Protein AF-A0A134CM72-F1 (afdb_monomer)

Sequence (642 aa):
MINKGKKSVALCVAVLTALSISCTVVRADTTLVPGNGPEIHYFSVNSENQMPNYNNDGAEGEKSVAIGPGSEAKFRNGLSVGTNNVNEGYETTVVGSLNKAYGMGNSKYAADATLVGTNNTVMSTSGILALGSKNIVQDGIAIGARNKSMGQNAIALGKHSSAMYTDSIGIGFGTHGYADDVIAIGRAAEGDALGGVAIGTYAKVHASTGVALGYGSTSEREAGVVGYMPGAVGQTAAEEVAAYLGKAEEYKSWKADVEKNKDAYTRAKAWHDAVAAERKAYNEVNKARIAYAENSTEENKKAITEKYDAWKKAEALRSQTDQDTRQDGYTIDKLNARYGQIFGKLMSTEGAVSVGDEKTGRTRQIINVAAGTKDTDAVNVYQLKNAVESFKKETKLEKDGKYIQKDKTTAENLAALDKEIDKLGTESAVAEDGKYVKKDKKVGENLTALDKGISDLVNGMGELSTDSAVAEDGKYVKKDKKVGENLTALDKQVQANAGEIGALVNGMGALDSRVNKVGAGSAALAALHPLDFDPEDKWNFAAGYGHYKGADAVAIGAFYHPDENKMVSIGGSFGSGENMINAGISFKIGQGTSPYAGVSKAQLAQRISRQDEIIRRQDEELAAQKAQIREILEQLEAMKKA

Mean predicted aligned error: 18.97 Å

Radius of gyration: 87.34 Å; Cα contacts (8 Å, |Δi|>4): 1173; chains: 1; bounding box: 221×109×255 Å

Nearest PDB structures (foldseek):
  7sfp-assembly1_A  TM=6.894E-01  e=1.223E+00  Streptomyces ossamyceticus
  6zvr-assembly1_C  TM=2.203E-01  e=3.317E+00  Nostoc punctiforme
  7aal-assembly1_B  TM=2.674E-01  e=5.049E+00  Homo sapiens

pLDDT: mean 82.48, std 16.93, range [26.17, 98.62]

Solvent-accessible surface area (backbone atoms only — not comparable to full-atom values): 33625 Å² total; per-residue (Å²): 135,88,83,87,77,89,81,88,90,89,82,82,88,82,92,85,81,88,84,81,84,74,83,80,78,89,74,80,91,74,84,79,59,97,87,78,64,87,78,62,81,98,65,89,84,93,74,94,67,95,43,54,35,69,85,70,65,19,41,65,14,61,79,28,39,42,40,48,58,33,8,23,5,54,24,41,48,8,38,19,41,34,37,44,24,42,32,43,12,34,51,18,40,38,38,39,31,48,27,33,29,35,37,55,80,93,48,68,28,13,22,46,30,40,39,40,38,38,40,30,33,39,49,22,76,55,66,29,44,40,38,39,30,46,25,39,31,29,37,21,32,24,41,39,34,48,15,34,3,49,7,50,66,3,30,5,33,39,35,49,3,27,0,54,19,42,53,1,28,4,38,26,45,42,5,32,4,61,15,39,49,2,39,6,35,23,43,43,1,27,7,61,13,47,45,1,33,2,39,19,43,43,1,27,7,65,7,43,52,2,26,2,43,35,72,52,3,41,9,68,45,42,48,71,43,70,55,92,53,90,95,62,84,70,94,69,52,70,65,54,55,22,46,76,67,74,33,41,68,62,49,53,52,49,53,54,53,47,62,78,42,46,68,48,55,51,36,44,49,51,22,54,54,25,47,56,49,22,55,54,30,47,45,50,24,44,52,26,48,49,48,22,71,77,45,83,42,72,66,34,55,48,47,26,54,59,29,43,56,52,20,51,56,28,45,50,49,24,53,50,31,43,61,72,25,59,82,36,47,68,59,51,50,52,52,50,51,52,49,40,71,69,38,48,78,50,24,37,83,48,20,34,80,21,59,20,18,79,91,78,68,44,74,66,87,84,76,93,62,62,79,50,89,55,91,77,44,64,80,28,72,66,61,53,50,53,54,52,50,53,57,48,51,81,73,40,54,97,57,70,47,99,62,47,48,50,90,50,54,73,67,58,25,48,53,52,41,51,57,51,54,52,50,77,61,59,69,39,90,49,97,59,71,52,97,42,43,43,52,92,39,36,54,70,58,27,52,55,36,40,54,51,53,53,52,54,53,61,57,56,66,67,69,80,74,75,91,76,68,54,98,60,71,52,98,55,42,47,44,93,48,55,71,73,58,28,51,53,45,44,50,56,52,53,55,52,52,53,53,56,52,54,53,50,56,56,53,52,55,54,50,53,57,50,51,27,14,49,49,1,20,53,45,1,49,68,52,49,65,78,75,82,84,40,96,90,57,38,70,37,78,30,66,19,66,14,73,26,91,93,24,47,14,38,14,46,31,44,34,40,37,93,47,90,46,38,37,40,38,40,32,38,15,41,80,39,85,47,74,50,75,51,72,50,77,49,75,67,87,77,90,81,80,59,95,61,75,91,60,50,74,69,61,53,51,56,53,51,60,57,49,56,57,54,54,54,53,53,52,54,54,54,51,53,53,55,49,56,56,49,54,54,51,51,56,60,53,57,69,73,75,116

Secondary structure (DSSP, 8-state):
---------------------------------TT-SPP-TT-----SS--TTTTS--B-STT-EEESTT-EE-STT-EEEEES-EE-EES-EEEEES-EEE-BTTB-SEES-EEEEES-EEE-SS--EEEEES-EEEEEEEEEES-EEEEEEEEEEEES-EE-STT-EEEEES-EE-STT-EEESTT-EE-STT-EEESTT-EE-STT-EEESTT-EE---TT-B---TT--S---HHHHHHHTT-HHHHHHHHHHHHHTHHHHHHHHHHHHHHHHHHHHHHHHHHHHHHHHHS--HHHHHHHHHHHHHHHHHHHHHHHHHHHHHTTHHHHHHHHHHHHHHHTTTB-SS--EESSBTTTTB-----S-PPP-STTSPPPHHHHHHHHHHHHHHHS-SS--SS--TTS-HHHHHHHHHHHHHHHTT----SS--SS--TTS-HHHHHHHHHHHHHHHHHHGGGTTSS---SS--SS--TTS-HHHHHHHHHHHHHHHHHHHHHHHHHHHHHHHHHHHHHHHHHHHHT--PPPP-SS--EEEEEEEEEETTEEEEEEEEEEEEETTEEEEEEEEESSSS-EEEEEEEE--S----TTTT--HHHHHHHHHHHHHHHHHHHHHHHHHHHHHHHHHHHHHHTT--

Foldseek 3Di:
DDYYDDDDDDDDDDDDDDDDPPPDDDDDDDDDDPPDDPDPPPDDADDDDQAPCPVVPQEQEDCEDFEYGLWHANYHCEYTYYYNEAAQAHVEYHEEELEYWAEADPRRGHYQEYAYEELEYEYEDDHEYHEYECEYDYQDYEYYEVEYQQEHNEAAYDYCHYQNYHCGYTHEDNEENQEHLEDAHYAPGYENAANEYAHEHCGYEPEHVEYAHYHNWYFNFWFFAFADDPPDDDDDDVCRLLVVLVNNVLVVVLVVLCVVCVVLVVLVVQLVVLVVQLSVLSSQLSVLSSVCSVPVDPVSSVSNVVSVVSSVVSVVSNVVSCVVNVVVVVVVVVSLVSVCVSRVLGTGRGTYYTHADVVVPGDDDDPPQDDDDDSNGDHDPVNVVVVVVVVLVVQADPQQDPQRGRPDDPVRSVVSVVVVVVVLFFAPDDPAQDPQAGGRDTPVSSVVSVVVVVVVVVVVVVPPWDPDADPQQDPQAHRPDTPVNSVVSVVVVVVVVVVVVVVVVVVVVVVVLVVQLVQFQVQFVVQFDFDADDPVDQKTKGKGWGGGDHFIKIKIKMWGDPDRFKIWIKMWIDDRPDIDIDIDIGGHDDDPPDPCPPQDPVNVVVVVVVVVVVVVVVVVVVVVVVVVVVVVVVVVVVVVPD

Structure (mmCIF, N/CA/C/O backbone):
data_AF-A0A134CM72-F1
#
_entry.id   AF-A0A134CM72-F1
#
loop_
_atom_site.group_PDB
_atom_site.id
_atom_site.type_symbol
_atom_site.label_atom_id
_atom_site.label_alt_id
_atom_site.label_comp_id
_atom_site.label_asym_id
_atom_site.label_entity_id
_atom_site.label_seq_id
_atom_site.pdbx_PDB_ins_code
_atom_site.Cartn_x
_atom_site.Cartn_y
_atom_site.Cartn_z
_atom_site.occupancy
_atom_site.B_iso_or_equiv
_atom_site.auth_seq_id
_atom_site.auth_comp_id
_atom_site.auth_asym_id
_atom_site.auth_atom_id
_atom_site.pdbx_PDB_model_num
ATOM 1 N N . MET A 1 1 ? 88.639 8.100 -52.076 1.00 34.44 1 MET A N 1
ATOM 2 C CA . MET A 1 1 ? 89.027 8.947 -50.929 1.00 34.44 1 MET A CA 1
ATOM 3 C C . MET A 1 1 ? 87.781 9.306 -50.124 1.00 34.44 1 MET A C 1
ATOM 5 O O . MET A 1 1 ? 86.842 9.836 -50.687 1.00 34.44 1 MET A O 1
ATOM 9 N N . ILE A 1 2 ? 87.773 8.888 -48.857 1.00 34.75 2 ILE A N 1
ATOM 10 C CA . ILE A 1 2 ? 87.163 9.453 -47.634 1.00 34.75 2 ILE A CA 1
ATOM 11 C C . ILE A 1 2 ? 86.008 10.498 -47.726 1.00 34.75 2 ILE A C 1
ATOM 13 O O . ILE A 1 2 ? 86.198 11.613 -48.190 1.00 34.75 2 ILE A O 1
ATOM 17 N N . ASN A 1 3 ? 84.921 10.132 -47.018 1.00 34.75 3 ASN A N 1
ATOM 18 C CA . ASN A 1 3 ? 83.991 10.893 -46.146 1.00 34.75 3 ASN A CA 1
ATOM 19 C C . ASN A 1 3 ? 82.730 11.635 -46.634 1.00 34.75 3 ASN A C 1
ATOM 21 O O . ASN A 1 3 ? 82.812 12.624 -47.345 1.00 34.75 3 ASN A O 1
ATOM 25 N N . LYS A 1 4 ? 81.642 11.249 -45.922 1.00 36.69 4 LYS A N 1
ATOM 26 C CA . LYS A 1 4 ? 80.584 12.031 -45.223 1.00 36.69 4 LYS A CA 1
ATOM 27 C C . LYS A 1 4 ? 79.725 12.981 -46.073 1.00 36.69 4 LYS A C 1
ATOM 29 O O . LYS A 1 4 ? 80.232 13.768 -46.839 1.00 36.69 4 LYS A O 1
ATOM 34 N N . GLY A 1 5 ? 78.408 13.055 -45.906 1.00 32.50 5 GLY A N 1
ATOM 35 C CA . GLY A 1 5 ? 77.512 12.505 -44.896 1.00 32.50 5 GLY A CA 1
ATOM 36 C C . GLY A 1 5 ? 76.128 13.168 -45.018 1.00 32.50 5 GLY A C 1
ATOM 37 O O . GLY A 1 5 ? 76.032 14.311 -45.444 1.00 32.50 5 GLY A O 1
ATOM 38 N N . LYS A 1 6 ? 75.094 12.392 -44.659 1.00 33.47 6 LYS A N 1
ATOM 39 C CA . LYS A 1 6 ? 73.696 12.708 -44.268 1.00 33.47 6 LYS A CA 1
ATOM 40 C C . LYS A 1 6 ? 73.349 14.216 -44.125 1.00 33.47 6 LYS A C 1
ATOM 42 O O . LYS A 1 6 ? 74.073 14.934 -43.450 1.00 33.47 6 LYS A O 1
ATOM 47 N N . LYS A 1 7 ? 72.184 14.715 -44.561 1.00 31.03 7 LYS A N 1
ATOM 48 C CA . LYS A 1 7 ? 70.849 14.447 -43.984 1.00 31.03 7 LYS A CA 1
ATOM 49 C C . LYS A 1 7 ? 69.733 15.067 -44.850 1.00 31.03 7 LYS A C 1
ATOM 51 O O . LYS A 1 7 ? 69.853 16.197 -45.304 1.00 31.03 7 LYS A O 1
ATOM 56 N N . SER A 1 8 ? 68.646 14.309 -44.971 1.00 29.42 8 SER A N 1
ATOM 57 C CA . SER A 1 8 ? 67.272 14.652 -45.376 1.00 29.42 8 SER A CA 1
ATOM 58 C C . SER A 1 8 ? 66.685 15.776 -44.484 1.00 29.42 8 SER A C 1
ATOM 60 O O . SER A 1 8 ? 67.171 15.958 -43.372 1.00 29.42 8 SER A O 1
ATOM 62 N N . VAL A 1 9 ? 65.665 16.568 -44.840 1.00 29.30 9 VAL A N 1
ATOM 63 C CA . VAL A 1 9 ? 64.292 16.233 -45.270 1.00 29.30 9 VAL A CA 1
ATOM 64 C C . VAL A 1 9 ? 63.622 17.513 -45.805 1.00 29.30 9 VAL A C 1
ATOM 66 O O . VAL A 1 9 ? 63.811 18.566 -45.205 1.00 29.30 9 VAL A O 1
ATOM 69 N N . ALA A 1 10 ? 62.800 17.369 -46.855 1.00 29.80 10 ALA A N 1
ATOM 70 C CA . ALA A 1 10 ? 61.507 18.035 -47.109 1.00 29.80 10 ALA A CA 1
ATOM 71 C C . ALA A 1 10 ? 61.364 18.453 -48.580 1.00 29.80 10 ALA A C 1
ATOM 73 O O . ALA A 1 10 ? 61.871 19.495 -48.979 1.00 29.80 10 ALA A O 1
ATOM 74 N N . LEU A 1 11 ? 60.607 17.679 -49.364 1.00 26.84 11 LEU A N 1
ATOM 75 C CA . LEU A 1 11 ? 59.711 18.267 -50.357 1.00 26.84 11 LEU A CA 1
ATOM 76 C C . LEU A 1 11 ? 58.593 17.295 -50.745 1.00 26.84 11 LEU A C 1
ATOM 78 O O . LEU A 1 11 ? 58.811 16.111 -50.993 1.00 26.84 11 LEU A O 1
ATOM 82 N N . CYS A 1 12 ? 57.398 17.863 -50.761 1.00 26.17 12 CYS A N 1
ATOM 83 C CA . CYS A 1 12 ? 56.154 17.353 -51.298 1.00 26.17 12 CYS A CA 1
ATOM 84 C C . CYS A 1 12 ? 56.227 16.937 -52.780 1.00 26.17 12 CYS A C 1
ATOM 86 O O . CYS A 1 12 ? 56.889 17.593 -53.575 1.00 26.17 12 CYS A O 1
ATOM 88 N N . VAL A 1 13 ? 55.367 15.961 -53.105 1.00 28.36 13 VAL A N 1
ATOM 89 C CA . VAL A 1 13 ? 54.582 15.824 -54.350 1.00 28.36 13 VAL A CA 1
ATOM 90 C C . VAL A 1 13 ? 55.349 15.454 -55.626 1.00 28.36 13 VAL A C 1
ATOM 92 O O . VAL A 1 13 ? 56.017 16.286 -56.224 1.00 28.36 13 VAL A O 1
ATOM 95 N N . ALA A 1 14 ? 55.135 14.216 -56.098 1.00 28.70 14 ALA A N 1
ATOM 96 C CA . ALA A 1 14 ? 54.500 13.907 -57.393 1.00 28.70 14 ALA A CA 1
ATOM 97 C C . ALA A 1 14 ? 54.883 12.502 -57.911 1.00 28.70 14 ALA A C 1
ATOM 99 O O . ALA A 1 14 ? 56.032 12.258 -58.249 1.00 28.70 14 ALA A O 1
ATOM 100 N N . VAL A 1 15 ? 53.855 11.653 -58.050 1.00 28.25 15 VAL A N 1
ATOM 101 C CA . VAL A 1 15 ? 53.618 10.688 -59.147 1.00 28.25 15 VAL A CA 1
ATOM 102 C C . VAL A 1 15 ? 54.634 9.552 -59.380 1.00 28.25 15 VAL A C 1
ATOM 104 O O . VAL A 1 15 ? 55.751 9.787 -59.812 1.00 28.25 15 VAL A O 1
ATOM 107 N N . LEU A 1 16 ? 54.155 8.311 -59.201 1.00 27.42 16 LEU A N 1
ATOM 108 C CA . LEU A 1 16 ? 54.205 7.135 -60.108 1.00 27.42 16 LEU A CA 1
ATOM 109 C C . LEU A 1 16 ? 54.218 5.855 -59.241 1.00 27.42 16 LEU A C 1
ATOM 111 O O . LEU A 1 16 ? 55.162 5.611 -58.503 1.00 27.42 16 LEU A O 1
ATOM 115 N N . THR A 1 17 ? 53.106 5.132 -59.091 1.00 31.91 17 THR A N 1
ATOM 116 C CA . THR A 1 17 ? 52.548 4.062 -59.955 1.00 31.91 17 THR A CA 1
ATOM 117 C C . THR A 1 17 ? 52.669 2.695 -59.282 1.00 31.91 17 THR A C 1
ATOM 119 O O . THR A 1 17 ? 53.761 2.264 -58.941 1.00 31.91 17 THR A O 1
ATOM 122 N N . ALA A 1 18 ? 51.518 2.022 -59.217 1.00 29.53 18 ALA A N 1
ATOM 123 C CA . ALA A 1 18 ? 51.329 0.578 -59.332 1.00 29.53 18 ALA A CA 1
ATOM 124 C C . ALA A 1 18 ? 52.034 -0.334 -58.312 1.00 29.53 18 ALA A C 1
ATOM 126 O O . ALA A 1 18 ? 53.187 -0.697 -58.486 1.00 29.53 18 ALA A O 1
ATOM 127 N N . LEU A 1 19 ? 51.265 -0.825 -57.335 1.00 29.94 19 LEU A N 1
ATOM 128 C CA . LEU A 1 19 ? 51.063 -2.268 -57.134 1.00 29.94 19 LEU A CA 1
ATOM 129 C C . LEU A 1 19 ? 49.880 -2.475 -56.167 1.00 29.94 19 LEU A C 1
ATOM 131 O O . LEU A 1 19 ? 50.033 -2.706 -54.972 1.00 29.94 19 LEU A O 1
ATOM 135 N N . SER A 1 20 ? 48.664 -2.340 -56.699 1.00 31.41 20 SER A N 1
ATOM 136 C CA . SER A 1 20 ? 47.450 -2.855 -56.069 1.00 31.41 20 SER A CA 1
ATOM 137 C C . SER A 1 20 ? 47.377 -4.353 -56.363 1.00 31.41 20 SER A C 1
ATOM 139 O O . SER A 1 20 ? 47.059 -4.752 -57.484 1.00 31.41 20 SER A O 1
ATOM 141 N N . ILE A 1 21 ? 47.689 -5.190 -55.373 1.00 36.56 21 ILE A N 1
ATOM 142 C CA . ILE A 1 21 ? 47.326 -6.607 -55.421 1.00 36.56 21 ILE A CA 1
ATOM 143 C C . ILE A 1 21 ? 45.839 -6.670 -55.079 1.00 36.56 21 ILE A C 1
ATOM 145 O O . ILE A 1 21 ? 45.438 -6.740 -53.919 1.00 36.56 21 ILE A O 1
ATOM 149 N N . SER A 1 22 ? 45.028 -6.564 -56.127 1.00 31.81 22 SER A N 1
ATOM 150 C CA . SER A 1 22 ? 43.612 -6.895 -56.110 1.00 31.81 22 SER A CA 1
ATOM 151 C C . SER A 1 22 ? 43.487 -8.393 -55.850 1.00 31.81 22 SER A C 1
ATOM 153 O O . SER A 1 22 ? 43.839 -9.211 -56.699 1.00 31.81 22 SER A O 1
ATOM 155 N N . CYS A 1 23 ? 43.001 -8.761 -54.668 1.00 27.95 23 CYS A N 1
ATOM 156 C CA . CYS A 1 23 ? 42.471 -10.097 -54.442 1.00 27.95 23 CYS A CA 1
ATOM 157 C C . CYS A 1 23 ? 41.093 -10.151 -55.110 1.00 27.95 23 CYS A C 1
ATOM 159 O O . CYS A 1 23 ? 40.087 -9.716 -54.551 1.00 27.95 23 CYS A O 1
ATOM 161 N N . THR A 1 24 ? 41.079 -10.605 -56.359 1.00 30.45 24 THR A N 1
ATOM 162 C CA . THR A 1 24 ? 39.875 -10.856 -57.146 1.00 30.45 24 THR A CA 1
ATOM 163 C C . THR A 1 24 ? 39.183 -12.100 -56.595 1.00 30.45 24 THR A C 1
ATOM 165 O O . THR A 1 24 ? 39.570 -13.223 -56.910 1.00 30.45 24 THR A O 1
ATOM 168 N N . VAL A 1 25 ? 38.141 -11.917 -55.784 1.00 31.64 25 VAL A N 1
ATOM 169 C CA . VAL A 1 25 ? 37.125 -12.957 -55.599 1.00 31.64 25 VAL A CA 1
ATOM 170 C C . VAL A 1 25 ? 36.067 -12.722 -56.667 1.00 31.64 25 VAL A C 1
ATOM 172 O O . VAL A 1 25 ? 35.264 -11.798 -56.585 1.00 31.64 25 VAL A O 1
ATOM 175 N N . VAL A 1 26 ? 36.107 -13.555 -57.701 1.00 34.31 26 VAL A N 1
ATOM 176 C CA . VAL A 1 26 ? 35.056 -13.657 -58.712 1.00 34.31 26 VAL A CA 1
ATOM 177 C C . VAL A 1 26 ? 33.769 -14.109 -58.019 1.00 34.31 26 VAL A C 1
ATOM 179 O O . VAL A 1 26 ? 33.696 -15.232 -57.520 1.00 34.31 26 VAL A O 1
ATOM 182 N N . ARG A 1 27 ? 32.739 -13.260 -58.013 1.00 32.62 27 ARG A N 1
ATOM 183 C CA . ARG A 1 27 ? 31.346 -13.686 -57.846 1.00 32.62 27 ARG A CA 1
ATOM 184 C C . ARG A 1 27 ? 30.461 -12.952 -58.850 1.00 32.62 27 ARG A C 1
ATOM 186 O O . ARG A 1 27 ? 30.368 -11.736 -58.810 1.00 32.62 27 ARG A O 1
ATOM 193 N N . ALA A 1 28 ? 29.878 -13.768 -59.728 1.00 33.84 28 ALA A N 1
ATOM 194 C CA . ALA A 1 28 ? 28.753 -13.537 -60.630 1.00 33.84 28 ALA A CA 1
ATOM 195 C C . ALA A 1 28 ? 28.668 -12.160 -61.310 1.00 33.84 28 ALA A C 1
ATOM 197 O O . ALA A 1 28 ? 28.091 -11.206 -60.801 1.00 33.84 28 ALA A O 1
ATOM 198 N N . ASP A 1 29 ? 29.174 -12.145 -62.539 1.00 40.25 29 ASP A N 1
ATOM 199 C CA . ASP A 1 29 ? 28.707 -11.279 -63.612 1.00 40.25 29 ASP A CA 1
ATOM 200 C C . ASP A 1 29 ? 27.196 -11.481 -63.830 1.00 40.25 29 ASP A C 1
ATOM 202 O O . ASP A 1 29 ? 26.753 -12.557 -64.231 1.00 40.25 29 ASP A O 1
ATOM 206 N N . THR A 1 30 ? 26.418 -10.436 -63.564 1.00 40.16 30 THR A N 1
ATOM 207 C CA . THR A 1 30 ? 25.267 -10.081 -64.399 1.00 40.16 30 THR A CA 1
ATOM 208 C C . THR A 1 30 ? 25.305 -8.579 -64.610 1.00 40.16 30 THR A C 1
ATOM 210 O O . THR A 1 30 ? 24.699 -7.795 -63.881 1.00 40.16 30 THR A O 1
ATOM 213 N N . THR A 1 31 ? 26.051 -8.184 -65.630 1.00 40.84 31 THR A N 1
ATOM 214 C CA . THR A 1 31 ? 25.803 -6.961 -66.387 1.00 40.84 31 THR A CA 1
ATOM 215 C C . THR A 1 31 ? 24.329 -6.900 -66.818 1.00 40.84 31 THR A C 1
ATOM 217 O O . THR A 1 31 ? 23.887 -7.606 -67.722 1.00 40.84 31 THR A O 1
ATOM 220 N N . LEU A 1 32 ? 23.530 -6.054 -66.162 1.00 43.78 32 LEU A N 1
ATOM 221 C CA . LEU A 1 32 ? 22.192 -5.719 -66.647 1.00 43.78 32 LEU A CA 1
ATOM 222 C C . LEU A 1 32 ? 22.318 -4.697 -67.779 1.00 43.78 32 LEU A C 1
ATOM 224 O O . LEU A 1 32 ? 22.443 -3.493 -67.562 1.00 43.78 32 LEU A O 1
ATOM 228 N N . VAL A 1 33 ? 22.254 -5.205 -69.006 1.00 44.22 33 VAL A N 1
ATOM 229 C CA . VAL A 1 33 ? 21.725 -4.452 -70.145 1.00 44.22 33 VAL A CA 1
ATOM 230 C C . VAL A 1 33 ? 20.252 -4.142 -69.829 1.00 44.22 33 VAL A C 1
ATOM 232 O O . VAL A 1 33 ? 19.542 -5.056 -69.395 1.00 44.22 33 VAL A O 1
ATOM 235 N N . PRO A 1 34 ? 19.747 -2.912 -70.033 1.00 43.75 34 PRO A N 1
ATOM 236 C CA . PRO A 1 34 ? 18.324 -2.647 -69.869 1.00 43.75 34 PRO A CA 1
ATOM 237 C C . PRO A 1 34 ? 17.554 -3.483 -70.902 1.00 43.75 34 PRO A C 1
ATOM 239 O O . PRO A 1 34 ? 17.621 -3.203 -72.097 1.00 43.75 34 PRO A O 1
ATOM 242 N N . GLY A 1 35 ? 16.856 -4.528 -70.445 1.00 47.50 35 GLY A N 1
ATOM 243 C CA . GLY A 1 35 ? 15.822 -5.213 -71.227 1.00 47.50 35 GLY A CA 1
ATOM 244 C C . GLY A 1 35 ? 16.052 -6.662 -71.673 1.00 47.50 35 GLY A C 1
ATOM 245 O O . GLY A 1 35 ? 15.257 -7.104 -72.488 1.00 47.50 35 GLY A O 1
ATOM 246 N N . ASN A 1 36 ? 17.063 -7.414 -71.204 1.00 44.44 36 ASN A N 1
ATOM 247 C CA . ASN A 1 36 ? 17.225 -8.833 -71.615 1.00 44.44 36 ASN A CA 1
ATOM 248 C C . ASN A 1 36 ? 17.953 -9.751 -70.599 1.00 44.44 36 ASN A C 1
ATOM 250 O O . ASN A 1 36 ? 18.657 -10.686 -70.980 1.00 44.44 36 ASN A O 1
ATOM 254 N N . GLY A 1 37 ? 17.805 -9.503 -69.294 1.00 54.25 37 GLY A N 1
ATOM 255 C CA . GLY A 1 37 ? 18.173 -10.490 -68.266 1.00 54.25 37 GLY A CA 1
ATOM 256 C C . GLY A 1 37 ? 17.041 -11.507 -68.045 1.00 54.25 37 GLY A C 1
ATOM 257 O O . GLY A 1 37 ? 15.892 -11.177 -68.338 1.00 54.25 37 GLY A O 1
ATOM 258 N N . PRO A 1 38 ? 17.312 -12.723 -67.530 1.00 60.25 38 PRO A N 1
ATOM 259 C CA . PRO A 1 38 ? 16.245 -13.625 -67.102 1.00 60.25 38 PRO A CA 1
ATOM 260 C C . PRO A 1 38 ? 15.380 -12.912 -66.054 1.00 60.25 38 PRO A C 1
ATOM 262 O O . PRO A 1 38 ? 15.889 -12.479 -65.020 1.00 60.25 38 PRO A O 1
ATOM 265 N N . GLU A 1 39 ? 14.086 -12.745 -66.337 1.00 65.19 39 GLU A N 1
ATOM 266 C CA . GLU A 1 39 ? 13.156 -12.122 -65.397 1.00 65.19 39 GLU A CA 1
ATOM 267 C C . GLU A 1 39 ? 13.124 -12.924 -64.092 1.00 65.19 39 GLU A C 1
ATOM 269 O O . GLU A 1 39 ? 12.824 -14.121 -64.077 1.00 65.19 39 GLU A O 1
ATOM 274 N N . ILE A 1 40 ? 13.404 -12.260 -62.969 1.00 74.12 40 ILE A N 1
ATOM 275 C CA . ILE A 1 40 ? 13.104 -12.824 -61.654 1.00 74.12 40 ILE A CA 1
ATOM 276 C C . ILE A 1 40 ? 11.594 -12.679 -61.456 1.00 74.12 40 ILE A C 1
ATOM 278 O O . ILE A 1 40 ? 11.101 -11.626 -61.051 1.00 74.12 40 ILE A O 1
ATOM 282 N N . HIS A 1 41 ? 10.839 -13.728 -61.776 1.00 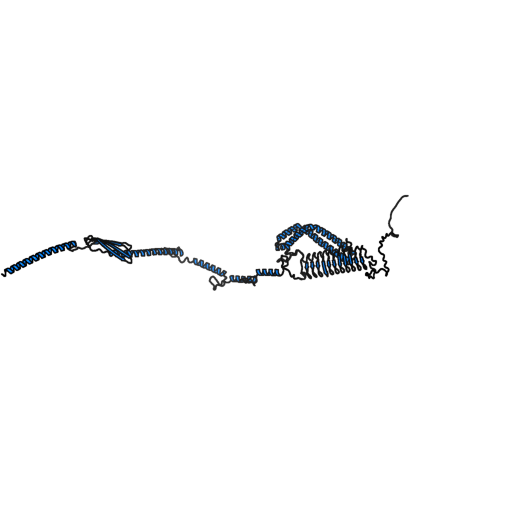80.06 41 HIS A N 1
ATOM 283 C CA . HIS A 1 41 ? 9.394 -13.728 -61.565 1.00 80.06 41 HIS A CA 1
ATOM 284 C C . HIS A 1 41 ? 9.057 -13.505 -60.077 1.00 80.06 41 HIS A C 1
ATOM 286 O O . HIS A 1 41 ? 9.680 -14.091 -59.193 1.00 80.06 41 HIS A O 1
ATOM 292 N N . TYR A 1 42 ? 8.040 -12.675 -59.811 1.00 77.69 42 TYR A N 1
ATOM 293 C CA . TYR A 1 42 ? 7.546 -12.306 -58.472 1.00 77.69 42 TYR A CA 1
ATOM 294 C C . TYR A 1 42 ? 8.471 -11.420 -57.606 1.00 77.69 42 TYR A C 1
ATOM 296 O O . TYR A 1 42 ? 8.211 -11.270 -56.412 1.00 77.69 42 TYR A O 1
ATOM 304 N N . PHE A 1 43 ? 9.492 -10.769 -58.182 1.00 82.94 43 PHE A N 1
ATOM 305 C CA . PHE A 1 43 ? 10.305 -9.748 -57.502 1.00 82.94 43 PHE A CA 1
ATOM 306 C C . PHE A 1 43 ? 10.303 -8.425 -58.286 1.00 82.94 43 PHE A C 1
ATOM 308 O O . PHE A 1 43 ? 10.608 -8.406 -59.473 1.00 82.94 43 PHE A O 1
ATOM 315 N N . SER A 1 44 ? 9.954 -7.308 -57.636 1.00 82.06 44 SER A N 1
ATOM 316 C CA . SER A 1 44 ? 9.895 -5.980 -58.270 1.00 82.06 44 SER A CA 1
ATOM 317 C C . SER A 1 44 ? 10.182 -4.866 -57.260 1.00 82.06 44 SER A C 1
ATOM 319 O O . SER A 1 44 ? 9.615 -4.862 -56.167 1.00 82.06 44 SER A O 1
ATOM 321 N N . VAL A 1 45 ? 11.012 -3.889 -57.645 1.00 84.88 45 VAL A N 1
ATOM 322 C CA . VAL A 1 45 ? 11.334 -2.685 -56.858 1.00 84.88 45 VAL A CA 1
ATOM 323 C C . VAL A 1 45 ? 11.068 -1.450 -57.718 1.00 84.88 45 VAL A C 1
ATOM 325 O O . VAL A 1 45 ? 11.706 -1.271 -58.750 1.00 84.88 45 VAL A O 1
ATOM 328 N N . ASN A 1 46 ? 10.133 -0.59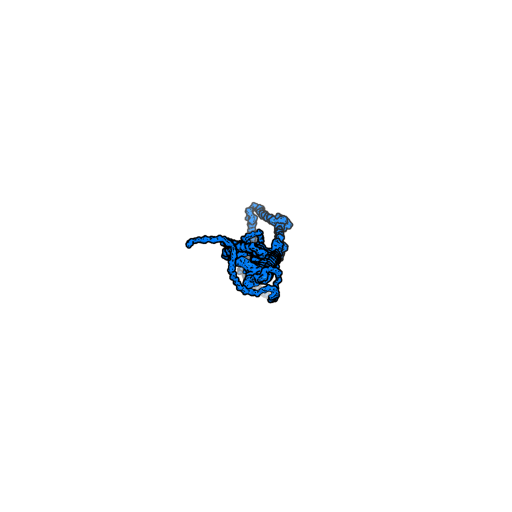4 -57.298 1.00 86.81 46 ASN A N 1
ATOM 329 C CA . ASN A 1 46 ? 9.819 0.657 -57.993 1.00 86.81 46 ASN A CA 1
ATOM 330 C C . ASN A 1 46 ? 10.477 1.849 -57.274 1.00 86.81 46 ASN A C 1
ATOM 332 O O . ASN A 1 46 ? 10.057 2.202 -56.172 1.00 86.81 46 ASN A O 1
ATOM 336 N N . SER A 1 47 ? 11.510 2.444 -57.877 1.00 83.06 47 SER A N 1
ATOM 337 C CA . SER A 1 47 ? 12.237 3.603 -57.342 1.00 83.06 47 SER A CA 1
ATOM 338 C C . SER A 1 47 ? 12.691 4.514 -58.480 1.00 83.06 47 SER A C 1
ATOM 340 O O . SER A 1 47 ? 13.358 4.054 -59.401 1.00 83.06 47 SER A O 1
ATOM 342 N N . GLU A 1 48 ? 12.353 5.803 -58.408 1.00 77.69 48 GLU A N 1
ATOM 343 C CA . GLU A 1 48 ? 12.666 6.788 -59.458 1.00 77.69 48 GLU A CA 1
ATOM 344 C C . GLU A 1 48 ? 14.064 7.410 -59.304 1.00 77.69 48 GLU A C 1
ATOM 346 O O . GLU A 1 48 ? 14.657 7.859 -60.281 1.00 77.69 48 GLU A O 1
ATOM 351 N N . ASN A 1 49 ? 14.612 7.417 -58.083 1.00 82.38 49 ASN A N 1
ATOM 352 C CA . ASN A 1 49 ? 15.902 8.032 -57.768 1.00 82.38 49 ASN A CA 1
ATOM 353 C C . ASN A 1 49 ? 16.984 6.978 -57.508 1.00 82.38 49 ASN A C 1
ATOM 355 O O . ASN A 1 49 ? 16.716 5.940 -56.893 1.00 82.38 49 ASN A O 1
ATOM 359 N N . GLN A 1 50 ? 18.225 7.288 -57.901 1.00 86.19 50 GLN A N 1
ATOM 360 C CA . GLN A 1 50 ? 19.405 6.568 -57.419 1.00 86.19 50 GLN A CA 1
ATOM 361 C C . GLN A 1 50 ? 19.566 6.848 -55.920 1.00 86.19 50 GLN A C 1
ATOM 363 O O . GLN A 1 50 ? 19.833 7.974 -55.505 1.00 86.19 50 GLN A O 1
ATOM 368 N N . MET A 1 51 ? 19.353 5.816 -55.111 1.00 86.81 51 MET A N 1
ATOM 369 C CA . MET A 1 51 ? 19.483 5.832 -53.652 1.00 86.81 51 MET A CA 1
ATOM 370 C C . MET A 1 51 ? 20.583 4.838 -53.240 1.00 86.81 51 MET A C 1
ATOM 372 O O . MET A 1 51 ? 20.983 4.015 -54.063 1.00 86.81 51 MET A O 1
ATOM 376 N N . PRO A 1 52 ? 21.094 4.863 -51.996 1.00 90.31 52 PRO A N 1
ATOM 377 C CA . PRO A 1 52 ? 21.998 3.810 -51.520 1.00 90.31 52 PRO A CA 1
ATOM 378 C C . PRO A 1 52 ? 21.411 2.404 -51.757 1.00 90.31 52 PRO A C 1
ATOM 380 O O . PRO A 1 52 ? 20.191 2.262 -51.857 1.00 90.31 52 PRO A O 1
ATOM 383 N N . ASN A 1 53 ? 22.248 1.372 -51.898 1.00 92.12 53 ASN A N 1
ATOM 384 C CA . ASN A 1 53 ? 21.847 0.029 -52.351 1.00 92.12 53 ASN A CA 1
ATOM 385 C C . ASN A 1 53 ? 21.314 -0.042 -53.805 1.00 92.12 53 ASN A C 1
ATOM 387 O O . ASN A 1 53 ? 20.815 -1.083 -54.224 1.00 92.12 53 ASN A O 1
ATOM 391 N N . TYR A 1 54 ? 21.430 1.023 -54.616 1.00 90.31 54 TYR A N 1
ATOM 392 C CA . TYR A 1 54 ? 21.105 0.964 -56.055 1.00 90.31 54 TYR A CA 1
ATOM 393 C C . TYR A 1 54 ? 22.010 -0.021 -56.814 1.00 90.31 54 TYR A C 1
ATOM 395 O O . TYR A 1 54 ? 21.557 -0.682 -57.745 1.00 90.31 54 TYR A O 1
ATOM 403 N N . ASN A 1 55 ? 23.271 -0.162 -56.386 1.00 90.75 55 ASN A N 1
ATOM 404 C CA . ASN A 1 55 ? 24.235 -1.104 -56.962 1.00 90.75 55 ASN A CA 1
ATOM 405 C C . ASN A 1 55 ? 24.196 -2.493 -56.291 1.00 90.75 55 ASN A C 1
ATOM 407 O O . ASN A 1 55 ? 25.109 -3.288 -56.503 1.00 90.75 55 ASN A O 1
ATOM 411 N N . ASN A 1 56 ? 23.164 -2.794 -55.488 1.00 89.56 56 ASN A N 1
ATOM 412 C CA . ASN A 1 56 ? 23.060 -4.007 -54.663 1.00 89.56 56 ASN A CA 1
ATOM 413 C C . ASN A 1 56 ? 24.225 -4.184 -53.664 1.00 89.56 56 ASN A C 1
ATOM 415 O O . ASN A 1 56 ? 24.637 -5.302 -53.360 1.00 89.56 56 ASN A O 1
ATOM 419 N N . ASP A 1 57 ? 24.768 -3.074 -53.169 1.00 92.75 57 ASP A N 1
ATOM 420 C CA . ASP A 1 57 ? 25.912 -2.993 -52.259 1.00 92.75 57 ASP A CA 1
ATOM 421 C C . ASP A 1 57 ? 25.519 -2.758 -50.790 1.00 92.75 57 ASP A C 1
ATOM 423 O O . ASP A 1 57 ? 26.387 -2.637 -49.934 1.00 92.75 57 ASP A O 1
ATOM 427 N N . GLY A 1 58 ? 24.221 -2.738 -50.468 1.00 93.56 58 GLY A N 1
ATOM 428 C CA . GLY A 1 58 ? 23.727 -2.507 -49.107 1.00 93.56 58 GLY A CA 1
ATOM 429 C C . GLY A 1 58 ? 23.871 -3.703 -48.159 1.00 93.56 58 GLY A C 1
ATOM 430 O O . GLY A 1 58 ? 23.749 -3.533 -46.949 1.00 93.56 58 GLY A O 1
ATOM 431 N N . ALA A 1 59 ? 24.108 -4.914 -48.670 1.00 96.06 59 ALA A N 1
ATOM 432 C CA . ALA A 1 59 ? 24.381 -6.105 -47.862 1.00 96.06 59 ALA A CA 1
ATOM 433 C C . ALA A 1 59 ? 25.899 -6.260 -47.647 1.00 96.06 59 ALA A C 1
ATOM 435 O O . ALA A 1 59 ? 26.573 -6.969 -48.394 1.00 96.06 59 ALA A O 1
ATOM 436 N N . GLU A 1 60 ? 26.447 -5.576 -46.640 1.00 93.56 60 GLU A N 1
ATOM 437 C CA . GLU A 1 60 ? 27.898 -5.527 -46.386 1.00 93.56 60 GLU A CA 1
ATOM 438 C C . GLU A 1 60 ? 28.378 -6.662 -45.459 1.00 93.56 60 GLU A C 1
ATOM 440 O O . GLU A 1 60 ? 29.538 -7.076 -45.508 1.00 93.56 60 GLU A O 1
ATOM 445 N N . GLY A 1 61 ? 27.491 -7.186 -44.605 1.00 90.25 61 GLY A N 1
ATOM 446 C CA . GLY A 1 61 ? 27.819 -8.208 -43.609 1.00 90.25 61 GLY A CA 1
ATOM 447 C C . GLY A 1 61 ? 27.802 -9.647 -44.141 1.00 90.25 61 GLY A C 1
ATOM 448 O O . GLY A 1 61 ? 27.073 -9.980 -45.077 1.00 90.25 61 GLY A O 1
ATOM 449 N N . GLU A 1 62 ? 28.547 -10.556 -43.496 1.00 93.25 62 GLU A N 1
ATOM 450 C CA . GLU A 1 62 ? 28.529 -11.991 -43.832 1.00 93.25 62 GLU A CA 1
ATOM 451 C C . GLU A 1 62 ? 27.101 -12.565 -43.731 1.00 93.25 62 GLU A C 1
ATOM 453 O O . GLU A 1 62 ? 26.471 -12.465 -42.680 1.00 93.25 62 GLU A O 1
ATOM 458 N N . LYS A 1 63 ? 26.583 -13.190 -44.800 1.00 95.44 63 LYS A N 1
ATOM 459 C CA . LYS A 1 63 ? 25.210 -13.751 -44.855 1.00 95.44 63 LYS A CA 1
ATOM 460 C C . LYS A 1 63 ? 24.101 -12.718 -44.581 1.00 95.44 63 LYS A C 1
ATOM 462 O O . LYS A 1 63 ? 23.003 -13.095 -44.178 1.00 95.44 63 LYS A O 1
ATOM 467 N N . SER A 1 64 ? 24.383 -11.430 -44.767 1.00 95.94 64 SER A N 1
ATOM 468 C CA . SER A 1 64 ? 23.373 -10.379 -44.654 1.00 95.94 64 SER A CA 1
ATOM 469 C C . SER A 1 64 ? 22.480 -10.310 -45.899 1.00 95.94 64 SER A C 1
ATOM 471 O O . SER A 1 64 ? 22.836 -10.797 -46.974 1.00 95.94 64 SER A O 1
ATOM 473 N N . VAL A 1 65 ? 21.298 -9.717 -45.742 1.00 97.44 65 VAL A N 1
ATOM 474 C CA . VAL A 1 65 ? 20.314 -9.494 -46.802 1.00 97.44 65 VAL A CA 1
ATOM 475 C C . VAL A 1 65 ? 19.826 -8.051 -46.710 1.00 97.44 65 VAL A C 1
ATOM 477 O O . VAL A 1 65 ? 19.287 -7.650 -45.680 1.00 97.44 65 VAL A O 1
ATOM 480 N N . ALA A 1 66 ? 19.969 -7.290 -47.795 1.00 96.69 66 ALA A N 1
ATOM 481 C CA . ALA A 1 66 ? 19.442 -5.933 -47.926 1.00 96.69 66 ALA A CA 1
ATOM 482 C C . ALA A 1 66 ? 18.568 -5.828 -49.185 1.00 96.69 66 ALA A C 1
ATOM 484 O O . ALA A 1 66 ? 19.052 -5.988 -50.304 1.00 96.69 66 ALA A O 1
ATOM 485 N N . ILE A 1 67 ? 17.269 -5.578 -49.008 1.00 95.25 67 ILE A N 1
ATOM 486 C CA . ILE A 1 67 ? 16.275 -5.513 -50.086 1.00 95.25 67 ILE A CA 1
ATOM 487 C C . ILE A 1 67 ? 15.557 -4.165 -50.025 1.00 95.25 67 ILE A C 1
ATOM 489 O O . ILE A 1 67 ? 14.839 -3.892 -49.068 1.00 95.25 67 ILE A O 1
ATOM 493 N N . GLY A 1 68 ? 15.688 -3.368 -51.088 1.00 93.50 68 GLY A N 1
ATOM 494 C CA . GLY A 1 68 ? 14.942 -2.125 -51.304 1.00 93.50 68 GLY A CA 1
ATOM 495 C C . GLY A 1 68 ? 15.794 -0.844 -51.254 1.00 93.50 68 GLY A C 1
ATOM 496 O O . GLY A 1 68 ? 16.961 -0.886 -50.846 1.00 93.50 68 GLY A O 1
ATOM 497 N N . PRO A 1 69 ? 15.239 0.300 -51.713 1.00 93.75 69 PRO A N 1
ATOM 498 C CA . PRO A 1 69 ? 16.001 1.533 -51.917 1.00 93.75 69 PRO A CA 1
ATOM 499 C C . PRO A 1 69 ? 16.506 2.124 -50.599 1.00 93.75 69 PRO A C 1
ATOM 501 O O . PRO A 1 69 ? 15.732 2.345 -49.668 1.00 93.75 69 PRO A O 1
ATOM 504 N N . GLY A 1 70 ? 17.804 2.397 -50.515 1.00 93.62 70 GLY A N 1
ATOM 505 C CA . GLY A 1 70 ? 18.454 2.963 -49.333 1.00 93.62 70 GLY A CA 1
ATOM 506 C C . GLY A 1 70 ? 18.594 2.007 -48.146 1.00 93.62 70 GLY A C 1
ATOM 507 O O . GLY A 1 70 ? 19.011 2.447 -47.081 1.00 93.62 70 GLY A O 1
ATOM 508 N N . SER A 1 71 ? 18.197 0.737 -48.284 1.00 95.44 71 SER A N 1
ATOM 509 C CA . SER A 1 71 ? 18.281 -0.252 -47.204 1.00 95.44 71 SER A CA 1
ATOM 510 C C . SER A 1 71 ? 19.699 -0.809 -47.094 1.00 95.44 71 SER A C 1
ATOM 512 O O . SER A 1 71 ? 20.260 -1.248 -48.094 1.00 95.44 71 SER A O 1
ATOM 514 N N . GLU A 1 72 ? 20.245 -0.856 -45.883 1.00 95.12 72 GLU A N 1
ATOM 515 C CA . GLU A 1 72 ? 21.564 -1.432 -45.595 1.00 95.12 72 GLU A CA 1
ATOM 516 C C . GLU A 1 72 ? 21.492 -2.492 -44.487 1.00 95.12 72 GLU A C 1
ATOM 518 O O . GLU A 1 72 ? 20.586 -2.458 -43.647 1.00 95.12 72 GLU A O 1
ATOM 523 N N . ALA A 1 73 ? 22.437 -3.436 -44.507 1.00 94.75 73 ALA A N 1
ATOM 524 C CA . ALA A 1 73 ? 22.689 -4.479 -43.515 1.00 94.75 73 ALA A CA 1
ATOM 525 C C . ALA A 1 73 ? 24.209 -4.689 -43.355 1.00 94.75 73 ALA A C 1
ATOM 527 O O . ALA A 1 73 ? 24.844 -5.393 -44.142 1.00 94.75 73 ALA A O 1
ATOM 528 N N . LYS A 1 74 ? 24.800 -4.059 -42.330 1.00 91.19 74 LYS A N 1
ATOM 529 C CA . LYS A 1 74 ? 26.263 -3.933 -42.195 1.00 91.19 74 LYS A CA 1
ATOM 530 C C . LYS A 1 74 ? 26.967 -5.137 -41.576 1.00 91.19 74 LYS A C 1
ATOM 532 O O . LYS A 1 74 ? 28.141 -5.370 -41.854 1.00 91.19 74 LYS A O 1
ATOM 537 N N . PHE A 1 75 ? 26.282 -5.910 -40.732 1.00 89.69 75 PHE A N 1
ATOM 538 C CA . PHE A 1 75 ? 26.900 -7.007 -39.977 1.00 89.69 75 PHE A CA 1
ATOM 539 C C . PHE A 1 75 ? 26.260 -8.365 -40.247 1.00 89.69 75 PHE A C 1
ATOM 541 O O . PHE A 1 75 ? 25.285 -8.497 -40.989 1.00 89.69 75 PHE A O 1
ATOM 548 N N . ARG A 1 76 ? 26.894 -9.407 -39.694 1.00 90.81 76 ARG A N 1
ATOM 549 C CA . ARG A 1 76 ? 26.592 -10.797 -40.035 1.00 90.81 76 ARG A CA 1
ATOM 550 C C . ARG A 1 76 ? 25.137 -11.161 -39.746 1.00 90.81 76 ARG A C 1
ATOM 552 O O . ARG A 1 76 ? 24.593 -10.762 -38.716 1.00 90.81 76 ARG A O 1
ATOM 559 N N . ASN A 1 77 ? 24.553 -11.978 -40.621 1.00 92.88 77 ASN A N 1
ATOM 560 C CA . ASN A 1 77 ? 23.192 -12.513 -40.513 1.00 92.88 77 ASN A CA 1
ATOM 561 C C . ASN A 1 77 ? 22.082 -11.441 -40.377 1.00 92.88 77 ASN A C 1
ATOM 563 O O . ASN A 1 77 ? 20.991 -11.759 -39.913 1.00 92.88 77 ASN A O 1
ATOM 567 N N . GLY A 1 78 ? 22.341 -10.178 -40.733 1.00 93.25 78 GLY A N 1
ATOM 568 C CA . GLY A 1 78 ? 21.331 -9.119 -40.686 1.00 93.25 78 GLY A CA 1
ATOM 569 C C . GLY A 1 78 ? 20.367 -9.188 -41.873 1.00 93.25 78 GLY A C 1
ATOM 570 O O . GLY A 1 78 ? 20.805 -9.284 -43.016 1.00 93.25 78 GLY A O 1
ATOM 571 N N . LEU A 1 79 ? 19.064 -9.089 -41.617 1.00 96.56 79 LEU A N 1
ATOM 572 C CA . LEU A 1 79 ? 18.008 -8.956 -42.622 1.00 96.56 79 LEU A CA 1
ATOM 573 C C . LEU A 1 79 ? 17.462 -7.524 -42.602 1.00 96.56 79 LEU A C 1
ATOM 575 O O . LEU A 1 79 ? 17.050 -7.027 -41.559 1.00 96.56 79 LEU A O 1
ATOM 579 N N . SER A 1 80 ? 17.448 -6.858 -43.752 1.00 97.06 80 SER A N 1
ATOM 580 C CA . SER A 1 80 ? 16.981 -5.482 -43.928 1.00 97.06 80 SER A CA 1
ATOM 581 C C . SER A 1 80 ? 16.091 -5.412 -45.168 1.00 97.06 80 SER A C 1
ATOM 583 O O . SER A 1 80 ? 16.564 -5.600 -46.285 1.00 97.06 80 SER A O 1
ATOM 585 N N . VAL A 1 81 ? 14.786 -5.200 -44.984 1.00 97.56 81 VAL A N 1
ATOM 586 C CA . VAL A 1 81 ? 13.785 -5.212 -46.064 1.00 97.56 81 VAL A CA 1
ATOM 587 C C . VAL A 1 81 ? 12.935 -3.947 -46.026 1.00 97.56 81 VAL A C 1
ATOM 589 O O . VAL A 1 81 ? 12.218 -3.691 -45.059 1.00 97.56 81 VAL A O 1
ATOM 592 N N . GLY A 1 82 ? 12.966 -3.178 -47.111 1.00 95.25 82 GLY A N 1
ATOM 593 C CA . GLY A 1 82 ? 12.149 -1.993 -47.345 1.00 95.25 82 GLY A CA 1
ATOM 594 C C . GLY A 1 82 ? 12.992 -0.765 -47.688 1.00 95.25 82 GLY A C 1
ATOM 595 O O . GLY A 1 82 ? 13.948 -0.868 -48.448 1.00 95.25 82 GLY A O 1
ATOM 596 N N . THR A 1 83 ? 12.611 0.417 -47.204 1.00 95.00 83 THR A N 1
ATOM 597 C CA . THR A 1 83 ? 13.178 1.688 -47.696 1.00 95.00 83 THR A CA 1
ATOM 598 C C . THR A 1 83 ? 13.933 2.437 -46.607 1.00 95.00 83 THR A C 1
ATOM 600 O O . THR A 1 83 ? 13.367 2.722 -45.551 1.00 95.00 83 THR A O 1
ATOM 603 N N . ASN A 1 84 ? 15.175 2.842 -46.885 1.00 95.06 84 ASN A N 1
ATOM 604 C CA . ASN A 1 84 ? 16.018 3.635 -45.979 1.00 95.06 84 ASN A CA 1
ATOM 605 C C . ASN A 1 84 ? 16.174 3.022 -44.575 1.00 95.06 84 ASN A C 1
ATOM 607 O O . ASN A 1 84 ? 16.215 3.752 -43.583 1.00 95.06 84 ASN A O 1
ATOM 611 N N . ASN A 1 85 ? 16.193 1.692 -44.461 1.00 95.94 85 ASN A N 1
ATOM 612 C CA . ASN A 1 85 ? 16.512 1.055 -43.189 1.00 95.94 85 ASN A CA 1
ATOM 613 C C . ASN A 1 85 ? 18.026 1.058 -42.980 1.00 95.94 85 ASN A C 1
ATOM 615 O O . ASN A 1 85 ? 18.777 0.669 -43.869 1.00 95.94 85 ASN A O 1
ATOM 619 N N . VAL A 1 86 ? 18.445 1.435 -41.779 1.00 93.31 86 VAL A N 1
ATOM 620 C CA . VAL A 1 86 ? 19.831 1.420 -41.321 1.00 93.31 86 VAL A CA 1
ATOM 621 C C . VAL A 1 86 ? 19.988 0.245 -40.367 1.00 93.31 86 VAL A C 1
ATOM 623 O O . VAL A 1 86 ? 19.585 0.334 -39.207 1.00 93.31 86 VAL A O 1
ATOM 626 N N . ASN A 1 87 ? 20.507 -0.881 -40.857 1.00 92.88 87 ASN A N 1
ATOM 627 C CA . ASN A 1 87 ? 20.744 -2.057 -40.028 1.00 92.88 87 ASN A CA 1
ATOM 628 C C . ASN A 1 87 ? 22.242 -2.239 -39.741 1.00 92.88 87 ASN A C 1
ATOM 630 O O . ASN A 1 87 ? 22.963 -2.910 -40.476 1.00 92.88 87 ASN A O 1
ATOM 634 N N . GLU A 1 88 ? 22.692 -1.661 -38.630 1.00 89.62 88 GLU A N 1
ATOM 635 C CA . GLU A 1 88 ? 24.044 -1.799 -38.079 1.00 89.62 88 GLU A CA 1
ATOM 636 C C . GLU A 1 88 ? 24.094 -2.831 -36.934 1.00 89.62 88 GLU A C 1
ATOM 638 O O . GLU A 1 88 ? 24.911 -2.724 -36.016 1.00 89.62 88 GLU A O 1
ATOM 643 N N . GLY A 1 89 ? 23.212 -3.836 -36.967 1.00 87.38 89 GLY A N 1
ATOM 644 C CA . GLY A 1 89 ? 23.141 -4.901 -35.969 1.00 87.38 89 GLY A CA 1
ATOM 645 C C . GLY A 1 89 ? 23.562 -6.286 -36.469 1.00 87.38 89 GLY A C 1
ATOM 646 O O . GLY A 1 89 ? 23.548 -6.569 -37.664 1.00 87.38 89 GLY A O 1
ATOM 647 N N . TYR A 1 90 ? 23.930 -7.151 -35.525 1.00 87.56 90 TYR A N 1
ATOM 648 C CA . TYR A 1 90 ? 24.239 -8.569 -35.696 1.00 87.56 90 TYR A CA 1
ATOM 649 C C . TYR A 1 90 ? 22.961 -9.386 -35.505 1.00 87.56 90 TYR A C 1
ATOM 651 O O . TYR A 1 90 ? 22.249 -9.172 -34.528 1.00 87.56 90 TYR A O 1
ATOM 659 N N . GLU A 1 91 ? 22.686 -10.336 -36.403 1.00 90.69 91 GLU A N 1
ATOM 660 C CA . GLU A 1 91 ? 21.531 -11.251 -36.266 1.00 90.69 91 GLU A CA 1
ATOM 661 C C . GLU A 1 91 ? 20.176 -10.517 -36.118 1.00 90.69 91 GLU A C 1
ATOM 663 O O . GLU A 1 91 ? 19.221 -11.006 -35.521 1.00 90.69 91 GLU A O 1
ATOM 668 N N . THR A 1 92 ? 20.075 -9.311 -36.676 1.00 92.38 92 THR A N 1
ATOM 669 C CA . THR A 1 92 ? 18.891 -8.450 -36.589 1.00 92.38 92 THR A CA 1
ATOM 670 C C . THR A 1 92 ? 17.952 -8.639 -37.776 1.00 92.38 92 THR A C 1
ATOM 672 O O . THR A 1 92 ? 18.379 -8.850 -38.909 1.00 92.38 92 THR A O 1
ATOM 675 N N . THR A 1 93 ? 16.652 -8.473 -37.538 1.00 95.12 93 THR A N 1
ATOM 676 C CA . THR A 1 93 ? 15.615 -8.419 -38.574 1.00 95.12 93 THR A CA 1
ATOM 677 C C . THR A 1 93 ? 14.984 -7.036 -38.603 1.00 95.12 93 THR A C 1
ATOM 679 O O . THR A 1 93 ? 14.385 -6.597 -37.627 1.00 95.12 93 THR A O 1
ATOM 682 N N . VAL A 1 94 ? 15.084 -6.345 -39.734 1.00 96.25 94 VAL A N 1
ATOM 683 C CA . VAL A 1 94 ? 14.549 -4.999 -39.934 1.00 96.25 94 VAL A CA 1
ATOM 684 C C . VAL A 1 94 ? 13.633 -5.002 -41.150 1.00 96.25 94 VAL A C 1
ATOM 686 O O . VAL A 1 94 ? 14.067 -5.287 -42.262 1.00 96.25 94 VAL A O 1
ATOM 689 N N . VAL A 1 95 ? 12.357 -4.681 -40.946 1.00 98.12 95 VAL A N 1
ATOM 690 C CA . VAL A 1 95 ? 11.332 -4.686 -41.996 1.00 98.12 95 VAL A CA 1
ATOM 691 C C . VAL A 1 95 ? 10.523 -3.389 -41.965 1.00 98.12 95 VAL A C 1
ATOM 693 O O . VAL A 1 95 ? 10.006 -2.980 -40.926 1.00 98.12 95 VAL A O 1
ATOM 696 N N . GLY A 1 96 ? 10.355 -2.752 -43.121 1.00 97.62 96 GLY A N 1
ATOM 697 C CA . GLY A 1 96 ? 9.564 -1.533 -43.290 1.00 97.62 96 GLY A CA 1
ATOM 698 C C . GLY A 1 96 ? 10.419 -0.347 -43.726 1.00 97.62 96 GLY A C 1
ATOM 699 O O . GLY A 1 96 ? 11.240 -0.493 -44.626 1.00 97.62 96 GLY A O 1
ATOM 700 N N . SER A 1 97 ? 10.213 0.838 -43.153 1.00 97.00 97 SER A N 1
ATOM 701 C CA . SER A 1 97 ? 10.879 2.059 -43.626 1.00 97.00 97 SER A CA 1
ATOM 702 C C . SER A 1 97 ? 11.539 2.872 -42.523 1.00 97.00 97 SER A C 1
ATOM 704 O O . SER A 1 97 ? 10.988 3.014 -41.435 1.00 97.00 97 SER A O 1
ATOM 706 N N . LEU A 1 98 ? 12.696 3.472 -42.812 1.00 96.25 98 LEU A N 1
ATOM 707 C CA . LEU A 1 98 ? 13.414 4.380 -41.904 1.00 96.25 98 LEU A CA 1
ATOM 708 C C . LEU A 1 98 ? 13.791 3.760 -40.547 1.00 96.25 98 LEU A C 1
ATOM 710 O O . LEU A 1 98 ? 14.095 4.493 -39.607 1.00 96.25 98 LEU A O 1
ATOM 714 N N . ASN A 1 99 ? 13.730 2.435 -40.399 1.00 95.94 99 ASN A N 1
ATOM 715 C CA . ASN A 1 99 ? 14.089 1.787 -39.145 1.00 95.94 99 ASN A CA 1
ATOM 716 C C . ASN A 1 99 ? 15.605 1.791 -38.971 1.00 95.94 99 ASN A C 1
ATOM 718 O O . ASN A 1 99 ? 16.354 1.718 -39.941 1.00 95.94 99 ASN A O 1
ATOM 722 N N . LYS A 1 100 ? 16.043 1.871 -37.723 1.00 93.06 100 LYS A N 1
ATOM 723 C CA . LYS A 1 100 ? 17.431 2.088 -37.348 1.00 93.06 100 LYS A CA 1
ATOM 724 C C . LYS A 1 100 ? 17.819 1.113 -36.246 1.00 93.06 100 LYS A C 1
ATOM 726 O O . LYS A 1 100 ? 17.320 1.214 -35.130 1.00 93.06 100 LYS A O 1
ATOM 731 N N . ALA A 1 101 ? 18.702 0.178 -36.541 1.00 91.19 101 ALA A N 1
ATOM 732 C CA . ALA A 1 101 ? 19.327 -0.679 -35.546 1.00 91.19 101 ALA A CA 1
ATOM 733 C C . ALA A 1 101 ? 20.790 -0.247 -35.415 1.00 91.19 101 ALA A C 1
ATOM 735 O O . ALA A 1 101 ? 21.573 -0.486 -36.328 1.00 91.19 101 ALA A O 1
ATOM 736 N N . TYR A 1 102 ? 21.139 0.411 -34.308 1.00 81.12 102 TYR A N 1
ATOM 737 C CA . TYR A 1 102 ? 22.494 0.892 -34.026 1.00 81.12 102 TYR A CA 1
ATOM 738 C C . TYR A 1 102 ? 23.103 0.150 -32.843 1.00 81.12 102 TYR A C 1
ATOM 740 O O . TYR A 1 102 ? 22.397 -0.287 -31.934 1.00 81.12 102 TYR A O 1
ATOM 748 N N . GLY A 1 103 ? 24.429 0.098 -32.797 1.00 68.44 103 GLY A N 1
ATOM 749 C CA . GLY A 1 103 ? 25.150 -0.248 -31.578 1.00 68.44 103 GLY A CA 1
ATOM 750 C C . GLY A 1 103 ? 25.534 0.936 -30.703 1.00 68.44 103 GLY A C 1
ATOM 751 O O . GLY A 1 103 ? 25.541 2.082 -31.154 1.00 68.44 103 GLY A O 1
ATOM 752 N N . MET A 1 104 ? 25.894 0.664 -29.444 1.00 59.25 104 MET A N 1
ATOM 753 C CA . MET A 1 104 ? 26.280 1.692 -28.472 1.00 59.25 104 MET A CA 1
ATOM 754 C C . MET A 1 104 ? 27.405 1.238 -27.527 1.00 59.25 104 MET A C 1
ATOM 756 O O . MET A 1 104 ? 27.339 0.173 -26.917 1.00 59.25 104 MET A O 1
ATOM 760 N N . GLY A 1 105 ? 28.397 2.106 -27.297 1.00 54.28 105 GLY A N 1
ATOM 761 C CA . GLY A 1 105 ? 29.448 1.885 -26.292 1.00 54.28 105 GLY A CA 1
ATOM 762 C C . GLY A 1 105 ? 30.439 0.770 -26.664 1.00 54.28 105 GLY A C 1
ATOM 763 O O . GLY A 1 105 ? 30.916 0.713 -27.796 1.00 54.28 105 GLY A O 1
ATOM 764 N N . ASN A 1 106 ? 30.769 -0.104 -25.703 1.00 46.47 106 ASN A N 1
ATOM 765 C CA . ASN A 1 106 ? 31.682 -1.245 -25.902 1.00 46.47 106 ASN A CA 1
ATOM 766 C C . ASN A 1 106 ? 31.067 -2.370 -26.751 1.00 46.47 106 ASN A C 1
ATOM 768 O O . ASN A 1 106 ? 31.796 -3.087 -27.438 1.00 46.47 106 ASN A O 1
ATOM 772 N N . SER A 1 107 ? 29.738 -2.495 -26.748 1.00 56.03 107 SER A N 1
ATOM 773 C CA . SER A 1 107 ? 29.007 -3.347 -27.684 1.00 56.03 107 SER A CA 1
ATOM 774 C C . SER A 1 107 ? 28.630 -2.502 -28.888 1.00 56.03 107 SER A C 1
ATOM 776 O O . SER A 1 107 ? 27.599 -1.836 -28.931 1.00 56.03 107 SER A O 1
ATOM 778 N N . LYS A 1 108 ? 29.527 -2.498 -29.871 1.00 58.09 108 LYS A N 1
ATOM 779 C CA . LYS A 1 108 ? 29.464 -1.646 -31.063 1.00 58.09 108 LYS A CA 1
ATOM 780 C C . LYS A 1 108 ? 28.227 -1.855 -31.940 1.00 58.09 108 LYS A C 1
ATOM 782 O O . LYS A 1 108 ? 28.105 -1.137 -32.928 1.00 58.09 108 LYS A O 1
ATOM 787 N N . TYR A 1 109 ? 27.326 -2.787 -31.605 1.00 66.38 109 TYR A N 1
ATOM 788 C CA . TYR A 1 109 ? 26.249 -3.235 -32.490 1.00 66.38 109 TYR A CA 1
ATOM 789 C C . TYR A 1 109 ? 24.966 -3.598 -31.741 1.00 66.38 109 TYR A C 1
ATOM 791 O O . TYR A 1 109 ? 25.046 -4.122 -30.632 1.00 66.38 109 TYR A O 1
ATOM 799 N N . ALA A 1 110 ? 23.814 -3.373 -32.388 1.00 79.81 110 ALA A N 1
ATOM 800 C CA . ALA A 1 110 ? 22.560 -4.031 -32.021 1.00 79.81 110 ALA A CA 1
ATOM 801 C C . ALA A 1 110 ? 22.720 -5.551 -32.177 1.00 79.81 110 ALA A C 1
ATOM 803 O O . ALA A 1 110 ? 23.387 -5.977 -33.114 1.00 79.81 110 ALA A O 1
ATOM 804 N N . ALA A 1 111 ? 22.119 -6.369 -31.315 1.00 85.38 111 ALA A N 1
ATOM 805 C CA . ALA A 1 111 ? 22.125 -7.825 -31.475 1.00 85.38 111 ALA A CA 1
ATOM 806 C C . ALA A 1 111 ? 20.719 -8.405 -31.295 1.00 85.38 111 ALA A C 1
ATOM 808 O O . ALA A 1 111 ? 19.971 -7.940 -30.434 1.00 85.38 111 ALA A O 1
ATOM 809 N N . ASP A 1 112 ? 20.362 -9.387 -32.126 1.00 87.25 112 ASP A N 1
ATOM 810 C CA . ASP A 1 112 ? 19.134 -10.196 -32.035 1.00 87.25 112 ASP A CA 1
ATOM 811 C C . ASP A 1 112 ? 17.825 -9.378 -31.994 1.00 87.25 112 ASP A C 1
ATOM 813 O O . ASP A 1 112 ? 16.812 -9.780 -31.419 1.00 87.25 112 ASP A O 1
ATOM 817 N N . ALA A 1 113 ? 17.834 -8.179 -32.579 1.00 91.38 113 ALA A N 1
ATOM 818 C CA . ALA A 1 113 ? 16.698 -7.265 -32.569 1.00 91.38 113 ALA A CA 1
ATOM 819 C C . ALA A 1 113 ? 15.775 -7.467 -33.777 1.00 91.38 113 ALA A C 1
ATOM 821 O O . ALA A 1 113 ? 16.229 -7.602 -34.911 1.00 91.38 113 ALA A O 1
ATOM 822 N N . THR A 1 114 ? 14.469 -7.386 -33.543 1.00 94.75 114 THR A N 1
ATOM 823 C CA . THR A 1 114 ? 13.416 -7.369 -34.559 1.00 94.75 114 THR A CA 1
ATOM 824 C C . THR A 1 114 ? 12.731 -6.007 -34.579 1.00 94.75 114 THR A C 1
ATOM 826 O O . THR A 1 114 ? 12.094 -5.598 -33.607 1.00 94.75 114 THR A O 1
ATOM 829 N N . LEU A 1 115 ? 12.845 -5.303 -35.702 1.00 96.19 115 LEU A N 1
ATOM 830 C CA . LEU A 1 115 ? 12.222 -4.011 -35.956 1.00 96.19 115 LEU A CA 1
ATOM 831 C C . LEU A 1 115 ? 11.236 -4.165 -37.110 1.00 96.19 115 LEU A C 1
ATOM 833 O O . LEU A 1 115 ? 11.637 -4.522 -38.216 1.00 96.19 115 LEU A O 1
ATOM 837 N N . VAL A 1 116 ? 9.960 -3.856 -36.884 1.00 97.94 116 VAL A N 1
ATOM 838 C CA . VAL A 1 116 ? 8.946 -3.874 -37.947 1.00 97.94 116 VAL A CA 1
ATOM 839 C C . VAL A 1 116 ? 8.113 -2.600 -37.921 1.00 97.94 116 VAL A C 1
ATOM 841 O O . VAL A 1 116 ? 7.545 -2.229 -36.893 1.00 97.94 116 VAL A O 1
ATOM 844 N N . GLY A 1 117 ? 7.990 -1.949 -39.076 1.00 97.94 117 GLY A N 1
ATOM 845 C CA . GLY A 1 117 ? 7.148 -0.772 -39.278 1.00 97.94 117 GLY A CA 1
ATOM 846 C C . GLY A 1 117 ? 7.951 0.440 -39.736 1.00 97.94 117 GLY A C 1
ATOM 847 O O . GLY A 1 117 ? 8.758 0.315 -40.654 1.00 97.94 117 GLY A O 1
ATOM 848 N N . THR A 1 118 ? 7.719 1.618 -39.153 1.00 98.19 118 THR A N 1
ATOM 849 C CA . THR A 1 118 ? 8.301 2.871 -39.659 1.00 98.19 118 THR A CA 1
ATOM 850 C C . THR A 1 118 ? 9.063 3.657 -38.604 1.00 98.19 118 THR A C 1
ATOM 852 O O . THR A 1 118 ? 8.494 4.096 -37.605 1.00 98.19 118 THR A O 1
ATOM 855 N N . ASN A 1 119 ? 10.322 3.977 -38.890 1.00 96.69 119 ASN A N 1
ATOM 856 C CA . ASN A 1 119 ? 11.138 4.885 -38.090 1.00 96.69 119 ASN A CA 1
ATOM 857 C C . ASN A 1 119 ? 11.323 4.418 -36.638 1.00 96.69 119 ASN A C 1
ATOM 859 O O . ASN A 1 119 ? 11.342 5.247 -35.732 1.00 96.69 119 ASN A O 1
ATOM 863 N N . ASN A 1 120 ? 11.386 3.107 -36.398 1.00 96.19 120 ASN A N 1
ATOM 864 C CA . ASN A 1 120 ? 11.758 2.573 -35.090 1.00 96.19 120 ASN A CA 1
ATOM 865 C C . ASN A 1 120 ? 13.279 2.602 -34.933 1.00 96.19 120 ASN A C 1
ATOM 867 O O . ASN A 1 120 ? 13.993 2.308 -35.888 1.00 96.19 120 ASN A O 1
ATOM 871 N N . THR A 1 121 ? 13.761 2.901 -33.732 1.00 93.94 121 THR A N 1
ATOM 872 C CA . THR A 1 121 ? 15.183 2.914 -33.393 1.00 93.94 121 THR A CA 1
ATOM 873 C C . THR A 1 121 ? 15.452 1.926 -32.265 1.00 93.94 121 THR A C 1
ATOM 875 O O . THR A 1 121 ? 14.842 2.026 -31.201 1.00 93.94 121 THR A O 1
ATOM 878 N N . VAL A 1 122 ? 16.382 0.999 -32.476 1.00 91.69 122 VAL A N 1
ATOM 879 C CA . VAL A 1 122 ? 16.853 0.046 -31.464 1.00 91.69 122 VAL A CA 1
ATOM 880 C C . VAL A 1 122 ? 18.343 0.249 -31.213 1.00 91.69 122 VAL A C 1
ATOM 882 O O . VAL A 1 122 ? 19.115 0.470 -32.145 1.00 91.69 122 VAL A O 1
ATOM 885 N N . MET A 1 123 ? 18.722 0.180 -29.939 1.00 87.19 123 MET A N 1
ATOM 886 C CA . MET A 1 123 ? 20.050 0.468 -29.409 1.00 87.19 123 MET A CA 1
ATOM 887 C C . MET A 1 123 ? 20.425 -0.556 -28.320 1.00 87.19 123 MET A C 1
ATOM 889 O O . MET A 1 123 ? 20.459 -0.219 -27.138 1.00 87.19 123 MET A O 1
ATOM 893 N N . SER A 1 124 ? 20.665 -1.811 -28.708 1.00 74.06 124 SER A N 1
ATOM 894 C CA . SER A 1 124 ? 20.736 -2.949 -27.771 1.00 74.06 124 SER A CA 1
ATOM 895 C C . SER A 1 124 ? 22.000 -3.776 -27.864 1.00 74.06 124 SER A C 1
ATOM 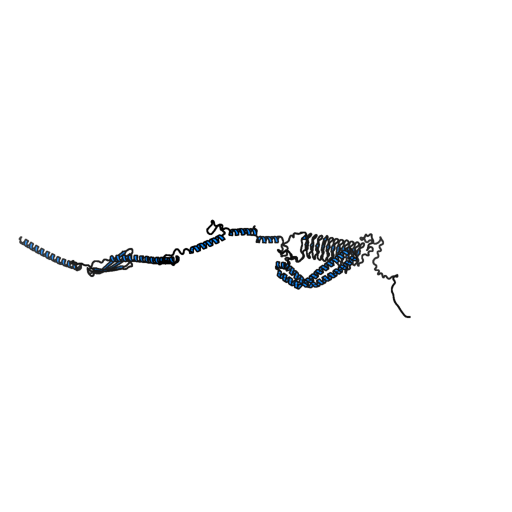897 O O . SER A 1 124 ? 22.742 -3.676 -28.828 1.00 74.06 124 SER A O 1
ATOM 899 N N . THR A 1 125 ? 22.197 -4.653 -26.887 1.00 69.50 125 THR A N 1
ATOM 900 C CA . THR A 1 125 ? 23.159 -5.752 -26.950 1.00 69.50 125 THR A CA 1
ATOM 901 C C . THR A 1 125 ? 22.512 -7.143 -26.962 1.00 69.50 125 THR A C 1
ATOM 903 O O . THR A 1 125 ? 23.256 -8.117 -27.010 1.00 69.50 125 THR A O 1
ATOM 906 N N . SER A 1 126 ? 21.177 -7.263 -26.882 1.00 67.00 126 SER A N 1
ATOM 907 C CA . SER A 1 126 ? 20.459 -8.549 -26.860 1.00 67.00 126 SER A CA 1
ATOM 908 C C . SER A 1 126 ? 18.946 -8.414 -27.109 1.00 67.00 126 SER A C 1
ATOM 910 O O . SER A 1 126 ? 18.237 -7.815 -26.305 1.00 67.00 126 SER A O 1
ATOM 912 N N . GLY A 1 127 ? 18.439 -9.104 -28.135 1.00 58.81 127 GLY A N 1
ATOM 913 C CA . GLY A 1 127 ? 17.132 -9.783 -28.137 1.00 58.81 127 GLY A CA 1
ATOM 914 C C . GLY A 1 127 ? 15.886 -8.909 -27.978 1.00 58.81 127 GLY A C 1
ATOM 915 O O . GLY A 1 127 ? 15.119 -9.106 -27.040 1.00 58.81 127 GLY A O 1
ATOM 916 N N . ILE A 1 128 ? 15.658 -7.965 -28.895 1.00 80.81 128 ILE A N 1
ATOM 917 C CA . ILE A 1 128 ? 14.644 -6.902 -28.750 1.00 80.81 128 ILE A CA 1
ATOM 918 C C . ILE A 1 128 ? 13.515 -6.976 -29.762 1.00 80.81 128 ILE A C 1
ATOM 920 O O . ILE A 1 128 ? 13.716 -7.364 -30.906 1.00 80.81 128 ILE A O 1
ATOM 924 N N . LEU A 1 129 ? 12.341 -6.471 -29.374 1.00 92.44 129 LEU A N 1
ATOM 925 C CA . LEU A 1 129 ? 11.209 -6.254 -30.265 1.00 92.44 129 LEU A CA 1
ATOM 926 C C . LEU A 1 129 ? 10.777 -4.776 -30.314 1.00 92.44 129 LEU A C 1
ATOM 928 O O . LEU A 1 129 ? 10.371 -4.202 -29.302 1.00 92.44 129 LEU A O 1
ATOM 932 N N . ALA A 1 130 ? 10.791 -4.179 -31.509 1.00 95.44 130 ALA A N 1
ATOM 933 C CA . ALA A 1 130 ? 10.220 -2.862 -31.791 1.00 95.44 130 ALA A CA 1
ATOM 934 C C . ALA A 1 130 ? 9.213 -2.947 -32.949 1.00 95.44 130 ALA A C 1
ATOM 936 O O . ALA A 1 130 ? 9.593 -3.107 -34.108 1.00 95.44 130 ALA A O 1
ATOM 937 N N . LEU A 1 131 ? 7.919 -2.817 -32.651 1.00 97.75 131 LEU A N 1
ATOM 938 C CA . LEU A 1 131 ? 6.842 -2.932 -33.641 1.00 97.75 131 LEU A CA 1
ATOM 939 C C . LEU A 1 131 ? 6.010 -1.653 -33.721 1.00 97.75 131 LEU A C 1
ATOM 941 O O . LEU A 1 131 ? 5.545 -1.141 -32.705 1.00 97.75 131 LEU A O 1
ATOM 945 N N . GLY A 1 132 ? 5.744 -1.173 -34.932 1.00 98.00 132 GLY A N 1
ATOM 946 C CA . GLY A 1 132 ? 4.896 -0.010 -35.183 1.00 98.00 132 GLY A CA 1
ATOM 947 C C . GLY A 1 132 ? 5.701 1.192 -35.661 1.00 98.00 132 GLY A C 1
ATOM 948 O O . GLY A 1 132 ? 6.418 1.072 -36.651 1.00 98.00 132 GLY A O 1
ATOM 949 N N . SER A 1 133 ? 5.555 2.368 -35.040 1.00 98.19 133 SER A N 1
ATOM 950 C CA . SER A 1 133 ? 6.204 3.581 -35.556 1.00 98.19 133 SER A CA 1
ATOM 951 C C . SER A 1 133 ? 6.882 4.462 -34.518 1.00 98.19 133 SER A C 1
ATOM 953 O O . SER A 1 133 ? 6.300 4.786 -33.487 1.00 98.19 133 SER A O 1
ATOM 955 N N . LYS A 1 134 ? 8.076 4.971 -34.834 1.00 97.19 134 LYS A N 1
ATOM 956 C CA . LYS A 1 134 ? 8.791 5.942 -33.985 1.00 97.19 134 LYS A CA 1
ATOM 957 C C . LYS A 1 134 ? 9.081 5.439 -32.569 1.00 97.19 134 LYS A C 1
ATOM 959 O O . LYS A 1 134 ? 9.189 6.256 -31.659 1.00 97.19 134 LYS A O 1
ATOM 964 N N . ASN A 1 135 ? 9.158 4.127 -32.364 1.00 97.06 135 ASN A N 1
ATOM 965 C CA . ASN A 1 135 ? 9.540 3.579 -31.068 1.00 97.06 135 ASN A CA 1
ATOM 966 C C . ASN A 1 135 ? 11.051 3.677 -30.888 1.00 97.06 135 ASN A C 1
ATOM 968 O O . ASN A 1 135 ? 11.796 3.499 -31.847 1.00 97.06 135 ASN A O 1
ATOM 972 N N . ILE A 1 136 ? 11.492 3.947 -29.666 1.00 94.88 136 ILE A N 1
ATOM 973 C CA . ILE A 1 136 ? 12.903 3.987 -29.292 1.00 94.88 136 ILE A CA 1
ATOM 974 C C . ILE A 1 136 ? 13.099 2.917 -28.223 1.00 94.88 136 ILE A C 1
ATOM 976 O O . ILE A 1 136 ? 12.390 2.921 -27.212 1.00 94.88 136 ILE A O 1
ATOM 980 N N . VAL A 1 137 ? 14.029 1.992 -28.448 1.00 93.12 137 VAL A N 1
ATOM 981 C CA . VAL A 1 137 ? 14.232 0.827 -27.578 1.00 93.12 137 VAL A CA 1
ATOM 982 C C . VAL A 1 137 ? 15.711 0.614 -27.293 1.00 93.12 137 VAL A C 1
ATOM 984 O O . VAL A 1 137 ? 16.530 0.709 -28.203 1.00 93.12 137 VAL A O 1
ATOM 987 N N . GLN A 1 138 ? 16.041 0.333 -26.034 1.00 88.06 138 GLN A N 1
ATOM 988 C CA . GLN A 1 138 ? 17.406 0.061 -25.589 1.00 88.06 138 GLN A CA 1
ATOM 989 C C . GLN A 1 138 ? 17.616 -1.417 -25.260 1.00 88.06 138 GLN A C 1
ATOM 991 O O . GLN A 1 138 ? 18.324 -2.047 -26.020 1.00 88.06 138 GLN A O 1
ATOM 996 N N . ASP A 1 139 ? 16.981 -1.956 -24.210 1.00 85.12 139 ASP A N 1
ATOM 997 C CA . ASP A 1 139 ? 17.044 -3.369 -23.763 1.00 85.12 139 ASP A CA 1
ATOM 998 C C . ASP A 1 139 ? 15.653 -3.886 -23.332 1.00 85.12 139 ASP A C 1
ATOM 1000 O O . ASP A 1 139 ? 15.490 -4.487 -22.275 1.00 85.12 139 ASP A O 1
ATOM 1004 N N . GLY A 1 140 ? 14.617 -3.616 -24.137 1.00 90.12 140 GLY A N 1
ATOM 1005 C CA . GLY A 1 140 ? 13.234 -3.967 -23.800 1.00 90.12 140 GLY A CA 1
ATOM 1006 C C . GLY A 1 140 ? 12.324 -4.219 -25.003 1.00 90.12 140 GLY A C 1
ATOM 1007 O O . GLY A 1 140 ? 12.784 -4.543 -26.094 1.00 90.12 140 GLY A O 1
ATOM 1008 N N . ILE A 1 141 ? 11.015 -4.063 -24.813 1.00 94.62 141 ILE A N 1
ATOM 1009 C CA . ILE A 1 141 ? 9.981 -4.286 -25.832 1.00 94.62 141 ILE A CA 1
ATOM 1010 C C . ILE A 1 141 ? 9.189 -2.999 -26.034 1.00 94.62 141 ILE A C 1
ATOM 1012 O O . ILE A 1 141 ? 8.642 -2.444 -25.083 1.00 94.62 141 ILE A O 1
ATOM 1016 N N . ALA A 1 142 ? 9.043 -2.553 -27.282 1.00 96.69 142 ALA A N 1
ATOM 1017 C CA . ALA A 1 142 ? 8.144 -1.454 -27.613 1.00 96.69 142 ALA A CA 1
ATOM 1018 C C . ALA A 1 142 ? 7.200 -1.809 -28.759 1.00 96.69 142 ALA A C 1
ATOM 1020 O O . ALA A 1 142 ? 7.628 -2.121 -29.869 1.00 96.69 142 ALA A O 1
ATOM 1021 N N . ILE A 1 143 ? 5.896 -1.708 -28.509 1.00 97.88 143 ILE A N 1
ATOM 1022 C CA . ILE A 1 143 ? 4.867 -2.031 -29.502 1.00 97.88 143 ILE A CA 1
ATOM 1023 C C . ILE A 1 143 ? 3.856 -0.888 -29.575 1.00 97.88 143 ILE A C 1
ATOM 1025 O O . ILE A 1 143 ? 3.265 -0.495 -28.569 1.00 97.88 143 ILE A O 1
ATOM 1029 N N . GLY A 1 144 ? 3.639 -0.359 -30.777 1.00 98.06 144 GLY A N 1
ATOM 1030 C CA . GLY A 1 144 ? 2.732 0.750 -31.051 1.00 98.06 144 GLY A CA 1
ATOM 1031 C C . GLY A 1 144 ? 3.469 1.976 -31.584 1.00 98.06 144 GLY A C 1
ATOM 1032 O O . GLY A 1 144 ? 4.227 1.847 -32.544 1.00 98.06 144 GLY A O 1
ATOM 1033 N N . ALA A 1 145 ? 3.206 3.174 -31.054 1.00 98.31 145 ALA A N 1
ATOM 1034 C CA . ALA A 1 145 ? 3.728 4.403 -31.654 1.00 98.31 145 ALA A CA 1
ATOM 1035 C C . ALA A 1 145 ? 4.353 5.395 -30.668 1.00 98.31 145 ALA A C 1
ATOM 1037 O O . ALA A 1 145 ? 3.700 5.837 -29.726 1.00 98.31 145 ALA A O 1
ATOM 1038 N N . ARG A 1 146 ? 5.565 5.875 -30.971 1.00 97.69 146 ARG A N 1
ATOM 1039 C CA . ARG A 1 146 ? 6.298 6.864 -30.157 1.00 97.69 146 ARG A CA 1
ATOM 1040 C C . ARG A 1 146 ? 6.548 6.401 -28.718 1.00 97.69 146 ARG A C 1
ATOM 1042 O O . ARG A 1 146 ? 6.533 7.223 -27.804 1.00 97.69 146 ARG A O 1
ATOM 1049 N N . ASN A 1 147 ? 6.737 5.101 -28.518 1.00 97.75 147 ASN A N 1
ATOM 1050 C CA . ASN A 1 147 ? 7.056 4.550 -27.206 1.00 97.75 147 ASN A CA 1
ATOM 1051 C C . ASN A 1 147 ? 8.562 4.621 -26.930 1.00 97.75 147 ASN A C 1
ATOM 1053 O O . ASN A 1 147 ? 9.375 4.626 -27.857 1.00 97.75 147 ASN A O 1
ATOM 1057 N N . LYS A 1 148 ? 8.924 4.663 -25.649 1.00 96.31 148 LYS A N 1
ATOM 1058 C CA . LYS A 1 148 ? 10.300 4.700 -25.149 1.00 96.31 148 LYS A CA 1
ATOM 1059 C C . LYS A 1 148 ? 10.481 3.556 -24.161 1.00 96.31 148 LYS A C 1
ATOM 1061 O O . LYS A 1 148 ? 9.909 3.599 -23.080 1.00 96.31 148 LYS A O 1
ATOM 1066 N N . SER A 1 149 ? 11.250 2.542 -24.533 1.00 95.31 149 SER A N 1
ATOM 1067 C CA . SER A 1 149 ? 11.565 1.394 -23.674 1.00 95.31 149 SER A CA 1
ATOM 1068 C C . SER A 1 149 ? 13.067 1.375 -23.409 1.00 95.31 149 SER A C 1
ATOM 1070 O O . SER A 1 149 ? 13.833 0.814 -24.194 1.00 95.31 149 SER A O 1
ATOM 1072 N N . MET A 1 150 ? 13.489 2.107 -22.377 1.00 91.69 150 MET A N 1
ATOM 1073 C CA . MET A 1 150 ? 14.887 2.496 -22.148 1.00 91.69 150 MET A CA 1
ATOM 1074 C C . MET A 1 150 ? 15.576 1.758 -20.999 1.00 91.69 150 MET A C 1
ATOM 1076 O O . MET A 1 150 ? 16.793 1.850 -20.895 1.00 91.69 150 MET A O 1
ATOM 1080 N N . GLY A 1 151 ? 14.825 1.088 -20.126 1.00 89.19 151 GLY A N 1
ATOM 1081 C CA . GLY A 1 151 ? 15.408 0.234 -19.095 1.00 89.19 151 GLY A CA 1
ATOM 1082 C C . GLY A 1 151 ? 15.698 -1.177 -19.594 1.00 89.19 151 GLY A C 1
ATOM 1083 O O . GLY A 1 151 ? 15.182 -1.595 -20.635 1.00 89.19 151 GLY A O 1
ATOM 1084 N N . GLN A 1 152 ? 16.484 -1.918 -18.817 1.00 87.88 152 GLN A N 1
ATOM 1085 C CA . GLN A 1 152 ? 16.638 -3.359 -19.009 1.00 87.88 152 GLN A CA 1
ATOM 1086 C C . GLN A 1 152 ? 15.311 -4.062 -18.709 1.00 87.88 152 GLN A C 1
ATOM 1088 O O . GLN A 1 152 ? 14.634 -3.699 -17.750 1.00 87.88 152 GLN A O 1
ATOM 1093 N N . ASN A 1 153 ? 14.917 -5.021 -19.549 1.00 90.81 153 ASN A N 1
ATOM 1094 C CA . ASN A 1 153 ? 13.637 -5.743 -19.485 1.00 90.81 153 ASN A CA 1
ATOM 1095 C C . ASN A 1 153 ? 12.386 -4.843 -19.541 1.00 90.81 153 ASN A C 1
ATOM 1097 O O . ASN A 1 153 ? 11.280 -5.291 -19.239 1.00 90.81 153 ASN A O 1
ATOM 1101 N N . ALA A 1 154 ? 12.535 -3.574 -19.928 1.00 94.31 154 ALA A N 1
ATOM 1102 C CA . ALA A 1 154 ? 11.426 -2.633 -19.936 1.00 94.31 154 ALA A CA 1
ATOM 1103 C C . ALA A 1 154 ? 10.377 -3.007 -20.998 1.00 94.31 154 ALA A C 1
ATOM 1105 O O . ALA A 1 154 ? 10.702 -3.533 -22.064 1.00 94.31 154 ALA A O 1
ATOM 1106 N N . ILE A 1 155 ? 9.106 -2.701 -20.738 1.00 96.88 155 ILE A N 1
ATOM 1107 C CA . ILE A 1 155 ? 8.007 -2.948 -21.681 1.00 96.88 155 ILE A CA 1
ATOM 1108 C C . ILE A 1 155 ? 7.215 -1.659 -21.873 1.00 96.88 155 ILE A C 1
ATOM 1110 O O . ILE A 1 155 ? 6.650 -1.129 -20.925 1.00 96.88 155 ILE A O 1
ATOM 1114 N N . ALA A 1 156 ? 7.110 -1.172 -23.108 1.00 97.62 156 ALA A N 1
ATOM 1115 C CA . ALA A 1 156 ? 6.306 -0.006 -23.466 1.00 97.62 156 ALA A CA 1
ATOM 1116 C C . ALA A 1 156 ? 5.309 -0.341 -24.591 1.00 97.62 156 ALA A C 1
ATOM 1118 O O . ALA A 1 156 ? 5.639 -0.351 -25.780 1.00 97.62 156 ALA A O 1
ATOM 1119 N N . LEU A 1 157 ? 4.054 -0.588 -24.218 1.00 98.12 157 LEU A N 1
ATOM 1120 C CA . LEU A 1 157 ? 2.963 -0.932 -25.129 1.00 98.12 157 LEU A CA 1
ATOM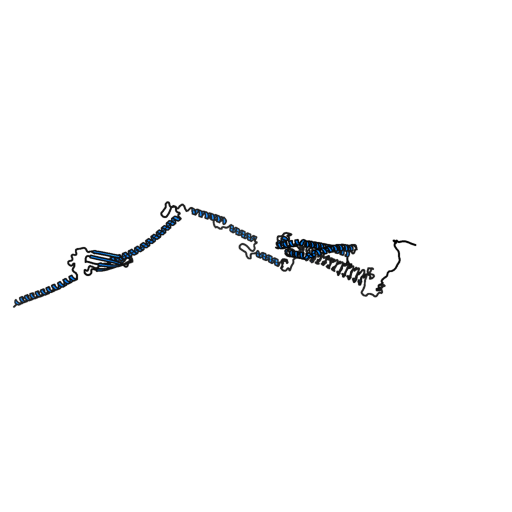 1121 C C . LEU A 1 157 ? 1.947 0.214 -25.222 1.00 98.12 157 LEU A C 1
ATOM 1123 O O . LEU A 1 157 ? 1.468 0.729 -24.211 1.00 98.12 157 LEU A O 1
ATOM 1127 N N . GLY A 1 158 ? 1.576 0.578 -26.450 1.00 97.69 158 GLY A N 1
ATOM 1128 C CA . GLY A 1 158 ? 0.552 1.581 -26.740 1.00 97.69 158 GLY A CA 1
ATOM 1129 C C . GLY A 1 158 ? 1.091 2.770 -27.527 1.00 97.69 158 GLY A C 1
ATOM 1130 O O . GLY A 1 158 ? 1.737 2.588 -28.559 1.00 97.69 158 GLY A O 1
ATOM 1131 N N . LYS A 1 159 ? 0.783 3.997 -27.103 1.00 98.38 159 LYS A N 1
ATOM 1132 C CA . LYS A 1 159 ? 1.228 5.207 -27.810 1.00 98.38 159 LYS A CA 1
ATOM 1133 C C . LYS A 1 159 ? 1.709 6.257 -26.820 1.00 98.38 159 LYS A C 1
ATOM 1135 O O . LYS A 1 159 ? 0.964 6.595 -25.906 1.00 98.38 159 LYS A O 1
ATOM 1140 N N . HIS A 1 160 ? 2.896 6.817 -27.054 1.00 97.81 160 HIS A N 1
ATOM 1141 C CA . HIS A 1 160 ? 3.579 7.740 -26.135 1.00 97.81 160 HIS A CA 1
ATOM 1142 C C . HIS A 1 160 ? 3.924 7.135 -24.761 1.00 97.81 160 HIS A C 1
ATOM 1144 O O . HIS A 1 160 ? 4.115 7.874 -23.800 1.00 97.81 160 HIS A O 1
ATOM 1150 N N . SER A 1 161 ? 4.000 5.810 -24.649 1.00 97.94 161 SER A N 1
ATOM 1151 C CA . SER A 1 161 ? 4.338 5.127 -23.397 1.00 97.94 161 SER A CA 1
ATOM 1152 C C . SER A 1 161 ? 5.840 5.158 -23.142 1.00 97.94 161 SER A C 1
ATOM 1154 O O . SER A 1 161 ? 6.621 4.918 -24.060 1.00 97.94 161 SER A O 1
ATOM 1156 N N . SER A 1 162 ? 6.247 5.430 -21.904 1.00 96.69 162 SER A N 1
ATOM 1157 C CA . SER A 1 162 ? 7.651 5.502 -21.495 1.00 96.69 162 SER A CA 1
ATOM 1158 C C . SER A 1 162 ? 7.919 4.567 -20.320 1.00 96.69 162 SER A C 1
ATOM 1160 O O . SER A 1 162 ? 7.332 4.743 -19.260 1.00 96.69 162 SER A O 1
ATOM 1162 N N . ALA A 1 163 ? 8.813 3.604 -20.507 1.00 96.31 163 ALA A N 1
ATOM 1163 C CA . ALA A 1 163 ? 9.354 2.707 -19.494 1.00 96.31 163 ALA A CA 1
ATOM 1164 C C . ALA A 1 163 ? 10.869 2.971 -19.424 1.00 96.31 163 ALA A C 1
ATOM 1166 O O . ALA A 1 163 ? 11.629 2.550 -20.300 1.00 96.31 163 ALA A O 1
ATOM 1167 N N . MET A 1 164 ? 11.288 3.817 -18.477 1.00 93.94 164 MET A N 1
ATOM 1168 C CA . MET A 1 164 ? 12.612 4.460 -18.480 1.00 93.94 164 MET A CA 1
ATOM 1169 C C . MET A 1 164 ? 13.670 3.740 -17.635 1.00 93.94 164 MET A C 1
ATOM 1171 O O . MET A 1 164 ? 14.839 4.125 -17.691 1.00 93.94 164 MET A O 1
ATOM 1175 N N . TYR A 1 165 ? 13.261 2.737 -16.862 1.00 93.25 165 TYR A N 1
ATOM 1176 C CA . TYR A 1 165 ? 14.044 2.112 -15.794 1.00 93.25 165 TYR A CA 1
ATOM 1177 C C . TYR A 1 165 ? 13.936 0.588 -15.836 1.00 93.25 165 TYR A C 1
ATOM 1179 O O . TYR A 1 165 ? 13.107 0.047 -16.578 1.00 93.25 165 TYR A O 1
ATOM 1187 N N . THR A 1 166 ? 14.805 -0.095 -15.095 1.00 92.19 166 THR A N 1
ATOM 1188 C CA . THR A 1 166 ? 14.898 -1.558 -15.128 1.00 92.19 166 THR A CA 1
ATOM 1189 C C . THR A 1 166 ? 13.588 -2.189 -14.664 1.00 92.19 166 THR A C 1
ATOM 1191 O O . THR A 1 166 ? 12.937 -1.675 -13.757 1.00 92.19 166 THR A O 1
ATOM 1194 N N . ASP A 1 167 ? 13.155 -3.239 -15.361 1.00 95.06 167 ASP A N 1
ATOM 1195 C CA . ASP A 1 167 ? 11.920 -3.987 -15.092 1.00 95.06 167 ASP A CA 1
ATOM 1196 C C . ASP A 1 167 ? 10.634 -3.125 -15.100 1.00 95.06 167 ASP A C 1
ATOM 1198 O O . ASP A 1 167 ? 9.568 -3.553 -14.657 1.00 95.06 167 ASP A O 1
ATOM 1202 N N . SER A 1 168 ? 10.693 -1.907 -15.660 1.00 96.25 168 SER A N 1
ATOM 1203 C CA . SER A 1 168 ? 9.531 -1.018 -15.743 1.00 96.25 168 SER A CA 1
ATOM 1204 C C . SER A 1 168 ? 8.583 -1.399 -16.886 1.00 96.25 168 SER A C 1
ATOM 1206 O O . SER A 1 168 ? 8.985 -1.657 -18.023 1.00 96.25 168 SER A O 1
ATOM 1208 N N . ILE A 1 169 ? 7.283 -1.385 -16.601 1.00 98.19 169 ILE A N 1
ATOM 1209 C CA . ILE A 1 169 ? 6.214 -1.774 -17.520 1.00 98.19 169 ILE A CA 1
ATOM 1210 C C . ILE A 1 169 ? 5.241 -0.607 -17.685 1.00 98.19 169 ILE A C 1
ATOM 1212 O O . ILE A 1 169 ? 4.648 -0.124 -16.726 1.00 98.19 169 ILE A O 1
ATOM 1216 N N . GLY A 1 170 ? 5.031 -0.176 -18.924 1.00 97.94 170 GLY A N 1
ATOM 1217 C CA . GLY A 1 170 ? 4.067 0.841 -19.323 1.00 97.94 170 GLY A CA 1
ATOM 1218 C C . GLY A 1 170 ? 3.114 0.308 -20.389 1.00 97.94 170 GLY A C 1
ATOM 1219 O O . GLY A 1 170 ? 3.519 0.088 -21.529 1.00 97.94 170 GLY A O 1
ATOM 1220 N N . ILE A 1 171 ? 1.838 0.122 -20.044 1.00 98.44 171 ILE A N 1
ATOM 1221 C CA . ILE A 1 171 ? 0.804 -0.380 -20.960 1.00 98.44 171 ILE A CA 1
ATOM 1222 C C . ILE A 1 171 ? -0.364 0.606 -21.021 1.00 98.44 171 ILE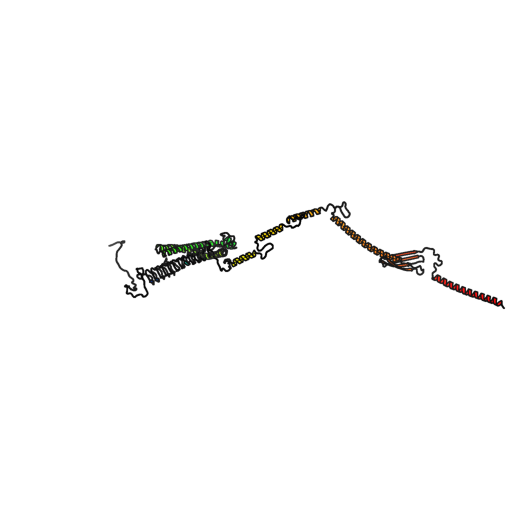 A C 1
ATOM 1224 O O . ILE A 1 171 ? -1.136 0.745 -20.074 1.00 98.44 171 ILE A O 1
ATOM 1228 N N . GLY A 1 172 ? -0.543 1.274 -22.159 1.00 98.06 172 GLY A N 1
ATOM 1229 C CA . GLY A 1 172 ? -1.631 2.232 -22.362 1.00 98.06 172 GLY A CA 1
ATOM 1230 C C . GLY A 1 172 ? -1.238 3.402 -23.255 1.00 98.06 172 GLY A C 1
ATOM 1231 O O . GLY A 1 172 ? -0.240 3.365 -23.959 1.00 98.06 172 GLY A O 1
ATOM 1232 N N . PHE A 1 173 ? -2.044 4.461 -23.270 1.00 98.44 173 PHE A N 1
ATOM 1233 C CA . PHE A 1 173 ? -1.658 5.714 -23.923 1.00 98.44 173 PHE A CA 1
ATOM 1234 C C . PHE A 1 173 ? -0.951 6.616 -22.911 1.00 98.44 173 PHE A C 1
ATOM 1236 O O . PHE A 1 173 ? -1.563 6.977 -21.906 1.00 98.44 173 PHE A O 1
ATOM 1243 N N . GLY A 1 174 ? 0.286 7.021 -23.192 1.00 97.75 174 GLY A N 1
ATOM 1244 C CA . GLY A 1 174 ? 1.012 8.007 -22.392 1.00 97.75 174 GLY A CA 1
ATOM 1245 C C . GLY A 1 174 ? 1.389 7.536 -20.988 1.00 97.75 174 GLY A C 1
ATOM 1246 O O . GLY A 1 174 ? 1.335 8.350 -20.074 1.00 97.75 174 GLY A O 1
ATOM 1247 N N . THR A 1 175 ? 1.674 6.246 -20.779 1.00 98.44 175 THR A N 1
ATOM 1248 C CA . THR A 1 175 ? 2.128 5.746 -19.467 1.00 98.44 175 THR A CA 1
ATOM 1249 C C . THR A 1 175 ? 3.547 6.202 -19.143 1.00 98.44 175 THR A C 1
ATOM 1251 O O . THR A 1 175 ? 4.358 6.381 -20.053 1.00 98.44 175 THR A O 1
ATOM 1254 N N . HIS A 1 176 ? 3.867 6.303 -17.854 1.00 97.12 176 HIS A N 1
ATOM 1255 C CA . HIS A 1 176 ? 5.176 6.728 -17.365 1.00 97.12 176 HIS A CA 1
ATOM 1256 C C . HIS A 1 176 ? 5.686 5.803 -16.248 1.00 97.12 176 HIS A C 1
ATOM 1258 O O . HIS A 1 176 ? 5.264 5.915 -15.102 1.00 97.12 176 HIS A O 1
ATOM 1264 N N . GLY A 1 177 ? 6.594 4.889 -16.588 1.00 96.19 177 GLY A N 1
ATOM 1265 C CA . GLY A 1 177 ? 7.397 4.110 -15.647 1.00 96.19 177 GLY A CA 1
ATOM 1266 C C . GLY A 1 177 ? 8.733 4.806 -15.406 1.00 96.19 177 GLY A C 1
ATOM 1267 O O . GLY A 1 177 ? 9.674 4.642 -16.186 1.00 96.19 177 GLY A O 1
ATOM 1268 N N . TYR A 1 178 ? 8.795 5.632 -14.363 1.00 94.00 178 TYR A N 1
ATOM 1269 C CA . TYR A 1 178 ? 9.939 6.474 -14.009 1.00 94.00 178 TYR A CA 1
ATOM 1270 C C . TYR A 1 178 ? 10.708 5.983 -12.777 1.00 94.00 178 TYR A C 1
ATOM 1272 O O . TYR A 1 178 ? 11.527 6.730 -12.244 1.00 94.00 178 TYR A O 1
ATOM 1280 N N . ALA A 1 179 ? 10.512 4.731 -12.364 1.00 94.50 179 ALA A N 1
ATOM 1281 C CA . ALA A 1 179 ? 11.353 4.027 -11.401 1.00 94.50 179 ALA A CA 1
ATOM 1282 C C . ALA A 1 179 ? 11.540 2.562 -11.782 1.00 94.50 179 ALA A C 1
ATOM 1284 O O . ALA A 1 179 ? 10.807 2.050 -12.631 1.00 94.50 179 ALA A O 1
ATOM 1285 N N . ASP A 1 180 ? 12.518 1.919 -11.146 1.00 93.94 180 ASP A N 1
ATOM 1286 C CA . ASP A 1 180 ? 12.717 0.479 -11.270 1.00 93.94 180 ASP A CA 1
ATOM 1287 C C . ASP A 1 180 ? 11.484 -0.270 -10.728 1.00 93.94 180 ASP A C 1
ATOM 1289 O O . ASP A 1 180 ? 10.798 0.220 -9.820 1.00 93.94 180 ASP A O 1
ATOM 1293 N N . ASP A 1 181 ? 11.175 -1.419 -11.328 1.00 96.50 181 ASP A N 1
ATOM 1294 C CA . ASP A 1 181 ? 10.062 -2.314 -10.965 1.00 96.50 181 ASP A CA 1
ATOM 1295 C C . ASP A 1 181 ? 8.645 -1.709 -11.074 1.00 96.50 181 ASP A C 1
ATOM 1297 O O . ASP A 1 181 ? 7.665 -2.282 -10.591 1.00 96.50 181 ASP A O 1
ATOM 1301 N N . VAL A 1 182 ? 8.494 -0.535 -11.697 1.00 97.62 182 VAL A N 1
ATOM 1302 C CA . VAL A 1 182 ? 7.184 0.122 -11.812 1.00 97.62 182 VAL A CA 1
ATOM 1303 C C . VAL A 1 182 ? 6.280 -0.587 -12.807 1.00 97.62 182 VAL A C 1
ATOM 1305 O O . VAL A 1 182 ? 6.661 -0.826 -13.950 1.00 97.62 182 VAL A O 1
ATOM 1308 N N . ILE A 1 183 ? 5.018 -0.777 -12.424 1.00 98.56 183 ILE A N 1
ATOM 1309 C CA . ILE A 1 183 ? 3.953 -1.251 -13.310 1.00 98.56 183 ILE A CA 1
ATOM 1310 C C . ILE A 1 183 ? 2.919 -0.138 -13.487 1.00 98.56 183 ILE A C 1
ATOM 1312 O O . ILE A 1 183 ? 2.129 0.140 -12.590 1.00 98.56 183 ILE A O 1
ATOM 1316 N N . ALA A 1 184 ? 2.884 0.478 -14.667 1.00 98.50 184 ALA A N 1
ATOM 1317 C CA . ALA A 1 184 ? 1.928 1.512 -15.049 1.00 98.50 184 ALA A CA 1
ATOM 1318 C C . ALA A 1 184 ? 0.992 0.998 -16.155 1.00 98.50 184 ALA A C 1
ATOM 1320 O O . ALA A 1 184 ? 1.381 0.867 -17.318 1.00 98.50 184 ALA A O 1
ATOM 1321 N N . ILE A 1 185 ? -0.267 0.726 -15.810 1.00 98.56 185 ILE A N 1
ATOM 1322 C CA . ILE A 1 185 ? -1.278 0.187 -16.728 1.00 98.56 185 ILE A CA 1
ATOM 1323 C C . ILE A 1 185 ? -2.491 1.114 -16.768 1.00 98.56 185 ILE A C 1
ATOM 1325 O O . ILE A 1 185 ? -3.207 1.285 -15.785 1.00 98.56 185 ILE A O 1
ATOM 1329 N N . GLY A 1 186 ? -2.774 1.674 -17.940 1.00 98.38 186 GLY A N 1
ATOM 1330 C CA . GLY A 1 186 ? -3.887 2.591 -18.166 1.00 98.38 186 GLY A CA 1
ATOM 1331 C C . GLY A 1 186 ? -3.445 3.890 -18.824 1.00 98.38 186 GLY A C 1
ATOM 1332 O O . GLY A 1 186 ? -2.267 4.212 -18.923 1.00 98.38 186 GLY A O 1
ATOM 1333 N N . ARG A 1 187 ? -4.403 4.669 -19.323 1.00 98.44 187 ARG A N 1
ATOM 1334 C CA . ARG A 1 187 ? -4.085 5.938 -19.979 1.00 98.44 187 ARG A CA 1
ATOM 1335 C C . ARG A 1 187 ? -3.484 6.921 -18.973 1.00 98.44 187 ARG A C 1
ATOM 1337 O O . ARG A 1 187 ? -4.141 7.241 -17.988 1.00 98.44 187 ARG A O 1
ATOM 1344 N N . ALA A 1 188 ? -2.292 7.436 -19.259 1.00 98.19 188 ALA A N 1
ATOM 1345 C CA . ALA A 1 188 ? -1.558 8.358 -18.396 1.00 98.19 188 ALA A CA 1
ATOM 1346 C C . ALA A 1 188 ? -1.346 7.840 -16.960 1.00 98.19 188 ALA A C 1
ATOM 1348 O O . ALA A 1 188 ? -1.307 8.639 -16.028 1.00 98.19 188 ALA A O 1
ATOM 1349 N N . ALA A 1 189 ? -1.250 6.515 -16.784 1.00 98.56 189 ALA A N 1
ATOM 1350 C CA . ALA A 1 189 ? -0.799 5.925 -15.527 1.00 98.56 189 ALA A CA 1
ATOM 1351 C C . ALA A 1 189 ? 0.691 6.233 -15.312 1.00 98.56 189 ALA A C 1
ATOM 1353 O O . ALA A 1 189 ? 1.472 6.209 -16.268 1.00 98.56 189 ALA A O 1
ATOM 1354 N N . GLU A 1 190 ? 1.074 6.531 -14.078 1.00 98.38 190 GLU A N 1
ATOM 1355 C CA . GLU A 1 190 ? 2.405 7.025 -13.727 1.00 98.38 190 GLU A CA 1
ATOM 1356 C C . GLU A 1 190 ? 2.901 6.373 -12.434 1.00 98.38 190 GLU A C 1
ATOM 1358 O O . GLU A 1 190 ? 2.174 6.307 -11.445 1.00 98.38 190 GLU A O 1
ATOM 1363 N N . GLY A 1 191 ? 4.145 5.907 -12.439 1.00 97.12 191 GLY A N 1
ATOM 1364 C CA . GLY A 1 191 ? 4.855 5.496 -11.233 1.00 97.12 191 GLY A CA 1
ATOM 1365 C C . GLY A 1 191 ? 6.279 6.035 -11.266 1.00 97.12 191 GLY A C 1
ATOM 1366 O O . GLY A 1 191 ? 7.024 5.754 -12.205 1.00 97.12 191 GLY A O 1
ATOM 1367 N N . ASP A 1 192 ? 6.651 6.829 -10.267 1.00 95.00 192 ASP A N 1
ATOM 1368 C CA . ASP A 1 192 ? 7.986 7.431 -10.124 1.00 95.00 192 ASP A CA 1
ATOM 1369 C C . ASP A 1 192 ? 8.728 6.976 -8.851 1.00 95.00 192 ASP A C 1
ATOM 1371 O O . ASP A 1 192 ? 9.897 7.331 -8.643 1.00 95.00 192 ASP A O 1
ATOM 1375 N N . ALA A 1 193 ? 8.108 6.083 -8.078 1.00 94.44 193 ALA A N 1
ATOM 1376 C CA . ALA A 1 193 ? 8.685 5.421 -6.915 1.00 94.44 193 ALA A CA 1
ATOM 1377 C C . ALA A 1 193 ? 8.956 3.923 -7.155 1.00 94.44 193 ALA A C 1
ATOM 1379 O O . ALA A 1 193 ? 8.260 3.269 -7.931 1.00 94.44 193 ALA A O 1
ATOM 1380 N N . LEU A 1 194 ? 9.993 3.397 -6.493 1.00 93.62 194 LEU A N 1
ATOM 1381 C CA . LEU A 1 194 ? 10.489 2.022 -6.650 1.00 93.62 194 LEU A CA 1
ATOM 1382 C C . LEU A 1 194 ? 9.376 0.994 -6.393 1.00 93.62 194 LEU A C 1
ATOM 1384 O O . LEU A 1 194 ? 8.704 1.078 -5.366 1.00 93.62 194 LEU A O 1
ATOM 1388 N N . GLY A 1 195 ? 9.183 0.033 -7.302 1.00 95.81 195 GLY A N 1
ATOM 1389 C CA . GLY A 1 195 ? 8.186 -1.037 -7.145 1.00 95.81 195 GLY A CA 1
ATOM 1390 C C . GLY A 1 195 ? 6.727 -0.564 -7.140 1.00 95.81 195 GLY A C 1
ATOM 1391 O O . GLY A 1 195 ? 5.842 -1.286 -6.682 1.00 95.81 195 GLY A O 1
ATOM 1392 N N . GLY A 1 196 ? 6.462 0.664 -7.595 1.00 97.69 196 GLY A N 1
ATOM 1393 C CA . GLY A 1 196 ? 5.123 1.240 -7.595 1.00 97.69 196 GLY A CA 1
ATOM 1394 C C . GLY A 1 196 ? 4.191 0.605 -8.631 1.00 97.69 196 GLY A C 1
ATOM 1395 O O . GLY A 1 196 ? 4.559 0.421 -9.792 1.00 97.69 196 GLY A O 1
ATOM 1396 N N . VAL A 1 197 ? 2.942 0.335 -8.244 1.00 98.56 197 VAL A N 1
ATOM 1397 C CA . VAL A 1 197 ? 1.923 -0.258 -9.128 1.00 98.56 197 VAL A CA 1
ATOM 1398 C C . VAL A 1 197 ? 0.768 0.717 -9.355 1.00 98.56 197 VAL A C 1
ATOM 1400 O O . VAL A 1 197 ? -0.094 0.896 -8.499 1.00 98.56 197 VAL A O 1
ATOM 1403 N N . ALA A 1 198 ? 0.714 1.331 -10.533 1.00 98.62 198 ALA A N 1
ATOM 1404 C CA . ALA A 1 198 ? -0.344 2.242 -10.957 1.00 98.62 198 ALA A CA 1
ATOM 1405 C C . ALA A 1 198 ? -1.254 1.569 -11.994 1.00 98.62 198 ALA A C 1
ATOM 1407 O O . ALA A 1 198 ? -0.915 1.477 -13.174 1.00 98.62 198 ALA A O 1
ATOM 1408 N N . ILE A 1 199 ? -2.441 1.122 -11.577 1.00 98.62 199 ILE A N 1
ATOM 1409 C CA . ILE A 1 199 ? -3.418 0.463 -12.455 1.00 98.62 199 ILE A CA 1
ATOM 1410 C C . ILE A 1 199 ? -4.693 1.300 -12.525 1.00 98.62 199 ILE A C 1
ATOM 1412 O O . ILE A 1 199 ? -5.508 1.328 -11.603 1.00 98.62 199 ILE A O 1
ATOM 1416 N N . GLY A 1 200 ? -4.901 1.961 -13.658 1.00 98.25 200 GLY A N 1
ATOM 1417 C CA . GLY A 1 200 ? -6.054 2.811 -13.918 1.00 98.25 200 GLY A CA 1
ATOM 1418 C C . GLY A 1 200 ? -5.698 4.013 -14.782 1.00 98.25 200 GLY A C 1
ATOM 1419 O O . GLY A 1 200 ? -4.553 4.443 -14.874 1.00 98.25 200 GLY A O 1
ATOM 1420 N N . THR A 1 201 ? -6.703 4.596 -15.432 1.00 98.44 201 THR A N 1
ATOM 1421 C CA . THR A 1 201 ? -6.500 5.854 -16.162 1.00 98.44 201 THR A CA 1
ATOM 1422 C C . THR A 1 201 ? -6.174 6.972 -15.170 1.00 98.44 201 THR A C 1
ATOM 1424 O O . THR A 1 201 ? -6.961 7.205 -14.257 1.00 98.44 201 THR A O 1
ATOM 1427 N N . TYR A 1 202 ? -5.043 7.655 -15.352 1.00 98.06 202 TYR A N 1
ATOM 1428 C CA . TYR A 1 202 ? -4.480 8.648 -14.427 1.00 98.06 202 TYR A CA 1
ATOM 1429 C C . TYR A 1 202 ? -4.130 8.125 -13.026 1.00 98.06 202 TYR A C 1
ATOM 1431 O O . TYR A 1 202 ? -4.054 8.927 -12.098 1.00 98.06 202 TYR A O 1
ATOM 1439 N N . ALA A 1 203 ? -3.964 6.813 -12.841 1.00 98.50 203 ALA A N 1
ATOM 1440 C CA . ALA A 1 203 ? -3.466 6.289 -11.572 1.00 98.50 203 ALA A CA 1
ATOM 1441 C C . ALA A 1 203 ? -2.006 6.720 -11.362 1.00 98.50 203 ALA A C 1
ATOM 1443 O O . ALA A 1 203 ? -1.224 6.697 -12.315 1.00 98.50 203 ALA A O 1
ATOM 1444 N N . LYS A 1 204 ? -1.6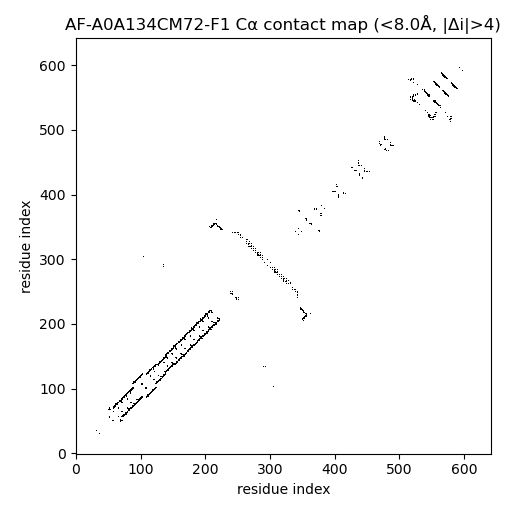50 7.111 -10.136 1.00 98.50 204 LYS A N 1
ATOM 1445 C CA . LYS A 1 204 ? -0.321 7.623 -9.791 1.00 98.50 204 LYS A CA 1
ATOM 1446 C C . LYS A 1 204 ? 0.240 6.967 -8.542 1.00 98.50 204 LYS A C 1
ATOM 1448 O O . LYS A 1 204 ? -0.447 6.899 -7.526 1.00 98.50 204 LYS A O 1
ATOM 1453 N N . VAL A 1 205 ? 1.491 6.535 -8.594 1.00 98.25 205 VAL A N 1
ATOM 1454 C CA . VAL A 1 205 ? 2.227 6.070 -7.416 1.00 98.25 205 VAL A CA 1
ATOM 1455 C C . VAL A 1 205 ? 3.482 6.905 -7.238 1.00 98.25 205 VAL A C 1
ATOM 1457 O O . VAL A 1 205 ? 4.332 6.924 -8.123 1.00 98.25 205 VAL A O 1
ATOM 1460 N N . HIS A 1 206 ? 3.568 7.542 -6.073 1.00 96.56 206 HIS A N 1
ATOM 1461 C CA . HIS A 1 206 ? 4.669 8.392 -5.623 1.00 96.56 206 HIS A CA 1
ATOM 1462 C C . HIS A 1 206 ? 5.353 7.864 -4.358 1.00 96.56 206 HIS A C 1
ATOM 1464 O O . HIS A 1 206 ? 6.327 8.459 -3.908 1.00 96.56 206 HIS A O 1
ATOM 1470 N N . ALA A 1 207 ? 4.845 6.765 -3.791 1.00 95.19 207 ALA A N 1
ATOM 1471 C CA . ALA A 1 207 ? 5.438 6.076 -2.653 1.00 95.19 207 ALA A CA 1
ATOM 1472 C C . ALA A 1 207 ? 6.056 4.741 -3.074 1.00 95.19 207 ALA A C 1
ATOM 1474 O O . ALA A 1 207 ? 5.469 4.014 -3.883 1.00 95.19 207 ALA A O 1
ATOM 1475 N N . SER A 1 208 ? 7.225 4.414 -2.526 1.00 94.69 208 SER A N 1
ATOM 1476 C CA . SER A 1 208 ? 7.899 3.142 -2.798 1.00 94.69 208 SER A CA 1
ATOM 1477 C C . SER A 1 208 ? 7.006 1.986 -2.351 1.00 94.69 208 SER A C 1
ATOM 1479 O O . SER A 1 208 ? 6.333 2.091 -1.329 1.00 94.69 208 SER A O 1
ATOM 1481 N N . THR A 1 209 ? 6.938 0.932 -3.168 1.00 96.25 209 THR A N 1
ATOM 1482 C CA . THR A 1 209 ? 6.045 -0.236 -3.014 1.00 96.25 209 THR A CA 1
ATOM 1483 C C . THR A 1 209 ? 4.543 0.091 -2.933 1.00 96.25 209 THR A C 1
ATOM 1485 O O . THR A 1 209 ? 3.714 -0.785 -2.686 1.00 96.25 209 THR A O 1
ATOM 1488 N N . GLY A 1 210 ? 4.154 1.345 -3.197 1.00 97.94 210 GLY A N 1
ATOM 1489 C CA . GLY A 1 210 ? 2.766 1.790 -3.181 1.00 97.94 210 GLY A CA 1
ATOM 1490 C C . GLY A 1 210 ? 1.944 1.243 -4.349 1.00 97.94 210 GLY A C 1
ATOM 1491 O O . GLY A 1 210 ? 2.443 0.991 -5.447 1.00 97.94 210 GLY A O 1
ATOM 1492 N N . VAL A 1 211 ? 0.634 1.113 -4.137 1.00 98.62 211 VAL A N 1
ATOM 1493 C CA . VAL A 1 211 ? -0.307 0.644 -5.163 1.00 98.62 211 VAL A CA 1
ATOM 1494 C C . VAL A 1 211 ? -1.423 1.663 -5.336 1.00 98.62 211 VAL A C 1
ATOM 1496 O O . VAL A 1 211 ? -2.121 1.982 -4.381 1.00 98.62 211 VAL A O 1
ATOM 1499 N N . ALA A 1 212 ? -1.644 2.157 -6.549 1.00 98.56 212 ALA A N 1
ATOM 1500 C CA . ALA A 1 212 ? -2.785 2.995 -6.898 1.00 98.56 212 ALA A CA 1
ATOM 1501 C C . ALA A 1 212 ? -3.716 2.239 -7.848 1.00 98.56 212 ALA A C 1
ATOM 1503 O O . ALA A 1 212 ? -3.356 1.941 -8.987 1.00 98.56 212 ALA A O 1
ATOM 1504 N N . LEU A 1 213 ? -4.934 1.949 -7.384 1.00 98.38 213 LEU A N 1
ATOM 1505 C CA . LEU A 1 213 ? -5.919 1.161 -8.119 1.00 98.38 213 LEU A CA 1
ATOM 1506 C C . LEU A 1 213 ? -7.163 1.994 -8.453 1.00 98.38 213 LEU A C 1
ATOM 1508 O O . LEU A 1 213 ? -7.888 2.455 -7.569 1.00 98.38 213 LEU A O 1
ATOM 1512 N N . GLY A 1 214 ? -7.439 2.166 -9.744 1.00 98.12 214 GLY A N 1
ATOM 1513 C CA . GLY A 1 214 ? -8.621 2.848 -10.274 1.00 98.12 214 GLY A CA 1
ATOM 1514 C C . GLY A 1 214 ? -8.346 4.210 -10.925 1.00 98.12 214 GLY A C 1
ATOM 1515 O O . GLY A 1 214 ? -7.239 4.736 -10.911 1.00 98.12 214 GLY A O 1
ATOM 1516 N N . TYR A 1 215 ? -9.388 4.783 -11.542 1.00 97.94 215 TYR A N 1
ATOM 1517 C CA . TYR A 1 215 ? -9.313 6.069 -12.252 1.00 97.94 215 TYR A CA 1
ATOM 1518 C C . TYR A 1 215 ? -8.871 7.216 -11.327 1.00 97.94 215 TYR A C 1
ATOM 1520 O O . TYR A 1 215 ? -9.588 7.554 -10.383 1.00 97.94 215 TYR A O 1
ATOM 1528 N N . GLY A 1 216 ? -7.737 7.851 -11.614 1.00 97.62 216 GLY A N 1
ATOM 1529 C CA . GLY A 1 216 ? -7.244 8.988 -10.835 1.00 97.62 216 GLY A CA 1
ATOM 1530 C C . GLY A 1 216 ? -6.963 8.659 -9.367 1.00 97.62 216 GLY A C 1
ATOM 1531 O O . GLY A 1 216 ? -7.141 9.536 -8.528 1.00 97.62 216 GLY A O 1
ATOM 1532 N N . SER A 1 217 ? -6.639 7.401 -9.048 1.00 98.31 217 SER A N 1
ATOM 1533 C CA . SER A 1 217 ? -6.170 7.021 -7.711 1.00 98.31 217 SER A CA 1
ATOM 1534 C C . SER A 1 217 ? -4.706 7.415 -7.535 1.00 98.31 217 SER A C 1
ATOM 1536 O O . SER A 1 217 ? -3.926 7.287 -8.475 1.00 98.31 217 SER A O 1
ATOM 1538 N N . THR A 1 218 ? -4.329 7.824 -6.329 1.00 98.25 218 THR A N 1
ATOM 1539 C CA . THR A 1 218 ? -2.980 8.286 -6.000 1.00 98.25 218 THR A CA 1
ATOM 1540 C C . THR A 1 218 ? -2.487 7.587 -4.736 1.00 98.25 218 THR A C 1
ATOM 1542 O O . THR A 1 218 ? -3.168 7.631 -3.709 1.00 98.25 218 THR A O 1
ATOM 1545 N N . SER A 1 219 ? -1.319 6.941 -4.794 1.00 97.62 219 SER A N 1
ATOM 1546 C CA . SER A 1 219 ? -0.622 6.412 -3.614 1.00 97.62 219 SER A CA 1
ATOM 1547 C C . SER A 1 219 ? 0.625 7.240 -3.314 1.00 97.62 219 SER A C 1
ATOM 1549 O O . SER A 1 219 ? 1.554 7.284 -4.114 1.00 97.62 219 SER A O 1
ATOM 1551 N N . GLU A 1 220 ? 0.617 7.911 -2.164 1.00 95.81 220 GLU A N 1
ATOM 1552 C CA . GLU A 1 220 ? 1.669 8.835 -1.703 1.00 95.81 220 GLU A CA 1
ATOM 1553 C C . GLU A 1 220 ? 2.173 8.509 -0.289 1.00 95.81 220 GLU A C 1
ATOM 1555 O O . GLU A 1 220 ? 3.055 9.190 0.227 1.00 95.81 220 GLU A O 1
ATOM 1560 N N . ARG A 1 221 ? 1.605 7.493 0.372 1.00 93.25 221 ARG A N 1
ATOM 1561 C CA . ARG A 1 221 ? 1.993 7.123 1.739 1.00 93.25 221 ARG A CA 1
ATOM 1562 C C . ARG A 1 221 ? 3.032 6.010 1.690 1.00 93.25 221 ARG A C 1
ATOM 1564 O O . ARG A 1 221 ? 2.718 4.903 1.255 1.00 93.25 221 ARG A O 1
ATOM 1571 N N . GLU A 1 222 ? 4.234 6.340 2.142 1.00 91.38 222 GLU A N 1
ATOM 1572 C CA . GLU A 1 222 ? 5.375 5.431 2.275 1.00 91.38 222 GLU A CA 1
ATOM 1573 C C . GLU A 1 222 ? 5.174 4.406 3.408 1.00 91.38 222 GLU A C 1
ATOM 1575 O O . GLU A 1 222 ? 4.233 4.483 4.210 1.00 91.38 222 GLU A O 1
ATOM 1580 N N . ALA A 1 223 ? 6.098 3.452 3.498 1.00 89.19 223 ALA A N 1
ATOM 1581 C CA . ALA A 1 223 ? 6.278 2.632 4.692 1.00 89.19 223 ALA A CA 1
ATOM 1582 C C . ALA A 1 223 ? 6.600 3.496 5.933 1.00 89.19 223 ALA A C 1
ATOM 1584 O O . ALA A 1 223 ? 7.119 4.608 5.828 1.00 89.19 223 ALA A O 1
ATOM 1585 N N . GLY A 1 224 ? 6.322 2.976 7.129 1.00 85.25 224 GLY A N 1
ATOM 1586 C CA . GLY A 1 224 ? 6.623 3.635 8.404 1.00 85.25 224 GLY A CA 1
ATOM 1587 C C . GLY A 1 224 ? 5.596 4.682 8.847 1.00 85.25 224 GLY A C 1
ATOM 1588 O O . GLY A 1 224 ? 5.832 5.406 9.814 1.00 85.25 224 GLY A O 1
ATOM 1589 N N . VAL A 1 225 ? 4.447 4.783 8.171 1.00 85.12 225 VAL A N 1
ATOM 1590 C CA . VAL A 1 225 ? 3.391 5.743 8.519 1.00 85.12 225 VAL A CA 1
ATOM 1591 C C . VAL A 1 225 ? 2.491 5.152 9.602 1.00 85.12 225 VAL A C 1
ATOM 1593 O O . VAL A 1 225 ? 1.905 4.084 9.423 1.00 85.12 225 VAL A O 1
ATOM 1596 N N . VAL A 1 226 ? 2.360 5.862 10.726 1.00 85.31 226 VAL A N 1
ATOM 1597 C CA . VAL A 1 226 ? 1.446 5.498 11.819 1.00 85.31 226 VAL A CA 1
ATOM 1598 C C . VAL A 1 226 ? 0.004 5.795 11.401 1.00 85.31 226 VAL A C 1
ATOM 1600 O O . VAL A 1 226 ? -0.317 6.889 10.938 1.00 85.31 226 VAL A O 1
ATOM 1603 N N . GLY A 1 227 ? -0.863 4.800 11.554 1.00 82.12 227 GLY A N 1
ATOM 1604 C CA . GLY A 1 227 ? -2.302 4.894 11.368 1.00 82.12 227 GLY A CA 1
ATOM 1605 C C . GLY A 1 227 ? -2.990 5.687 12.479 1.00 82.12 227 GLY A C 1
ATOM 1606 O O . GLY A 1 227 ? -2.364 6.309 13.333 1.00 82.12 227 GLY A O 1
ATOM 1607 N N . TYR A 1 228 ? -4.320 5.682 12.470 1.00 81.69 228 TYR A N 1
ATOM 1608 C CA . TYR A 1 228 ? -5.093 6.442 13.449 1.00 81.69 228 TYR A CA 1
ATOM 1609 C C . TYR A 1 228 ? -4.928 5.889 14.876 1.00 81.69 228 TYR A C 1
ATOM 1611 O O . TYR A 1 228 ? -5.170 4.708 15.121 1.00 81.69 228 TYR A O 1
ATOM 1619 N N . MET A 1 229 ? -4.591 6.774 15.821 1.00 81.00 229 MET A N 1
ATOM 1620 C CA . MET A 1 229 ? -4.503 6.495 17.256 1.00 81.00 229 MET A CA 1
ATOM 1621 C C . MET A 1 229 ? -5.511 7.365 18.029 1.00 81.00 229 MET A C 1
ATOM 1623 O O . MET A 1 229 ? -5.397 8.593 18.005 1.00 81.00 229 MET A O 1
ATOM 1627 N N . PRO A 1 230 ? -6.498 6.774 18.730 1.00 73.19 230 PRO A N 1
ATOM 1628 C CA . PRO A 1 230 ? -7.464 7.534 19.521 1.00 73.19 230 PRO A CA 1
ATOM 1629 C C . PRO A 1 230 ? -6.785 8.379 20.609 1.00 73.19 230 PRO A C 1
ATOM 1631 O O . PRO A 1 230 ? -6.011 7.859 21.408 1.00 73.19 230 PRO A O 1
ATOM 1634 N N . GLY A 1 231 ? -7.096 9.678 20.665 1.00 67.62 231 GLY A N 1
ATOM 1635 C CA . GLY A 1 231 ? -6.570 10.597 21.686 1.00 67.62 231 GLY A CA 1
ATOM 1636 C C . GLY A 1 231 ? -5.151 11.123 21.432 1.00 67.62 231 GLY A C 1
ATOM 1637 O O . GLY A 1 231 ? -4.718 12.026 22.142 1.00 67.62 231 GLY A O 1
ATOM 1638 N N . ALA A 1 232 ? -4.457 10.627 20.406 1.00 63.44 232 ALA A N 1
ATOM 1639 C CA . ALA A 1 232 ? -3.193 11.186 19.947 1.00 63.44 232 ALA A CA 1
ATOM 1640 C C . ALA A 1 232 ? -3.439 12.214 18.830 1.00 63.44 232 ALA A C 1
ATOM 1642 O O . ALA A 1 232 ? -4.152 11.939 17.863 1.00 63.44 232 ALA A O 1
ATOM 1643 N N . VAL A 1 233 ? -2.863 13.412 18.959 1.00 45.41 233 VAL A N 1
ATOM 1644 C CA . VAL A 1 233 ? -2.967 14.485 17.959 1.00 45.41 233 VAL A CA 1
ATOM 1645 C C . VAL A 1 233 ? -1.588 14.700 17.335 1.00 45.41 233 VAL A C 1
ATOM 1647 O O . VAL A 1 233 ? -0.714 15.285 17.964 1.00 45.41 233 VAL A O 1
ATOM 1650 N N . GLY A 1 234 ? -1.397 14.256 16.090 1.00 55.53 234 GLY A N 1
ATOM 1651 C CA . GLY A 1 234 ? -0.147 14.466 15.344 1.00 55.53 234 GLY A CA 1
ATOM 1652 C C . GLY A 1 234 ? 1.000 13.527 15.740 1.00 55.53 234 GLY A C 1
ATOM 1653 O O . GLY A 1 234 ? 0.839 12.703 16.629 1.00 55.53 234 GLY A O 1
ATOM 1654 N N . GLN A 1 235 ? 2.120 13.628 15.006 1.00 53.31 235 GLN A N 1
ATOM 1655 C CA . GLN A 1 235 ? 3.309 12.754 15.037 1.00 53.31 235 GLN A CA 1
ATOM 1656 C C . GLN A 1 235 ? 3.644 12.215 16.439 1.00 53.31 235 GLN A C 1
ATOM 1658 O O . GLN A 1 235 ? 4.350 12.861 17.208 1.00 53.31 235 GLN A O 1
ATOM 1663 N N . THR A 1 236 ? 3.149 11.022 16.760 1.00 63.59 236 THR A N 1
ATOM 1664 C CA . THR A 1 236 ? 3.467 10.338 18.015 1.00 63.59 236 THR A CA 1
ATOM 1665 C C . THR A 1 236 ? 4.875 9.780 17.937 1.00 63.59 236 THR A C 1
ATOM 1667 O O . THR A 1 236 ? 5.226 9.124 16.949 1.00 63.59 236 THR A O 1
ATOM 1670 N N . ALA A 1 237 ? 5.679 10.001 18.974 1.00 77.50 237 ALA A N 1
ATOM 1671 C CA . ALA A 1 237 ? 7.000 9.389 19.056 1.00 77.50 237 ALA A CA 1
ATOM 1672 C C . ALA A 1 237 ? 6.859 7.856 19.015 1.00 77.50 237 ALA A C 1
ATOM 1674 O O . ALA A 1 237 ? 5.906 7.301 19.563 1.00 77.50 237 ALA A O 1
ATOM 1675 N N . ALA A 1 238 ? 7.798 7.143 18.385 1.00 82.69 238 ALA A N 1
ATOM 1676 C CA . ALA A 1 238 ? 7.746 5.678 18.309 1.00 82.69 238 ALA A CA 1
ATOM 1677 C C . ALA A 1 238 ? 7.671 5.028 19.708 1.00 82.69 238 ALA A C 1
ATOM 1679 O O . ALA A 1 238 ? 7.041 3.988 19.881 1.00 82.69 238 ALA A O 1
ATOM 1680 N N . GLU A 1 239 ? 8.233 5.684 20.724 1.00 86.06 239 GLU A N 1
ATOM 1681 C CA . GLU A 1 239 ? 8.086 5.356 22.142 1.00 86.06 239 GLU A CA 1
ATOM 1682 C C . GLU A 1 239 ? 6.618 5.349 22.612 1.00 86.06 239 GLU A C 1
ATOM 1684 O O . GLU A 1 239 ? 6.203 4.428 23.314 1.00 86.06 239 GLU A O 1
ATOM 1689 N N . GLU A 1 240 ? 5.826 6.349 22.221 1.00 85.44 240 GLU A N 1
ATOM 1690 C CA . GLU A 1 240 ? 4.410 6.481 22.590 1.00 85.44 240 GLU A CA 1
ATOM 1691 C C . GLU A 1 240 ? 3.563 5.423 21.887 1.00 85.44 240 GLU A C 1
ATOM 1693 O O . GLU A 1 240 ? 2.716 4.787 22.515 1.00 85.44 240 GLU A O 1
ATOM 1698 N N . VAL A 1 241 ? 3.839 5.176 20.602 1.00 86.19 241 VAL A N 1
ATOM 1699 C CA . VAL A 1 241 ? 3.186 4.103 19.839 1.00 86.19 241 VAL A CA 1
ATOM 1700 C C . VAL A 1 241 ? 3.512 2.746 20.462 1.00 86.19 241 VAL A C 1
ATOM 1702 O O . VAL A 1 241 ? 2.621 1.925 20.670 1.00 86.19 241 VAL A O 1
ATOM 1705 N N . ALA A 1 242 ? 4.773 2.511 20.834 1.00 89.00 242 ALA A N 1
ATOM 1706 C CA . ALA A 1 242 ? 5.181 1.274 21.487 1.00 89.00 242 ALA A CA 1
ATOM 1707 C C . ALA A 1 242 ? 4.510 1.117 22.857 1.00 89.00 242 ALA A C 1
ATOM 1709 O O . ALA A 1 242 ? 4.055 0.024 23.186 1.00 89.00 242 ALA A O 1
ATOM 1710 N N . ALA A 1 243 ? 4.408 2.187 23.650 1.00 88.62 243 ALA A N 1
ATOM 1711 C CA . ALA A 1 243 ? 3.704 2.167 24.930 1.00 88.62 243 ALA A CA 1
ATOM 1712 C C . ALA A 1 243 ? 2.210 1.857 24.756 1.00 88.62 243 ALA A C 1
ATOM 1714 O O . ALA A 1 243 ? 1.688 0.990 25.456 1.00 88.62 243 ALA A O 1
ATOM 1715 N N . TYR A 1 244 ? 1.552 2.485 23.777 1.00 86.88 244 TYR A N 1
ATOM 1716 C CA . TYR A 1 244 ? 0.153 2.222 23.433 1.00 86.88 244 TYR A CA 1
ATOM 1717 C C . TYR A 1 244 ? -0.089 0.756 23.046 1.00 86.88 244 TYR A C 1
ATOM 1719 O O . TYR A 1 244 ? -1.092 0.162 23.432 1.00 86.88 244 TYR A O 1
ATOM 1727 N N . LEU A 1 245 ? 0.860 0.144 22.335 1.00 88.81 245 LEU A N 1
ATOM 1728 C CA . LEU A 1 245 ? 0.806 -1.267 21.943 1.00 88.81 245 LEU A CA 1
ATOM 1729 C C . LEU A 1 245 ? 1.205 -2.242 23.065 1.00 88.81 245 LEU A C 1
ATOM 1731 O O . LEU A 1 245 ? 1.174 -3.454 22.850 1.00 88.81 245 LEU A O 1
ATOM 1735 N N . GLY A 1 246 ? 1.603 -1.752 24.245 1.00 91.38 246 GLY A N 1
ATOM 1736 C CA . GLY A 1 246 ? 2.126 -2.586 25.334 1.00 91.38 246 GLY A CA 1
ATOM 1737 C C . GLY A 1 246 ? 3.514 -3.175 25.044 1.00 91.38 246 GLY A C 1
ATOM 1738 O O . GLY A 1 246 ? 3.888 -4.202 25.603 1.00 91.38 246 GLY A O 1
ATOM 1739 N N . LYS A 1 247 ? 4.277 -2.541 24.148 1.00 93.56 247 LYS A N 1
ATOM 1740 C CA . LYS A 1 247 ? 5.563 -2.997 23.594 1.00 93.56 247 LYS A CA 1
ATOM 1741 C C . LYS A 1 247 ? 6.749 -2.092 23.955 1.00 93.56 247 LYS A C 1
ATOM 1743 O O . LYS A 1 247 ? 7.810 -2.194 23.341 1.00 93.56 247 LYS A O 1
ATOM 1748 N N . ALA A 1 248 ? 6.603 -1.228 24.961 1.00 93.06 248 ALA A N 1
ATOM 1749 C CA . ALA A 1 248 ? 7.628 -0.255 25.358 1.00 93.06 248 ALA A CA 1
ATOM 1750 C C . ALA A 1 248 ? 8.997 -0.895 25.672 1.00 93.06 248 ALA A C 1
ATOM 1752 O O . ALA A 1 248 ? 10.023 -0.424 25.181 1.00 93.06 248 ALA A O 1
ATOM 1753 N N . GLU A 1 249 ? 9.028 -1.998 26.428 1.00 94.88 249 GLU A N 1
ATOM 1754 C CA . GLU A 1 249 ? 10.285 -2.689 26.766 1.00 94.88 249 GLU A CA 1
ATOM 1755 C C . GLU A 1 249 ? 10.919 -3.389 25.553 1.00 94.88 249 GLU A C 1
ATOM 1757 O O . GLU A 1 249 ? 12.139 -3.353 25.371 1.00 94.88 249 GLU A O 1
ATOM 1762 N N . GLU A 1 250 ? 10.104 -3.975 24.669 1.00 95.56 250 GLU A N 1
ATOM 1763 C CA . GLU A 1 250 ? 10.583 -4.591 23.425 1.00 95.56 250 GLU A CA 1
ATOM 1764 C C . GLU A 1 250 ? 11.212 -3.550 22.497 1.00 95.56 250 GLU A C 1
ATOM 1766 O O . GLU A 1 250 ? 12.282 -3.803 21.934 1.00 95.56 250 GLU A O 1
ATOM 1771 N N . TYR A 1 251 ? 10.591 -2.372 22.395 1.00 93.56 251 TYR A N 1
ATOM 1772 C CA . TYR A 1 251 ? 11.110 -1.240 21.637 1.00 93.56 251 TYR A CA 1
ATOM 1773 C C . TYR A 1 251 ? 12.386 -0.659 22.256 1.00 93.56 251 TYR A C 1
ATOM 1775 O O . TYR A 1 251 ? 13.353 -0.399 21.541 1.00 93.56 251 TYR A O 1
ATOM 1783 N N . LYS A 1 252 ? 12.456 -0.534 23.586 1.00 95.31 252 LYS A N 1
ATOM 1784 C CA . LYS A 1 252 ? 13.671 -0.101 24.291 1.00 95.31 252 LYS A CA 1
ATOM 1785 C C . LYS A 1 252 ? 14.845 -1.048 24.037 1.00 95.31 252 LYS A C 1
ATOM 1787 O O . LYS A 1 252 ? 15.955 -0.594 23.759 1.00 95.31 252 LYS A O 1
ATOM 1792 N N . SER A 1 253 ? 14.602 -2.359 24.086 1.00 96.31 253 SER A N 1
ATOM 1793 C CA . SER A 1 253 ? 15.612 -3.362 23.742 1.00 96.31 253 SER A CA 1
ATOM 1794 C C . SER A 1 253 ? 16.010 -3.289 22.265 1.00 96.31 253 SER A C 1
ATOM 1796 O O . SER A 1 253 ? 17.201 -3.329 21.968 1.00 96.31 253 SER A O 1
ATOM 1798 N N . TRP A 1 254 ? 15.051 -3.124 21.351 1.00 95.56 254 TRP A N 1
ATOM 1799 C CA . TRP A 1 254 ? 15.340 -2.930 19.929 1.00 95.56 254 TRP A CA 1
ATOM 1800 C C . TRP A 1 254 ? 16.221 -1.697 19.689 1.00 95.56 254 TRP A C 1
ATOM 1802 O O . TRP A 1 254 ? 17.230 -1.800 19.000 1.00 95.56 254 TRP A O 1
ATOM 1812 N N . LYS A 1 255 ? 15.918 -0.561 20.329 1.00 95.12 255 LYS A N 1
ATOM 1813 C CA . LYS A 1 255 ? 16.692 0.686 20.212 1.00 95.12 255 LYS A CA 1
ATOM 1814 C C . LYS A 1 255 ? 18.141 0.509 20.671 1.00 95.12 255 LYS A C 1
ATOM 1816 O O . LYS A 1 255 ? 19.058 1.018 20.033 1.00 95.12 255 LYS A O 1
ATOM 1821 N N . ALA A 1 256 ? 18.359 -0.254 21.744 1.00 95.56 256 ALA A N 1
ATOM 1822 C CA . ALA A 1 256 ? 19.702 -0.596 22.207 1.00 95.56 256 ALA A CA 1
ATOM 1823 C C . ALA A 1 256 ? 20.465 -1.472 21.198 1.00 95.56 256 ALA A C 1
ATOM 1825 O O . ALA A 1 256 ? 21.670 -1.301 21.028 1.00 95.56 256 ALA A O 1
ATOM 1826 N N . ASP A 1 257 ? 19.782 -2.396 20.521 1.00 95.56 257 ASP A N 1
ATOM 1827 C CA . ASP A 1 257 ? 20.399 -3.228 19.487 1.00 95.56 257 ASP A CA 1
ATOM 1828 C C . ASP A 1 257 ? 20.673 -2.436 18.198 1.00 95.56 257 ASP A C 1
ATOM 1830 O O . ASP A 1 257 ? 21.709 -2.653 17.573 1.00 95.56 257 ASP A O 1
ATOM 1834 N N . VAL A 1 258 ? 19.825 -1.469 17.834 1.00 94.56 258 VAL A N 1
ATOM 1835 C CA . VAL A 1 258 ? 20.093 -0.529 16.731 1.00 94.56 258 VAL A CA 1
ATOM 1836 C C . VAL A 1 258 ? 21.328 0.322 17.019 1.00 94.56 258 VAL A C 1
ATOM 1838 O O . VAL A 1 258 ? 22.200 0.413 16.162 1.00 94.56 258 VAL A O 1
ATOM 1841 N N . GLU A 1 259 ? 21.464 0.879 18.228 1.00 95.38 259 GLU A N 1
ATOM 1842 C CA . GLU A 1 259 ? 22.639 1.689 18.596 1.00 95.38 259 GLU A CA 1
ATOM 1843 C C . GLU A 1 259 ? 23.943 0.878 18.519 1.00 95.38 259 GLU A C 1
ATOM 1845 O O . GLU A 1 259 ? 24.951 1.370 18.010 1.00 95.38 259 GLU A O 1
ATOM 1850 N N . LYS A 1 260 ? 23.926 -0.394 18.945 1.00 95.88 260 LYS A N 1
ATOM 1851 C CA . LYS A 1 260 ? 25.078 -1.305 18.789 1.00 95.88 260 LYS A CA 1
ATOM 1852 C C . LYS A 1 260 ? 25.448 -1.560 17.325 1.00 95.88 260 LYS A C 1
ATOM 1854 O O . LYS A 1 260 ? 26.598 -1.881 17.051 1.00 95.88 260 LYS A O 1
ATOM 1859 N N . ASN A 1 261 ? 24.490 -1.438 16.405 1.00 95.19 261 ASN A N 1
ATOM 1860 C CA . ASN A 1 261 ? 24.649 -1.714 14.976 1.00 95.19 261 ASN A CA 1
ATOM 1861 C C . ASN A 1 261 ? 24.550 -0.440 14.111 1.00 95.19 261 ASN A C 1
ATOM 1863 O O . ASN A 1 261 ? 24.260 -0.519 12.920 1.00 95.19 261 ASN A O 1
ATOM 1867 N N . LYS A 1 262 ? 24.793 0.752 14.667 1.00 94.56 262 LYS A N 1
ATOM 1868 C CA . LYS A 1 262 ? 24.641 2.023 13.931 1.00 94.56 262 LYS A CA 1
ATOM 1869 C C . LYS A 1 262 ? 25.519 2.144 12.683 1.00 94.56 262 LYS A C 1
ATOM 1871 O O . LYS A 1 262 ? 25.125 2.786 11.708 1.00 94.56 262 LYS A O 1
ATOM 1876 N N . ASP A 1 263 ? 26.685 1.503 12.689 1.00 93.38 263 ASP A N 1
ATOM 1877 C CA . ASP A 1 263 ? 27.596 1.512 11.544 1.00 93.38 263 ASP A CA 1
ATOM 1878 C C . ASP A 1 263 ? 26.999 0.738 10.360 1.00 93.38 263 ASP A C 1
ATOM 1880 O O . ASP A 1 263 ? 27.139 1.170 9.217 1.00 93.38 263 ASP A O 1
ATOM 1884 N N . ALA A 1 264 ? 26.262 -0.347 10.634 1.00 93.81 264 ALA A N 1
ATOM 1885 C CA . ALA A 1 264 ? 25.521 -1.103 9.625 1.00 93.81 264 ALA A CA 1
ATOM 1886 C C . ALA A 1 264 ? 24.436 -0.237 8.968 1.00 93.81 264 ALA A C 1
ATOM 1888 O O . ALA A 1 264 ? 24.357 -0.150 7.745 1.00 93.81 264 ALA A O 1
ATOM 1889 N N . TYR A 1 265 ? 23.655 0.494 9.772 1.00 92.00 265 TYR A N 1
ATOM 1890 C CA . TYR A 1 265 ? 22.658 1.437 9.252 1.00 92.00 265 TYR A CA 1
ATOM 1891 C C . TYR A 1 265 ? 23.287 2.597 8.468 1.00 92.00 265 TYR A C 1
ATOM 1893 O O . TYR A 1 265 ? 22.723 3.048 7.473 1.00 92.00 265 TYR A O 1
ATOM 1901 N N . THR A 1 266 ? 24.470 3.063 8.873 1.00 94.12 266 THR A N 1
ATOM 1902 C CA . THR A 1 266 ? 25.208 4.108 8.147 1.00 94.12 266 THR A CA 1
ATOM 1903 C C . THR A 1 266 ? 25.662 3.616 6.771 1.00 94.12 266 THR A C 1
ATOM 1905 O O . THR A 1 266 ? 25.484 4.331 5.783 1.00 94.12 266 THR A O 1
ATOM 1908 N N . ARG A 1 267 ? 26.190 2.386 6.680 1.00 94.19 267 ARG A N 1
ATOM 1909 C CA . ARG A 1 267 ? 26.559 1.755 5.402 1.00 94.19 267 ARG A CA 1
ATOM 1910 C C . ARG A 1 267 ? 25.342 1.511 4.513 1.00 94.19 267 ARG A C 1
ATOM 1912 O O . ARG A 1 267 ? 25.370 1.898 3.349 1.00 94.19 267 ARG A O 1
ATOM 1919 N N . ALA A 1 268 ? 24.243 1.011 5.076 1.00 93.56 268 ALA A N 1
ATOM 1920 C CA . ALA A 1 268 ? 22.994 0.834 4.337 1.00 93.56 268 ALA A CA 1
ATOM 1921 C C . ALA A 1 268 ? 22.435 2.153 3.796 1.00 93.56 268 ALA A C 1
ATOM 1923 O O . ALA A 1 268 ? 22.016 2.219 2.642 1.00 93.56 268 ALA A O 1
ATOM 1924 N N . LYS A 1 269 ? 22.491 3.237 4.579 1.00 93.25 269 LYS A N 1
ATOM 1925 C CA . LYS A 1 269 ? 22.129 4.572 4.091 1.00 93.25 269 LYS A CA 1
ATOM 1926 C C . LYS A 1 269 ? 23.024 5.005 2.927 1.00 93.25 269 LYS A C 1
ATOM 1928 O O . LYS A 1 269 ? 22.512 5.490 1.924 1.00 93.25 269 LYS A O 1
ATOM 1933 N N . ALA A 1 270 ? 24.339 4.811 3.038 1.00 94.69 270 ALA A N 1
ATOM 1934 C CA . ALA A 1 270 ? 25.272 5.128 1.958 1.00 94.69 270 ALA A CA 1
ATOM 1935 C C . ALA A 1 270 ? 24.992 4.305 0.688 1.00 94.69 270 ALA A C 1
ATOM 1937 O O . ALA A 1 270 ? 25.069 4.843 -0.414 1.00 94.69 270 ALA A O 1
ATOM 1938 N N . TRP A 1 271 ? 24.612 3.033 0.838 1.00 94.94 271 TRP A N 1
ATOM 1939 C CA . TRP A 1 271 ? 24.168 2.188 -0.267 1.00 94.94 271 TRP A CA 1
ATOM 1940 C C . TRP A 1 271 ? 22.887 2.716 -0.921 1.00 94.94 271 TRP A C 1
ATOM 1942 O O . TRP A 1 271 ? 22.871 2.898 -2.135 1.00 94.94 271 TRP A O 1
ATOM 1952 N N . HIS A 1 272 ? 21.848 3.051 -0.149 1.00 91.62 272 HIS A N 1
ATOM 1953 C CA . HIS A 1 272 ? 20.619 3.648 -0.689 1.00 91.62 272 HIS A CA 1
ATOM 1954 C C . HIS A 1 272 ? 20.879 4.979 -1.413 1.00 91.62 272 HIS A C 1
ATOM 1956 O O . HIS A 1 272 ? 20.363 5.196 -2.512 1.00 91.62 272 HIS A O 1
ATOM 1962 N N . ASP A 1 273 ? 21.717 5.847 -0.839 1.00 94.25 273 ASP A N 1
ATOM 1963 C CA . ASP A 1 273 ? 22.126 7.110 -1.462 1.00 94.25 273 ASP A CA 1
ATOM 1964 C C . ASP A 1 273 ? 22.880 6.848 -2.790 1.00 94.25 273 ASP A C 1
ATOM 1966 O O . ASP A 1 273 ? 22.656 7.542 -3.789 1.00 94.25 273 ASP A O 1
ATOM 1970 N N . ALA A 1 274 ? 23.726 5.810 -2.845 1.00 95.94 274 ALA A N 1
ATOM 1971 C CA . ALA A 1 274 ? 24.438 5.396 -4.056 1.00 95.94 274 ALA A CA 1
ATOM 1972 C C . ALA A 1 274 ? 23.510 4.782 -5.122 1.00 95.94 274 ALA A C 1
ATOM 1974 O O . ALA A 1 274 ? 23.665 5.096 -6.302 1.00 95.94 274 ALA A O 1
ATOM 1975 N N . VAL A 1 275 ? 22.520 3.972 -4.726 1.00 92.31 275 VAL A N 1
ATOM 1976 C CA . VAL A 1 275 ? 21.464 3.448 -5.615 1.00 92.31 275 VAL A CA 1
ATOM 1977 C C . VAL A 1 275 ? 20.694 4.606 -6.255 1.00 92.31 275 VAL A C 1
ATOM 1979 O O . VAL A 1 275 ? 20.544 4.660 -7.476 1.00 92.31 275 VAL A O 1
ATOM 1982 N N . ALA A 1 276 ? 20.262 5.589 -5.459 1.00 91.50 276 ALA A N 1
ATOM 1983 C CA . ALA A 1 276 ? 19.550 6.759 -5.970 1.00 91.50 276 ALA A CA 1
ATOM 1984 C C . ALA A 1 276 ? 20.411 7.584 -6.950 1.00 91.50 276 ALA A C 1
ATOM 1986 O O . ALA A 1 276 ? 19.913 8.069 -7.974 1.00 91.50 276 ALA A O 1
ATOM 1987 N N . ALA A 1 277 ? 21.710 7.725 -6.668 1.00 94.31 277 ALA A N 1
ATOM 1988 C CA . ALA A 1 277 ? 22.653 8.417 -7.544 1.00 94.31 277 ALA A CA 1
ATOM 1989 C C . ALA A 1 277 ? 22.892 7.670 -8.870 1.00 94.31 277 ALA A C 1
ATOM 1991 O O . ALA A 1 277 ? 22.867 8.299 -9.933 1.00 94.31 277 ALA A O 1
ATOM 1992 N N . GLU A 1 278 ? 23.079 6.347 -8.829 1.00 94.62 278 GLU A N 1
ATOM 1993 C CA . GLU A 1 278 ? 23.212 5.493 -10.017 1.00 94.62 278 GLU A CA 1
ATOM 1994 C C . GLU A 1 278 ? 21.957 5.579 -10.889 1.00 94.62 278 GLU A C 1
ATOM 1996 O O . GLU A 1 278 ? 22.060 5.869 -12.083 1.00 94.62 278 GLU A O 1
ATOM 2001 N N . ARG A 1 279 ? 20.770 5.441 -10.287 1.00 90.25 279 ARG A N 1
ATOM 2002 C CA . ARG A 1 279 ? 19.477 5.558 -10.972 1.00 90.25 279 ARG A CA 1
ATOM 2003 C C . ARG A 1 279 ? 19.324 6.907 -11.678 1.00 90.25 279 ARG A C 1
ATOM 2005 O O . ARG A 1 279 ? 18.891 6.979 -12.832 1.00 90.25 279 ARG A O 1
ATOM 2012 N N . LYS A 1 280 ? 19.709 8.002 -11.014 1.00 92.19 280 LYS A N 1
ATOM 2013 C CA . LYS A 1 280 ? 19.698 9.345 -11.615 1.00 92.19 280 LYS A CA 1
ATOM 2014 C C . LYS A 1 280 ? 20.657 9.438 -12.803 1.00 92.19 280 LYS A C 1
ATOM 2016 O O . LYS A 1 280 ? 20.278 9.985 -13.835 1.00 92.19 280 LYS A O 1
ATOM 2021 N N . ALA A 1 281 ? 21.868 8.900 -12.678 1.00 94.50 281 ALA A N 1
ATOM 2022 C CA . ALA A 1 281 ? 22.847 8.900 -13.761 1.00 94.50 281 ALA A CA 1
ATOM 2023 C C . ALA A 1 281 ? 22.388 8.044 -14.956 1.00 94.50 281 ALA A C 1
ATOM 2025 O O . ALA A 1 281 ? 22.514 8.482 -16.098 1.00 94.50 281 ALA A O 1
ATOM 2026 N N . TYR A 1 282 ? 21.780 6.881 -14.707 1.00 91.31 282 TYR A N 1
ATOM 2027 C CA . TYR A 1 282 ? 21.235 6.007 -15.748 1.00 91.31 282 TYR A CA 1
ATOM 2028 C C . TYR A 1 282 ? 20.117 6.691 -16.550 1.00 91.31 282 TYR A C 1
ATOM 2030 O O . TYR A 1 282 ? 20.100 6.640 -17.780 1.00 91.31 282 TYR A O 1
ATOM 2038 N N . ASN A 1 283 ? 19.232 7.437 -15.883 1.00 92.00 283 ASN A N 1
ATOM 2039 C CA . ASN A 1 283 ? 18.207 8.227 -16.570 1.00 92.00 283 ASN A CA 1
ATOM 2040 C C . ASN A 1 283 ? 18.809 9.288 -17.507 1.00 92.00 283 ASN A C 1
ATOM 2042 O O . ASN A 1 283 ? 18.298 9.523 -18.601 1.00 92.00 283 ASN A O 1
ATOM 2046 N N . GLU A 1 284 ? 19.919 9.917 -17.118 1.00 95.25 284 GLU A N 1
ATOM 2047 C CA . GLU A 1 284 ? 20.621 10.868 -17.985 1.00 95.25 284 GLU A CA 1
ATOM 2048 C C . GLU A 1 284 ? 21.236 10.185 -19.218 1.00 95.25 284 GLU A C 1
ATOM 2050 O O . GLU A 1 284 ? 21.200 10.760 -20.308 1.00 95.25 284 GLU A O 1
ATOM 2055 N N . VAL A 1 285 ? 21.718 8.940 -19.089 1.00 92.25 285 VAL A N 1
ATOM 2056 C CA . VAL A 1 285 ? 22.120 8.113 -20.244 1.00 92.25 285 VAL A CA 1
ATOM 2057 C C . VAL A 1 285 ? 20.926 7.873 -21.168 1.00 92.25 285 VAL A C 1
ATOM 2059 O O . VAL A 1 285 ? 21.032 8.056 -22.381 1.00 92.25 285 VAL A O 1
ATOM 2062 N N . ASN A 1 286 ? 19.769 7.520 -20.609 1.00 92.12 286 ASN A N 1
ATOM 2063 C CA . ASN A 1 286 ? 18.554 7.265 -21.382 1.00 92.12 286 ASN A CA 1
ATOM 2064 C C . ASN A 1 286 ? 18.047 8.517 -22.108 1.00 92.12 286 ASN A C 1
ATOM 2066 O O . ASN A 1 286 ? 17.667 8.439 -23.276 1.00 92.12 286 ASN A O 1
ATOM 2070 N N . LYS A 1 287 ? 18.127 9.697 -21.486 1.00 94.44 287 LYS A N 1
ATOM 2071 C CA . LYS A 1 287 ? 17.833 10.970 -22.163 1.00 94.44 287 LYS A CA 1
ATOM 2072 C C . LYS A 1 287 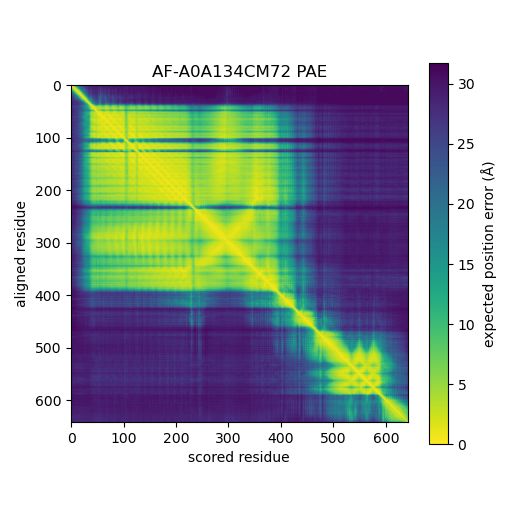? 18.783 11.238 -23.333 1.00 94.44 287 LYS A C 1
ATOM 2074 O O . LYS A 1 287 ? 18.317 11.636 -24.399 1.00 94.44 287 LYS A O 1
ATOM 2079 N N . ALA A 1 288 ? 20.083 10.985 -23.170 1.00 93.38 288 ALA A N 1
ATOM 2080 C CA . ALA A 1 288 ? 21.057 11.146 -24.251 1.00 93.38 288 ALA A CA 1
ATOM 2081 C C . ALA A 1 288 ? 20.811 10.155 -25.409 1.00 93.38 288 ALA A C 1
ATOM 2083 O O . ALA A 1 288 ? 20.857 10.542 -26.576 1.00 93.38 288 ALA A O 1
ATOM 2084 N N . ARG A 1 289 ? 20.461 8.899 -25.095 1.00 90.56 289 ARG A N 1
ATOM 2085 C CA . ARG A 1 289 ? 20.040 7.874 -26.071 1.00 90.56 289 ARG A CA 1
ATOM 2086 C C . ARG A 1 289 ? 18.830 8.316 -26.885 1.00 90.56 289 ARG A C 1
ATOM 2088 O O . ARG A 1 289 ? 18.840 8.223 -28.109 1.00 90.56 289 ARG A O 1
ATOM 2095 N N . ILE A 1 290 ? 17.800 8.829 -26.212 1.00 93.38 290 ILE A N 1
ATOM 2096 C CA . ILE A 1 290 ? 16.598 9.357 -26.866 1.00 93.38 290 ILE A CA 1
ATOM 2097 C C . ILE A 1 290 ? 16.962 10.520 -27.794 1.00 93.38 290 ILE A C 1
ATOM 2099 O O . ILE A 1 290 ? 16.551 10.511 -28.951 1.00 93.38 290 ILE A O 1
ATOM 2103 N N . ALA A 1 291 ? 17.769 11.477 -27.324 1.00 94.06 291 ALA A N 1
ATOM 2104 C CA . ALA A 1 291 ? 18.192 12.619 -28.133 1.00 94.06 291 ALA A CA 1
ATOM 2105 C C . ALA A 1 291 ? 18.935 12.184 -29.409 1.00 94.06 291 ALA A C 1
ATOM 2107 O O . ALA A 1 291 ? 18.677 12.720 -30.484 1.00 94.06 291 ALA A O 1
ATOM 2108 N N . TYR A 1 292 ? 19.802 11.172 -29.316 1.00 90.81 292 TYR A N 1
ATOM 2109 C CA . TYR A 1 292 ? 20.495 10.601 -30.474 1.00 90.81 292 TYR A CA 1
ATOM 2110 C C . TYR A 1 292 ? 19.562 9.849 -31.437 1.00 90.81 292 TYR A C 1
ATOM 2112 O O . TYR A 1 292 ? 19.693 9.963 -32.659 1.00 90.81 292 TYR A O 1
ATOM 2120 N N . ALA A 1 293 ? 18.595 9.098 -30.907 1.00 90.50 293 ALA A N 1
ATOM 2121 C CA . ALA A 1 293 ? 17.600 8.404 -31.719 1.00 90.50 293 ALA A CA 1
ATOM 2122 C C . ALA A 1 293 ? 16.678 9.374 -32.476 1.00 90.50 293 ALA A C 1
ATOM 2124 O O . ALA A 1 293 ? 16.287 9.091 -33.611 1.00 90.50 293 ALA A O 1
ATOM 2125 N N . GLU A 1 294 ? 16.343 10.509 -31.860 1.00 92.00 294 GLU A N 1
ATOM 2126 C CA . GLU A 1 294 ? 15.542 11.578 -32.463 1.00 92.00 294 GLU A CA 1
ATOM 2127 C C . GLU A 1 294 ? 16.361 12.421 -33.455 1.00 92.00 294 GLU A C 1
ATOM 2129 O O . GLU A 1 294 ? 15.852 12.775 -34.519 1.00 92.00 294 GLU A O 1
ATOM 2134 N N . ASN A 1 295 ? 17.630 12.704 -33.142 1.00 91.44 295 ASN A N 1
ATOM 2135 C CA . ASN A 1 295 ? 18.548 13.456 -33.993 1.00 91.44 295 ASN A CA 1
ATOM 2136 C C . ASN A 1 295 ? 19.977 12.890 -33.909 1.00 91.44 295 ASN A C 1
ATOM 2138 O O . ASN A 1 295 ? 20.712 13.134 -32.950 1.00 91.44 295 ASN A O 1
ATOM 2142 N N . SER A 1 296 ? 20.382 12.140 -34.931 1.00 86.75 296 SER A N 1
ATOM 2143 C CA . SER A 1 296 ? 21.614 11.344 -34.933 1.00 86.75 296 SER A CA 1
ATOM 2144 C C . SER A 1 296 ? 22.864 12.174 -35.275 1.00 86.75 296 SER A C 1
ATOM 2146 O O . SER A 1 296 ? 23.538 11.908 -36.265 1.00 86.75 296 SER A O 1
ATOM 2148 N N . THR A 1 297 ? 23.168 13.199 -34.471 1.00 90.00 297 THR A N 1
ATOM 2149 C CA . THR A 1 297 ? 24.379 14.031 -34.604 1.00 90.00 297 THR A CA 1
ATOM 2150 C C . THR A 1 297 ? 25.564 13.445 -33.834 1.00 90.00 297 THR A C 1
ATOM 2152 O O . THR A 1 297 ? 25.388 12.743 -32.835 1.00 90.00 297 THR A O 1
ATOM 2155 N N . GLU A 1 298 ? 26.786 13.792 -34.245 1.00 87.56 298 GLU A N 1
ATOM 2156 C CA . GLU A 1 298 ? 28.005 13.425 -33.507 1.00 87.56 298 GLU A CA 1
ATOM 2157 C C . GLU A 1 298 ? 28.043 14.036 -32.096 1.00 87.56 298 GLU A C 1
ATOM 2159 O O . GLU A 1 298 ? 28.564 13.422 -31.168 1.00 87.56 298 GLU A O 1
ATOM 2164 N N . GLU A 1 299 ? 27.432 15.206 -31.896 1.00 92.31 299 GLU A N 1
ATOM 2165 C CA . GLU A 1 299 ? 27.295 15.827 -30.575 1.00 92.31 299 GLU A CA 1
ATOM 2166 C C . GLU A 1 299 ? 26.400 14.997 -29.643 1.00 92.31 299 GLU A C 1
ATOM 2168 O O . GLU A 1 299 ? 26.811 14.663 -28.531 1.00 92.31 299 GLU A O 1
ATOM 2173 N N . ASN A 1 300 ? 25.218 14.576 -30.112 1.00 91.00 300 ASN A N 1
ATOM 2174 C CA . ASN A 1 300 ? 24.324 13.711 -29.336 1.00 91.00 300 ASN A CA 1
ATOM 2175 C C . ASN A 1 300 ? 24.958 12.341 -29.066 1.00 91.00 300 ASN A C 1
ATOM 2177 O O . ASN A 1 300 ? 24.817 11.786 -27.975 1.00 91.00 300 ASN A O 1
ATOM 2181 N N . LYS A 1 301 ? 25.710 11.815 -30.040 1.00 86.19 301 LYS A N 1
ATOM 2182 C CA . LYS A 1 301 ? 26.487 10.583 -29.887 1.00 86.19 301 LYS A CA 1
ATOM 2183 C C . LYS A 1 301 ? 27.570 10.719 -28.815 1.00 86.19 301 LYS A C 1
ATOM 2185 O O . LYS A 1 301 ? 27.726 9.824 -27.990 1.00 86.19 301 LYS A O 1
ATOM 2190 N N . LYS A 1 302 ? 28.288 11.845 -28.781 1.00 89.88 302 LYS A N 1
ATOM 2191 C CA . LYS A 1 302 ? 29.293 12.143 -27.750 1.00 89.88 302 LYS A CA 1
ATOM 2192 C C . LYS A 1 302 ? 28.660 12.281 -26.363 1.00 89.88 302 LYS A C 1
ATOM 2194 O O . LYS A 1 302 ? 29.199 11.743 -25.397 1.00 89.88 302 LYS A O 1
ATOM 2199 N N . ALA A 1 303 ? 27.503 12.939 -26.273 1.00 92.25 303 ALA A N 1
ATOM 2200 C CA . ALA A 1 303 ? 26.781 13.128 -25.018 1.00 92.25 303 ALA A CA 1
ATOM 2201 C C . ALA A 1 303 ? 26.415 11.793 -24.351 1.00 92.25 303 ALA A C 1
ATOM 2203 O O . ALA A 1 303 ? 26.535 11.665 -23.135 1.00 92.25 303 ALA A O 1
ATOM 2204 N N . ILE A 1 304 ? 26.032 10.775 -25.130 1.00 89.25 304 ILE A N 1
ATOM 2205 C CA . ILE A 1 304 ? 25.803 9.418 -24.611 1.00 89.25 304 ILE A CA 1
ATOM 2206 C C . ILE A 1 304 ? 27.032 8.909 -23.856 1.00 89.25 304 ILE A C 1
ATOM 2208 O O . ILE A 1 304 ? 26.892 8.454 -22.723 1.00 89.25 304 ILE A O 1
ATOM 2212 N N . THR A 1 305 ? 28.215 8.973 -24.470 1.00 88.44 305 THR A N 1
ATOM 2213 C CA . THR A 1 305 ? 29.461 8.471 -23.872 1.00 88.44 305 THR A CA 1
ATOM 2214 C C . THR A 1 305 ? 29.780 9.206 -22.574 1.00 88.44 305 THR A C 1
ATOM 2216 O O . THR A 1 305 ? 30.029 8.572 -21.554 1.00 88.44 305 THR A O 1
ATOM 2219 N N . GLU A 1 306 ? 29.671 10.537 -22.570 1.00 92.00 306 GLU A N 1
ATOM 2220 C CA . GLU A 1 306 ? 29.910 11.355 -21.374 1.00 92.00 306 GLU A CA 1
ATOM 2221 C C . GLU A 1 306 ? 28.954 11.000 -20.220 1.00 92.00 306 GLU A C 1
ATOM 2223 O O . GLU A 1 306 ? 29.373 10.900 -19.063 1.00 92.00 306 GLU A O 1
ATOM 2228 N N . LYS A 1 307 ? 27.664 10.780 -20.517 1.00 95.06 307 LYS A N 1
ATOM 2229 C CA . LYS A 1 307 ? 26.684 10.346 -19.507 1.00 95.06 307 LYS A CA 1
ATOM 2230 C C . LYS A 1 307 ? 26.931 8.912 -19.049 1.00 95.06 307 LYS A C 1
ATOM 2232 O O . LYS A 1 307 ? 26.760 8.621 -17.868 1.00 95.06 307 LYS A O 1
ATOM 2237 N N . TYR A 1 308 ? 27.344 8.032 -19.956 1.00 90.38 308 TYR A N 1
ATOM 2238 C CA . TYR A 1 308 ? 27.649 6.641 -19.643 1.00 90.38 308 TYR A CA 1
ATOM 2239 C C . TYR A 1 308 ? 28.846 6.527 -18.695 1.00 90.38 308 TYR A C 1
ATOM 2241 O O . TYR A 1 308 ? 28.768 5.798 -17.710 1.00 90.38 308 TYR A O 1
ATOM 2249 N N . ASP A 1 309 ? 29.908 7.306 -18.914 1.00 91.88 309 ASP A N 1
ATOM 2250 C CA . ASP A 1 309 ? 31.069 7.356 -18.017 1.00 91.88 309 ASP A CA 1
ATOM 2251 C C . ASP A 1 309 ? 30.692 7.858 -16.614 1.00 91.88 309 ASP A C 1
ATOM 2253 O O . ASP A 1 309 ? 31.197 7.363 -15.603 1.00 91.88 309 ASP A O 1
ATOM 2257 N N . ALA A 1 310 ? 29.779 8.832 -16.531 1.00 95.00 310 ALA A N 1
ATOM 2258 C CA . ALA A 1 310 ? 29.242 9.301 -15.257 1.00 95.00 310 ALA A CA 1
ATOM 2259 C C . ALA A 1 310 ? 28.414 8.215 -14.550 1.00 95.00 310 ALA A C 1
ATOM 2261 O O . ALA A 1 310 ? 28.583 8.006 -13.347 1.00 95.00 310 ALA A O 1
ATOM 2262 N N . TRP A 1 311 ? 27.569 7.493 -15.292 1.00 94.44 311 TRP A N 1
ATOM 2263 C CA . TRP A 1 311 ? 26.824 6.351 -14.765 1.00 94.44 311 TRP A CA 1
ATOM 2264 C C . TRP A 1 311 ? 27.756 5.237 -14.281 1.00 94.44 311 TRP A C 1
ATOM 2266 O O . TRP A 1 311 ? 27.581 4.768 -13.163 1.00 94.44 311 TRP A O 1
ATOM 2276 N N . LYS A 1 312 ? 28.809 4.888 -15.029 1.00 93.50 312 LYS A N 1
ATOM 2277 C CA . LYS A 1 312 ? 29.797 3.882 -14.608 1.00 93.50 312 LYS A CA 1
ATOM 2278 C C . LYS A 1 312 ? 30.509 4.231 -13.303 1.00 93.50 312 LYS A C 1
ATOM 2280 O O . LYS A 1 312 ? 30.758 3.349 -12.487 1.00 93.50 312 LYS A O 1
ATOM 2285 N N . LYS A 1 313 ? 30.797 5.511 -13.058 1.00 95.56 313 LYS A N 1
ATOM 2286 C CA . LYS A 1 313 ? 31.337 5.958 -11.761 1.00 95.56 313 LYS A CA 1
ATOM 2287 C C . LYS A 1 313 ? 30.330 5.770 -10.623 1.00 95.56 313 LYS A C 1
ATOM 2289 O O . LYS A 1 313 ? 30.723 5.358 -9.534 1.00 95.56 313 LYS A O 1
ATOM 2294 N N . ALA A 1 314 ? 29.051 6.055 -10.869 1.00 96.56 314 ALA A N 1
ATOM 2295 C CA . ALA A 1 314 ? 27.991 5.853 -9.884 1.00 96.56 314 ALA A CA 1
ATOM 2296 C C . ALA A 1 314 ? 27.722 4.358 -9.619 1.00 96.56 314 ALA A C 1
ATOM 2298 O O . ALA A 1 314 ? 27.613 3.964 -8.462 1.00 96.56 314 ALA A O 1
ATOM 2299 N N . GLU A 1 315 ? 27.710 3.521 -10.660 1.00 95.31 315 GLU A N 1
ATOM 2300 C CA . GLU A 1 315 ? 27.588 2.057 -10.571 1.00 95.31 315 GLU A CA 1
ATOM 2301 C C . GLU A 1 315 ? 28.744 1.444 -9.769 1.00 95.31 315 GLU A C 1
ATOM 2303 O O . GLU A 1 315 ? 28.525 0.566 -8.932 1.00 95.31 315 GLU A O 1
ATOM 2308 N N . ALA A 1 316 ? 29.977 1.924 -9.968 1.00 96.38 316 ALA A N 1
ATOM 2309 C CA . ALA A 1 316 ? 31.133 1.482 -9.190 1.00 96.38 316 ALA A CA 1
ATOM 2310 C C . ALA A 1 316 ? 30.986 1.828 -7.698 1.00 96.38 316 ALA A C 1
ATOM 2312 O O . ALA A 1 316 ? 31.243 0.980 -6.844 1.00 96.38 316 ALA A O 1
ATOM 2313 N N . LEU A 1 317 ? 30.514 3.040 -7.374 1.00 96.50 317 LEU A N 1
ATOM 2314 C CA . LEU A 1 317 ? 30.235 3.443 -5.992 1.00 96.50 317 LEU A CA 1
ATOM 2315 C C . LEU A 1 317 ? 29.098 2.618 -5.372 1.00 96.50 317 LEU A C 1
ATOM 2317 O O . LEU A 1 317 ? 29.223 2.162 -4.233 1.00 96.50 317 LEU A O 1
ATOM 2321 N N . ARG A 1 318 ? 28.005 2.386 -6.110 1.00 96.06 318 ARG A N 1
ATOM 2322 C CA . ARG A 1 318 ? 26.917 1.512 -5.655 1.00 96.06 318 ARG A CA 1
ATOM 2323 C C . ARG A 1 318 ? 27.426 0.091 -5.417 1.00 96.06 318 ARG A C 1
ATOM 2325 O O . ARG A 1 318 ? 27.125 -0.494 -4.388 1.00 96.06 318 ARG A O 1
ATOM 2332 N N . SER A 1 319 ? 28.233 -0.453 -6.323 1.00 96.12 319 SER A N 1
ATOM 2333 C CA . SER A 1 319 ? 28.809 -1.796 -6.180 1.00 96.12 319 SER A CA 1
ATOM 2334 C C . SER A 1 319 ? 29.739 -1.904 -4.969 1.00 96.12 319 SER A C 1
ATOM 2336 O O . SER A 1 319 ? 29.707 -2.914 -4.272 1.00 96.12 319 SER A O 1
ATOM 2338 N N . GLN A 1 320 ? 30.527 -0.862 -4.685 1.00 95.12 320 GLN A N 1
ATOM 2339 C CA . GLN A 1 320 ? 31.365 -0.801 -3.485 1.00 95.12 320 GLN A CA 1
ATOM 2340 C C . GLN A 1 320 ? 30.513 -0.766 -2.210 1.00 95.12 320 GLN A C 1
ATOM 2342 O O . GLN A 1 320 ? 30.665 -1.622 -1.347 1.00 95.12 320 GLN A O 1
ATOM 2347 N N . THR A 1 321 ? 29.567 0.172 -2.115 1.00 95.25 321 THR A N 1
ATOM 2348 C CA . THR A 1 321 ? 28.682 0.302 -0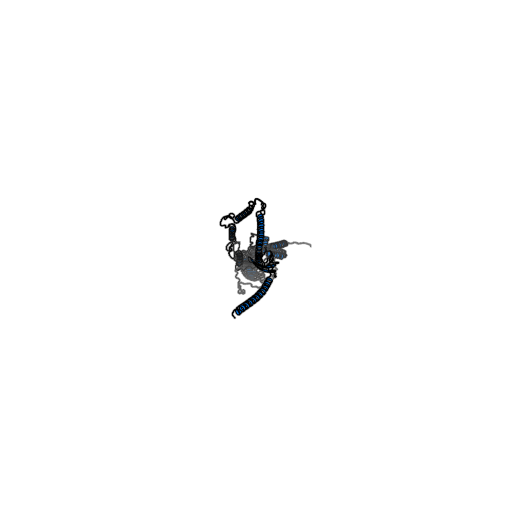.939 1.00 95.25 321 THR A CA 1
ATOM 2349 C C . THR A 1 321 ? 27.801 -0.934 -0.718 1.00 95.25 321 THR A C 1
ATOM 2351 O O . THR A 1 321 ? 27.499 -1.289 0.420 1.00 95.25 321 THR A O 1
ATOM 2354 N N . ASP A 1 322 ? 27.433 -1.632 -1.793 1.00 94.25 322 ASP A N 1
ATOM 2355 C CA . ASP A 1 322 ? 26.734 -2.918 -1.766 1.00 94.25 322 ASP A CA 1
ATOM 2356 C C . ASP A 1 322 ? 27.618 -4.016 -1.155 1.00 94.25 322 ASP A C 1
ATOM 2358 O O . ASP A 1 322 ? 27.183 -4.750 -0.273 1.00 94.25 322 ASP A O 1
ATOM 2362 N N . GLN A 1 323 ? 28.893 -4.110 -1.550 1.00 93.12 323 GLN A N 1
ATOM 2363 C CA . GLN A 1 323 ? 29.853 -5.014 -0.901 1.00 93.12 323 GLN A CA 1
ATOM 2364 C C . GLN A 1 323 ? 30.056 -4.680 0.580 1.00 93.12 323 GLN A C 1
ATOM 2366 O O . GLN A 1 323 ? 30.052 -5.596 1.402 1.00 93.12 323 GLN A O 1
ATOM 2371 N N . ASP A 1 324 ? 30.163 -3.394 0.914 1.00 91.06 324 ASP A N 1
ATOM 2372 C CA . ASP A 1 324 ? 30.355 -2.929 2.290 1.00 91.06 324 ASP A CA 1
ATOM 2373 C C . ASP A 1 324 ? 29.143 -3.255 3.184 1.00 91.06 324 ASP A C 1
ATOM 2375 O O . ASP A 1 324 ? 29.311 -3.545 4.367 1.00 91.06 324 ASP A O 1
ATOM 2379 N N . THR A 1 325 ? 27.927 -3.245 2.622 1.00 93.50 325 THR A N 1
ATOM 2380 C CA . THR A 1 325 ? 26.668 -3.487 3.355 1.00 93.50 325 THR A CA 1
ATOM 2381 C C . THR A 1 325 ? 26.226 -4.957 3.326 1.00 93.50 325 THR A C 1
ATOM 2383 O O . THR A 1 325 ? 25.454 -5.384 4.181 1.00 93.50 325 THR A O 1
ATOM 2386 N N . ARG A 1 326 ? 26.717 -5.788 2.392 1.00 90.25 326 ARG A N 1
ATOM 2387 C CA . ARG A 1 326 ? 26.303 -7.205 2.244 1.00 90.25 326 ARG A CA 1
ATOM 2388 C C . ARG A 1 326 ? 26.369 -8.011 3.543 1.00 90.25 326 ARG A C 1
ATOM 2390 O O . ARG A 1 326 ? 25.517 -8.863 3.776 1.00 90.25 326 ARG A O 1
ATOM 2397 N N . GLN A 1 327 ? 27.378 -7.761 4.375 1.00 86.38 327 GLN A N 1
ATOM 2398 C CA . GLN A 1 327 ? 27.549 -8.461 5.654 1.00 86.38 327 GLN A CA 1
ATOM 2399 C C . GLN A 1 327 ? 26.520 -8.025 6.709 1.00 86.38 327 GLN A C 1
ATOM 2401 O O . GLN A 1 327 ? 26.226 -8.780 7.634 1.00 86.38 327 GLN A O 1
ATOM 2406 N N . ASP A 1 328 ? 25.941 -6.837 6.546 1.00 92.06 328 ASP A N 1
ATOM 2407 C CA . ASP A 1 328 ? 24.982 -6.242 7.470 1.00 92.06 328 ASP A CA 1
ATOM 2408 C C . ASP A 1 328 ? 23.530 -6.603 7.160 1.00 92.06 328 ASP A C 1
ATOM 2410 O O . ASP A 1 328 ? 22.687 -6.495 8.051 1.00 92.06 328 ASP A O 1
ATOM 2414 N N . GLY A 1 329 ? 23.234 -7.040 5.929 1.00 88.81 329 GLY A N 1
ATOM 2415 C CA . GLY A 1 329 ? 21.867 -7.279 5.450 1.00 88.81 329 GLY A CA 1
ATOM 2416 C C . GLY A 1 329 ? 21.045 -8.137 6.411 1.00 88.81 329 GLY A C 1
ATOM 2417 O O . GLY A 1 329 ? 20.000 -7.706 6.881 1.00 88.81 329 GLY A O 1
ATOM 2418 N N . TYR A 1 330 ? 21.582 -9.284 6.840 1.00 90.25 330 TYR A N 1
ATOM 2419 C CA . TYR A 1 330 ? 20.902 -10.158 7.804 1.00 90.25 330 TYR A CA 1
ATOM 2420 C C . TYR A 1 330 ? 20.602 -9.470 9.149 1.00 90.25 330 TYR A C 1
ATOM 2422 O O . TYR A 1 330 ? 19.542 -9.678 9.743 1.00 90.25 330 TYR A O 1
ATOM 2430 N N . THR A 1 331 ? 21.529 -8.651 9.650 1.00 92.00 331 THR A N 1
ATOM 2431 C CA . THR A 1 331 ? 21.362 -7.924 10.916 1.00 92.00 331 THR A CA 1
ATOM 2432 C C . THR A 1 331 ? 20.290 -6.847 10.789 1.00 92.00 331 THR A C 1
ATOM 2434 O O . THR A 1 331 ? 19.415 -6.749 11.652 1.00 92.00 331 THR A O 1
ATOM 2437 N N . ILE A 1 332 ? 20.334 -6.071 9.705 1.00 92.12 332 ILE A N 1
ATOM 2438 C CA . ILE A 1 332 ? 19.367 -5.012 9.409 1.00 92.12 332 ILE A CA 1
ATOM 2439 C C . ILE A 1 332 ? 17.977 -5.613 9.193 1.00 92.12 332 ILE A C 1
ATOM 2441 O O . ILE A 1 332 ? 17.028 -5.164 9.831 1.00 92.12 332 ILE A O 1
ATOM 2445 N N . ASP A 1 333 ? 17.855 -6.677 8.399 1.00 91.62 333 ASP A N 1
ATOM 2446 C CA . ASP A 1 333 ? 16.586 -7.363 8.137 1.00 91.62 333 ASP A CA 1
ATOM 2447 C C . ASP A 1 333 ? 15.965 -7.897 9.425 1.00 91.62 333 ASP A C 1
ATOM 2449 O O . ASP A 1 333 ? 14.772 -7.725 9.672 1.00 91.62 333 ASP A O 1
ATOM 2453 N N . LYS A 1 334 ? 16.776 -8.494 10.304 1.00 93.00 334 LYS A N 1
ATOM 2454 C CA . LYS A 1 334 ? 16.303 -8.988 11.600 1.00 93.00 334 LYS A CA 1
ATOM 2455 C C . LYS A 1 334 ? 15.816 -7.852 12.505 1.00 93.00 334 LYS A C 1
ATOM 2457 O O . LYS A 1 334 ? 14.804 -8.012 13.194 1.00 93.00 334 LYS A O 1
ATOM 2462 N N . LEU A 1 335 ? 16.511 -6.713 12.522 1.00 93.38 335 LEU A N 1
ATOM 2463 C CA . LEU A 1 335 ? 16.102 -5.536 13.292 1.00 93.38 335 LEU A CA 1
ATOM 2464 C C . LEU A 1 335 ? 14.843 -4.886 12.707 1.00 93.38 335 LEU A C 1
ATOM 2466 O O . LEU A 1 335 ? 13.938 -4.548 13.469 1.00 93.38 335 LEU A O 1
ATOM 2470 N N . ASN A 1 336 ? 14.740 -4.775 11.385 1.00 89.94 336 ASN A N 1
ATOM 2471 C CA . ASN A 1 336 ? 13.572 -4.231 10.694 1.00 89.94 336 ASN A CA 1
ATOM 2472 C C . ASN A 1 336 ? 12.350 -5.147 10.853 1.00 89.94 336 ASN A C 1
ATOM 2474 O O . ASN A 1 336 ? 11.257 -4.667 11.142 1.00 89.94 336 ASN A O 1
ATOM 2478 N N . ALA A 1 337 ? 12.526 -6.470 10.780 1.00 91.50 337 ALA A N 1
ATOM 2479 C CA . ALA A 1 337 ? 11.462 -7.437 11.046 1.00 91.50 337 ALA A CA 1
ATOM 2480 C C . ALA A 1 337 ? 10.946 -7.323 12.486 1.00 91.50 337 ALA A C 1
ATOM 2482 O O . ALA A 1 337 ? 9.738 -7.326 12.718 1.00 91.50 337 ALA A O 1
ATOM 2483 N N . ARG A 1 338 ? 11.848 -7.166 13.463 1.00 93.44 338 ARG A N 1
ATOM 2484 C CA . ARG A 1 338 ? 11.467 -6.938 14.862 1.00 93.44 338 ARG A CA 1
ATOM 2485 C C . ARG A 1 338 ? 10.743 -5.601 15.040 1.00 93.44 338 ARG A C 1
ATOM 2487 O O . ARG A 1 338 ? 9.758 -5.550 15.767 1.00 93.44 338 ARG A O 1
ATOM 2494 N N . TYR A 1 339 ? 11.179 -4.546 14.351 1.00 90.44 339 TYR A N 1
ATOM 2495 C CA . TYR A 1 339 ? 10.472 -3.264 14.321 1.00 90.44 339 TYR A CA 1
ATOM 2496 C C . TYR A 1 339 ? 9.049 -3.427 13.760 1.00 90.44 339 TYR A C 1
ATOM 2498 O O . TYR A 1 339 ? 8.083 -3.004 14.391 1.00 90.44 339 TYR A O 1
ATOM 2506 N N . GLY A 1 340 ? 8.896 -4.147 12.646 1.00 89.06 340 GLY A N 1
ATOM 2507 C CA . GLY A 1 340 ? 7.594 -4.495 12.072 1.00 89.06 340 GLY A CA 1
ATOM 2508 C C . GLY A 1 340 ? 6.721 -5.344 13.003 1.00 89.06 340 GLY A C 1
ATOM 2509 O O . GLY A 1 340 ? 5.517 -5.136 13.068 1.00 89.06 340 GLY A O 1
ATOM 2510 N N . GLN A 1 341 ? 7.294 -6.251 13.796 1.00 90.00 341 GLN A N 1
ATOM 2511 C CA . GLN A 1 341 ? 6.543 -7.008 14.810 1.00 90.00 341 GLN A CA 1
ATOM 2512 C C . GLN A 1 341 ? 6.064 -6.133 15.975 1.00 90.00 341 GLN A C 1
ATOM 2514 O O . GLN A 1 341 ? 4.997 -6.392 16.534 1.00 90.00 341 GLN A O 1
ATOM 2519 N N . ILE A 1 342 ? 6.839 -5.109 16.341 1.00 90.62 342 ILE A N 1
ATOM 2520 C CA . ILE A 1 342 ? 6.465 -4.148 17.381 1.00 90.62 342 ILE A CA 1
ATOM 2521 C C . ILE A 1 342 ? 5.332 -3.247 16.879 1.00 90.62 342 ILE A C 1
ATOM 2523 O O . ILE A 1 342 ? 4.349 -3.070 17.594 1.00 90.62 342 ILE A O 1
ATOM 2527 N N . PHE A 1 343 ? 5.451 -2.703 15.663 1.00 89.44 343 PHE A N 1
ATOM 2528 C CA . PHE A 1 343 ? 4.588 -1.615 15.190 1.00 89.44 343 PHE A CA 1
ATOM 2529 C C . PHE A 1 343 ? 3.555 -2.001 14.131 1.00 89.44 343 PHE A C 1
ATOM 2531 O O . PHE A 1 343 ? 2.604 -1.250 13.939 1.00 89.44 343 PHE A O 1
ATOM 2538 N N . GLY A 1 344 ? 3.669 -3.158 13.479 1.00 85.94 344 GLY A N 1
ATOM 2539 C CA . GLY A 1 344 ? 2.899 -3.529 12.280 1.00 85.94 344 GLY A CA 1
ATOM 2540 C C . GLY A 1 344 ? 1.380 -3.615 12.454 1.00 85.94 344 GLY A C 1
ATOM 2541 O O . GLY A 1 344 ? 0.656 -3.713 11.470 1.00 85.94 344 GLY A O 1
ATOM 2542 N N . LYS A 1 345 ? 0.873 -3.546 13.692 1.00 87.50 345 LYS A N 1
ATOM 2543 C CA . LYS A 1 345 ? -0.565 -3.391 13.966 1.00 87.50 345 LYS A CA 1
ATOM 2544 C C . LYS A 1 345 ? -1.085 -1.982 13.673 1.00 87.50 345 LYS A C 1
ATOM 2546 O O . LYS A 1 345 ? -2.258 -1.827 13.358 1.00 87.50 345 LYS A O 1
ATOM 2551 N N . LEU A 1 346 ? -0.237 -0.965 13.826 1.00 87.81 346 LEU A N 1
ATOM 2552 C CA . LEU A 1 346 ? -0.607 0.448 13.714 1.00 87.81 346 LEU A CA 1
ATOM 2553 C C . LEU A 1 346 ? 0.237 1.214 12.696 1.00 87.81 346 LEU A C 1
ATOM 2555 O O . LEU A 1 346 ? -0.210 2.251 12.232 1.00 87.81 346 LEU A O 1
ATOM 2559 N N . MET A 1 347 ? 1.435 0.751 12.356 1.00 87.69 347 MET A N 1
ATOM 2560 C CA . MET A 1 347 ? 2.345 1.411 11.424 1.00 87.69 347 MET A CA 1
ATOM 2561 C C . MET A 1 347 ? 2.497 0.568 10.162 1.00 87.69 347 MET A C 1
ATOM 2563 O O . MET A 1 347 ? 2.695 -0.644 10.251 1.00 87.69 347 MET A O 1
ATOM 2567 N N . SER A 1 348 ? 2.425 1.204 8.993 1.00 88.81 348 SER A N 1
ATOM 2568 C CA . SER A 1 348 ? 2.679 0.520 7.725 1.00 88.81 348 SER A CA 1
ATOM 2569 C C . SER A 1 348 ? 4.123 0.019 7.658 1.00 88.81 348 SER A C 1
ATOM 2571 O O . SER A 1 348 ? 5.050 0.705 8.082 1.00 88.81 348 SER A O 1
ATOM 2573 N N . THR A 1 349 ? 4.334 -1.172 7.104 1.00 88.38 349 THR A N 1
ATOM 2574 C CA . THR A 1 349 ? 5.680 -1.693 6.800 1.00 88.38 349 THR A CA 1
ATOM 2575 C C . THR A 1 349 ? 6.051 -1.529 5.328 1.00 88.38 349 THR A C 1
ATOM 2577 O O . THR A 1 349 ? 7.209 -1.701 4.985 1.00 88.38 349 THR A O 1
ATOM 2580 N N . GLU A 1 350 ? 5.079 -1.182 4.482 1.00 91.44 350 GLU A N 1
ATOM 2581 C CA . GLU A 1 350 ? 5.190 -1.025 3.027 1.00 91.44 350 GLU A CA 1
ATOM 2582 C C . GLU A 1 350 ? 4.352 0.176 2.559 1.00 91.44 350 GLU A C 1
ATOM 2584 O O . GLU A 1 350 ? 3.547 0.716 3.332 1.00 91.44 350 GLU A O 1
ATOM 2589 N N . GLY A 1 351 ? 4.519 0.579 1.297 1.00 94.00 351 GLY A N 1
ATOM 2590 C CA . GLY A 1 351 ? 3.721 1.621 0.661 1.00 94.00 351 GLY A CA 1
ATOM 2591 C C . GLY A 1 351 ? 2.222 1.311 0.653 1.00 94.00 351 GLY A C 1
ATOM 2592 O O . GLY A 1 351 ? 1.776 0.163 0.588 1.00 94.00 351 GLY A O 1
ATOM 2593 N N . ALA A 1 352 ? 1.399 2.355 0.728 1.00 95.38 352 ALA A N 1
ATOM 2594 C CA . ALA A 1 352 ? -0.043 2.183 0.851 1.00 95.38 352 ALA A CA 1
ATOM 2595 C C . ALA A 1 352 ? -0.704 1.679 -0.443 1.00 95.38 352 ALA A C 1
ATOM 2597 O O . ALA A 1 352 ? -0.382 2.109 -1.555 1.00 95.38 352 ALA A O 1
ATOM 2598 N N . VAL A 1 353 ? -1.739 0.851 -0.279 1.00 97.56 353 VAL A N 1
ATOM 2599 C CA . VAL A 1 353 ? -2.717 0.568 -1.334 1.00 97.56 353 VAL A CA 1
ATOM 2600 C C . VAL A 1 353 ? -3.805 1.641 -1.298 1.00 97.56 353 VAL A C 1
ATOM 2602 O O . VAL A 1 353 ? -4.597 1.717 -0.359 1.00 97.56 353 VAL A O 1
ATOM 2605 N N . SER A 1 354 ? -3.859 2.474 -2.331 1.00 97.69 354 SER A N 1
ATOM 2606 C CA . SER A 1 354 ? -4.839 3.538 -2.504 1.00 97.69 354 SER A CA 1
ATOM 2607 C C . SER A 1 354 ? -5.858 3.194 -3.586 1.00 97.69 354 SER A C 1
ATOM 2609 O O . SER A 1 354 ? -5.522 2.918 -4.739 1.00 97.69 354 SER A O 1
ATOM 2611 N N . VAL A 1 355 ? -7.136 3.276 -3.222 1.00 98.12 355 VAL A N 1
ATOM 2612 C CA . VAL A 1 355 ? -8.277 3.162 -4.145 1.00 98.12 355 VAL A CA 1
ATOM 2613 C C . VAL A 1 355 ? -8.909 4.524 -4.440 1.00 98.12 355 VAL A C 1
ATOM 2615 O O . VAL A 1 355 ? -10.053 4.597 -4.885 1.00 98.12 355 VAL A O 1
ATOM 2618 N N . GLY A 1 356 ? -8.212 5.623 -4.164 1.00 97.50 356 GLY A N 1
ATOM 2619 C CA . GLY A 1 356 ? -8.755 6.975 -4.254 1.00 97.50 356 GLY A CA 1
ATOM 2620 C C . GLY A 1 356 ? -7.663 8.031 -4.319 1.00 97.50 356 GLY A C 1
ATOM 2621 O O . GLY A 1 356 ? -6.502 7.720 -4.553 1.00 97.50 356 GLY A O 1
ATOM 2622 N N . ASP A 1 357 ? -8.043 9.283 -4.129 1.00 97.50 357 ASP A N 1
ATOM 2623 C CA . ASP A 1 357 ? -7.117 10.405 -4.057 1.00 97.50 357 ASP A CA 1
ATOM 2624 C C . ASP A 1 357 ? -7.635 11.421 -3.039 1.00 97.50 357 ASP A C 1
ATOM 2626 O O . ASP A 1 357 ? -8.675 12.053 -3.237 1.00 97.50 357 ASP A O 1
ATOM 2630 N N . GLU A 1 358 ? -6.897 11.558 -1.939 1.00 93.06 358 GLU A N 1
ATOM 2631 C CA . GLU A 1 358 ? -7.219 12.459 -0.833 1.00 93.06 358 GLU A CA 1
ATOM 2632 C C . GLU A 1 358 ? -7.226 13.921 -1.291 1.00 93.06 358 GLU A C 1
ATOM 2634 O O . GLU A 1 358 ? -8.144 14.665 -0.946 1.00 93.06 358 GLU A O 1
ATOM 2639 N N . LYS A 1 359 ? -6.276 14.314 -2.153 1.00 94.44 359 LYS A N 1
ATOM 2640 C CA . LYS A 1 359 ? -6.136 15.701 -2.628 1.00 94.44 359 LYS A CA 1
ATOM 2641 C C . LYS A 1 359 ? -7.341 16.162 -3.440 1.00 94.44 359 LYS A C 1
ATOM 2643 O O . LYS A 1 359 ? -7.715 17.329 -3.375 1.00 94.44 359 LYS A O 1
ATOM 2648 N N . THR A 1 360 ? -7.956 15.257 -4.200 1.00 94.69 360 THR A N 1
ATOM 2649 C CA . THR A 1 360 ? -9.172 15.549 -4.976 1.00 94.69 360 THR A CA 1
ATOM 2650 C C . THR A 1 360 ? -10.460 15.064 -4.308 1.00 94.69 360 THR A C 1
ATOM 2652 O O . THR A 1 360 ? -11.531 15.195 -4.901 1.00 94.69 360 THR A O 1
ATOM 2655 N N . GLY A 1 361 ? -10.387 14.507 -3.093 1.00 95.06 361 GLY A N 1
ATOM 2656 C CA . GLY A 1 361 ? -11.536 13.970 -2.359 1.00 95.06 361 GLY A CA 1
ATOM 2657 C C . GLY A 1 361 ? -12.171 12.725 -2.994 1.00 95.06 361 GLY A C 1
ATOM 2658 O O . GLY A 1 361 ? -13.306 12.373 -2.668 1.00 95.06 361 GLY A O 1
ATOM 2659 N N . ARG A 1 362 ? -11.479 12.050 -3.920 1.00 96.31 362 ARG A N 1
ATOM 2660 C CA . ARG A 1 362 ? -11.988 10.836 -4.571 1.00 96.31 362 ARG A CA 1
ATOM 2661 C C . ARG A 1 362 ? -11.846 9.651 -3.633 1.00 96.31 362 ARG A C 1
ATOM 2663 O O . ARG A 1 362 ? -10.739 9.250 -3.293 1.00 96.31 362 ARG A O 1
ATOM 2670 N N . THR A 1 363 ? -12.962 9.027 -3.289 1.00 97.50 363 THR A N 1
ATOM 2671 C CA . THR A 1 363 ? -12.992 7.789 -2.504 1.00 97.50 363 THR A CA 1
ATOM 2672 C C . THR A 1 363 ? -13.752 6.700 -3.253 1.00 97.50 363 THR A C 1
ATOM 2674 O O . THR A 1 363 ? -14.507 6.973 -4.191 1.00 97.50 363 THR A O 1
ATOM 2677 N N . ARG A 1 364 ? -13.524 5.440 -2.870 1.00 97.38 364 ARG A N 1
ATOM 2678 C CA . ARG A 1 364 ? -14.217 4.274 -3.426 1.00 97.38 364 ARG A CA 1
ATOM 2679 C C . ARG A 1 364 ? -14.670 3.346 -2.317 1.00 97.38 364 ARG A C 1
ATOM 2681 O O . ARG A 1 364 ? -14.004 3.218 -1.294 1.00 97.38 364 ARG A O 1
ATOM 2688 N N . GLN A 1 365 ? -15.791 2.675 -2.555 1.00 96.62 365 GLN A N 1
ATOM 2689 C CA . GLN A 1 365 ? -16.226 1.562 -1.723 1.00 96.62 365 GLN A CA 1
ATOM 2690 C C . GLN A 1 365 ? -15.466 0.297 -2.128 1.00 96.62 365 GLN A C 1
ATOM 2692 O O . GLN A 1 365 ? -15.383 -0.025 -3.313 1.00 96.62 365 GLN A O 1
ATOM 2697 N N . ILE A 1 366 ? -14.950 -0.429 -1.138 1.00 96.94 366 ILE A N 1
ATOM 2698 C CA . ILE A 1 366 ? -14.401 -1.775 -1.316 1.00 96.94 366 ILE A CA 1
ATOM 2699 C C . ILE A 1 366 ? -15.502 -2.756 -0.900 1.00 96.94 366 ILE A C 1
ATOM 2701 O O . ILE A 1 366 ? -15.885 -2.808 0.267 1.00 96.94 366 ILE A O 1
ATOM 2705 N N . ILE A 1 367 ? -16.063 -3.483 -1.866 1.00 96.62 367 ILE A N 1
ATOM 2706 C CA . ILE A 1 367 ? -17.178 -4.421 -1.654 1.00 96.62 367 ILE A CA 1
ATOM 2707 C C . ILE A 1 367 ? -16.690 -5.874 -1.672 1.00 96.62 367 ILE A C 1
ATOM 2709 O O . ILE A 1 367 ? -15.599 -6.155 -2.158 1.00 96.62 367 ILE A O 1
ATOM 2713 N N . ASN A 1 368 ? -17.515 -6.798 -1.167 1.00 97.12 368 ASN A N 1
ATOM 2714 C CA . ASN A 1 368 ? -17.205 -8.235 -1.070 1.00 97.12 368 ASN A CA 1
ATOM 2715 C C . ASN A 1 368 ? -15.991 -8.563 -0.178 1.00 97.12 368 ASN A C 1
ATOM 2717 O O . ASN A 1 368 ? -15.274 -9.530 -0.416 1.00 97.12 368 ASN A O 1
ATOM 2721 N N . VAL A 1 369 ? -15.784 -7.770 0.877 1.00 97.31 369 VAL A N 1
ATOM 2722 C CA . VAL A 1 369 ? -14.751 -8.008 1.893 1.00 97.31 369 VAL A CA 1
ATOM 2723 C C . VAL A 1 369 ? -15.293 -8.989 2.938 1.00 97.31 369 VAL A C 1
ATOM 2725 O O . VAL A 1 369 ? -16.227 -8.668 3.681 1.00 97.31 369 VAL A O 1
ATOM 2728 N N . ALA A 1 370 ? -14.736 -10.201 2.980 1.00 97.62 370 ALA A N 1
ATOM 2729 C CA . ALA A 1 370 ? -15.018 -11.174 4.036 1.00 97.62 370 ALA A CA 1
ATOM 2730 C C . ALA A 1 370 ? -14.540 -10.656 5.405 1.00 97.62 370 ALA A C 1
ATOM 2732 O O . ALA A 1 370 ? -13.762 -9.708 5.476 1.00 97.62 370 ALA A O 1
ATOM 2733 N N . ALA A 1 371 ? -15.032 -11.243 6.497 1.00 97.69 371 ALA A N 1
ATOM 2734 C CA . ALA A 1 371 ? -14.631 -10.811 7.833 1.00 97.69 371 ALA A CA 1
ATOM 2735 C C . ALA A 1 371 ? -13.129 -11.063 8.061 1.00 97.69 371 ALA A C 1
ATOM 2737 O O . ALA A 1 371 ? -12.648 -12.169 7.813 1.00 97.69 371 ALA A O 1
ATOM 2738 N N . GLY A 1 372 ? -12.412 -10.047 8.547 1.00 97.00 372 GLY A N 1
ATOM 2739 C CA . GLY A 1 372 ? -10.999 -10.162 8.906 1.00 97.00 372 GLY A CA 1
ATOM 2740 C C . GLY A 1 372 ? -10.768 -11.164 10.042 1.00 97.00 372 GLY A C 1
ATOM 2741 O O . GLY A 1 372 ? -11.596 -11.278 10.948 1.00 97.00 372 GLY A O 1
ATOM 2742 N N . THR A 1 373 ? -9.650 -11.888 9.987 1.00 95.94 373 THR A N 1
ATOM 2743 C CA . THR A 1 373 ? -9.235 -12.899 10.975 1.00 95.94 373 THR A CA 1
ATOM 2744 C C . THR A 1 373 ? -8.113 -12.392 11.885 1.00 95.94 373 THR A C 1
ATOM 2746 O O . THR A 1 373 ? -8.070 -12.752 13.060 1.00 95.94 373 THR A O 1
ATOM 2749 N N . LYS A 1 374 ? -7.198 -11.571 11.360 1.00 93.44 374 LYS A N 1
ATOM 2750 C CA . LYS A 1 374 ? -6.081 -10.956 12.096 1.00 93.44 374 LYS A CA 1
ATOM 2751 C C . LYS A 1 374 ? -6.320 -9.460 12.306 1.00 93.44 374 LYS A C 1
ATOM 2753 O O . LYS A 1 374 ? -7.061 -8.839 11.553 1.00 93.44 374 LYS A O 1
ATOM 2758 N N . ASP A 1 375 ? -5.610 -8.873 13.269 1.00 89.50 375 ASP A N 1
ATOM 2759 C CA . ASP A 1 375 ? -5.694 -7.439 13.606 1.00 89.50 375 ASP A CA 1
ATOM 2760 C C . ASP A 1 375 ? -5.393 -6.497 12.422 1.00 89.50 375 ASP A C 1
ATOM 2762 O O . ASP A 1 375 ? -5.824 -5.349 12.423 1.00 89.50 375 ASP A O 1
ATOM 2766 N N . THR A 1 376 ? -4.645 -6.971 11.422 1.00 90.62 376 THR A N 1
ATOM 2767 C CA . THR A 1 376 ? -4.231 -6.208 10.233 1.00 90.62 376 THR A CA 1
ATOM 2768 C C . THR A 1 376 ? -5.144 -6.412 9.023 1.00 90.62 376 THR A C 1
ATOM 2770 O O . THR A 1 376 ? -4.893 -5.838 7.964 1.00 90.62 376 THR A O 1
ATOM 2773 N N . ASP A 1 377 ? -6.168 -7.261 9.136 1.00 94.94 377 ASP A N 1
ATOM 2774 C CA . ASP A 1 377 ? -7.104 -7.512 8.044 1.00 94.94 377 ASP A CA 1
ATOM 2775 C C . ASP A 1 377 ? -8.126 -6.368 7.935 1.00 94.94 377 ASP A C 1
ATOM 2777 O O . ASP A 1 377 ? -8.471 -5.706 8.916 1.00 94.94 377 ASP A O 1
ATOM 2781 N N . ALA A 1 378 ? -8.667 -6.148 6.735 1.00 95.00 378 ALA A N 1
ATOM 2782 C CA . ALA A 1 378 ? -9.737 -5.174 6.549 1.00 95.00 378 ALA A CA 1
ATOM 2783 C C . ALA A 1 378 ? -11.007 -5.593 7.316 1.00 95.00 378 ALA A C 1
ATOM 2785 O O . ALA A 1 378 ? -11.498 -6.714 7.176 1.00 95.00 378 ALA A O 1
ATOM 2786 N N . VAL A 1 379 ? -11.576 -4.662 8.086 1.00 96.06 379 VAL A N 1
ATOM 2787 C CA . VAL A 1 379 ? -12.847 -4.858 8.798 1.00 96.06 379 VAL A CA 1
ATOM 2788 C C . VAL A 1 379 ? -14.009 -4.571 7.852 1.00 96.06 379 VAL A C 1
ATOM 2790 O O . VAL A 1 379 ? -14.096 -3.491 7.265 1.00 96.06 379 VAL A O 1
ATOM 2793 N N . ASN A 1 380 ? -14.938 -5.516 7.722 1.00 97.06 380 ASN A N 1
ATOM 2794 C CA . ASN A 1 380 ? -16.147 -5.303 6.929 1.00 97.06 380 ASN A CA 1
ATOM 2795 C C . ASN A 1 380 ? -17.305 -4.708 7.760 1.00 97.06 380 ASN A C 1
ATOM 2797 O O . ASN A 1 380 ? -17.276 -4.642 8.990 1.00 97.06 380 ASN A O 1
ATOM 2801 N N . VAL A 1 381 ? -18.380 -4.295 7.079 1.00 97.25 381 VAL A N 1
ATOM 2802 C CA . VAL A 1 381 ? -19.547 -3.659 7.724 1.00 97.25 381 VAL A CA 1
ATOM 2803 C C . VAL A 1 381 ? -20.247 -4.590 8.727 1.00 97.25 381 VAL A C 1
ATOM 2805 O O . VAL A 1 381 ? -20.809 -4.111 9.709 1.00 97.25 381 VAL A O 1
ATOM 2808 N N . TYR A 1 382 ? -20.218 -5.909 8.508 1.00 96.25 382 TYR A N 1
ATOM 2809 C CA . TYR A 1 382 ? -20.813 -6.889 9.423 1.00 96.25 382 TYR A CA 1
ATOM 2810 C C . TYR A 1 382 ? -20.083 -6.921 10.774 1.00 96.25 382 TYR A C 1
ATOM 2812 O O . TYR A 1 382 ? -20.724 -6.795 11.816 1.00 96.25 382 TYR A O 1
ATOM 2820 N N . GLN A 1 383 ? -18.749 -6.997 10.763 1.00 96.75 383 GLN A N 1
ATOM 2821 C CA . GLN A 1 383 ? -17.932 -6.956 11.980 1.00 96.75 383 GLN A CA 1
ATOM 2822 C C . GLN A 1 383 ? -18.145 -5.652 12.760 1.00 96.75 383 GLN A C 1
ATOM 2824 O O . GLN A 1 383 ? -18.334 -5.687 13.976 1.00 96.75 383 GLN A O 1
ATOM 2829 N N . LEU A 1 384 ? -18.194 -4.512 12.060 1.00 95.69 384 LEU A N 1
ATOM 2830 C CA . LEU A 1 384 ? -18.439 -3.216 12.696 1.00 95.69 384 LEU A CA 1
ATOM 2831 C C . LEU A 1 384 ? -19.832 -3.142 13.338 1.00 95.69 384 LEU A C 1
ATOM 2833 O O . LEU A 1 384 ? -19.960 -2.682 14.472 1.00 95.69 384 LEU A O 1
ATOM 2837 N N . LYS A 1 385 ? -20.880 -3.619 12.652 1.00 96.00 385 LYS A N 1
ATOM 2838 C CA . LYS A 1 385 ? -22.240 -3.673 13.216 1.00 96.00 385 LYS A CA 1
ATOM 2839 C C . LYS A 1 385 ? -22.293 -4.535 14.475 1.00 96.00 385 LYS A C 1
ATOM 2841 O O . LYS A 1 385 ? -22.832 -4.080 15.478 1.00 96.00 385 LYS A O 1
ATOM 2846 N N . ASN A 1 386 ? -21.679 -5.717 14.451 1.00 94.38 386 ASN A N 1
ATOM 2847 C CA . ASN A 1 386 ? -21.629 -6.606 15.612 1.00 94.38 386 ASN A CA 1
ATOM 2848 C C . ASN A 1 386 ? -20.901 -5.971 16.807 1.00 94.38 386 ASN A C 1
ATOM 2850 O O . ASN A 1 386 ? -21.363 -6.094 17.943 1.00 94.38 386 ASN A O 1
ATOM 2854 N N . ALA A 1 387 ? -19.792 -5.263 16.566 1.00 92.81 387 ALA A N 1
ATOM 2855 C CA . ALA A 1 387 ? -19.072 -4.538 17.613 1.00 92.81 387 ALA A CA 1
ATOM 2856 C C . ALA A 1 387 ? -19.939 -3.425 18.228 1.00 92.81 387 ALA A C 1
ATOM 2858 O O . ALA A 1 387 ? -20.063 -3.328 19.450 1.00 92.81 387 ALA A O 1
ATOM 2859 N N . VAL A 1 388 ? -20.616 -2.633 17.387 1.00 91.31 388 VAL A N 1
ATOM 2860 C CA . VAL A 1 388 ? -21.533 -1.571 17.834 1.00 91.31 388 VAL A CA 1
ATOM 2861 C C . VAL A 1 388 ? -22.732 -2.140 18.599 1.00 91.31 388 VAL A C 1
ATOM 2863 O O . VAL A 1 388 ? -23.157 -1.557 19.594 1.00 91.31 388 VAL A O 1
ATOM 2866 N N . GLU A 1 389 ? -23.299 -3.265 18.165 1.00 87.31 389 GLU A N 1
ATOM 2867 C CA . GLU A 1 389 ? -24.395 -3.928 18.879 1.00 87.31 389 GLU A CA 1
ATOM 2868 C C . GLU A 1 389 ? -23.961 -4.478 20.236 1.00 87.31 389 GLU A C 1
ATOM 2870 O O . GLU A 1 389 ? -24.700 -4.330 21.208 1.00 87.31 389 GLU A O 1
ATOM 2875 N N . SER A 1 390 ? -22.763 -5.056 20.325 1.00 82.31 390 SER A N 1
ATOM 2876 C CA . SER A 1 390 ? -22.207 -5.552 21.590 1.00 82.31 390 SER A CA 1
ATOM 2877 C C . SER A 1 390 ? -22.028 -4.408 22.592 1.00 82.31 390 SER A C 1
ATOM 2879 O O . SER A 1 390 ? -22.515 -4.498 23.717 1.00 82.31 390 SER A O 1
ATOM 2881 N N . PHE A 1 391 ? -21.480 -3.273 22.147 1.00 82.00 391 PHE A N 1
ATOM 2882 C CA . PHE A 1 391 ? -21.378 -2.058 22.964 1.00 82.00 391 PHE A CA 1
ATOM 2883 C C . PHE A 1 391 ? -22.753 -1.508 23.391 1.00 82.00 391 PHE A C 1
ATOM 2885 O O . PHE A 1 391 ? -22.954 -1.074 24.527 1.00 82.00 391 PHE A O 1
ATOM 2892 N N . LYS A 1 392 ? -23.750 -1.555 22.496 1.00 75.88 392 LYS A N 1
ATOM 2893 C CA . LYS A 1 392 ? -25.132 -1.165 22.823 1.00 75.88 392 LYS A CA 1
ATOM 2894 C C . LYS A 1 392 ? -25.789 -2.090 23.850 1.00 75.88 392 LYS A C 1
ATOM 2896 O O . LYS A 1 392 ? -26.649 -1.618 24.581 1.00 75.88 392 LYS A O 1
ATOM 2901 N N . LYS A 1 393 ? -25.441 -3.381 23.903 1.00 64.88 393 LYS A N 1
ATOM 2902 C CA . LYS A 1 393 ? -25.989 -4.323 24.896 1.00 64.88 393 LYS A CA 1
ATOM 2903 C C . LYS A 1 393 ? -25.456 -4.049 26.296 1.00 64.88 393 LYS A C 1
ATOM 2905 O O . LYS A 1 393 ? -26.244 -4.034 27.229 1.00 64.88 393 LYS A O 1
ATOM 2910 N N . GLU A 1 394 ? -24.167 -3.750 26.439 1.00 60.56 394 GLU A N 1
ATOM 2911 C CA . GLU A 1 394 ? -23.595 -3.366 27.741 1.00 60.56 394 GLU A CA 1
ATOM 2912 C C . GLU A 1 394 ? -24.201 -2.065 28.293 1.00 60.56 394 GLU A C 1
ATOM 2914 O O . GLU A 1 394 ? -24.231 -1.847 29.500 1.00 60.56 394 GLU A O 1
ATOM 2919 N N . THR A 1 395 ? -24.729 -1.213 27.412 1.00 62.62 395 THR A N 1
ATOM 2920 C CA . THR A 1 395 ? -25.305 0.091 27.767 1.00 62.62 395 THR A CA 1
ATOM 2921 C C . THR A 1 395 ? -26.837 0.121 27.793 1.00 62.62 395 THR A C 1
ATOM 2923 O O . THR A 1 395 ? -27.408 1.134 28.197 1.00 62.62 395 THR A O 1
ATOM 2926 N N . LYS A 1 396 ? -27.530 -0.963 27.407 1.00 59.53 396 LYS A N 1
ATOM 2927 C CA . LYS A 1 396 ? -29.001 -1.056 27.432 1.00 59.53 396 LYS A CA 1
ATOM 2928 C C . LYS A 1 396 ? -29.485 -2.067 28.465 1.00 59.53 396 LYS A C 1
ATOM 2930 O O . LYS A 1 396 ? -29.121 -3.235 28.433 1.00 59.53 396 LYS A O 1
ATOM 2935 N N . LEU A 1 397 ? -30.405 -1.629 29.318 1.00 64.50 397 LEU A N 1
ATOM 2936 C CA . LEU A 1 397 ? -31.181 -2.511 30.186 1.00 64.50 397 LEU A CA 1
ATOM 2937 C C . LEU A 1 397 ? -32.193 -3.327 29.366 1.00 64.50 397 LEU A C 1
ATOM 2939 O O . LEU A 1 397 ? -32.894 -2.777 28.517 1.00 64.50 397 LEU A O 1
ATOM 2943 N N . GLU A 1 398 ? -32.319 -4.627 29.647 1.00 67.94 398 GLU A N 1
ATOM 2944 C CA . GLU A 1 398 ? -33.307 -5.493 28.974 1.00 67.94 398 GLU A CA 1
ATOM 2945 C C . GLU A 1 398 ? -34.763 -5.130 29.321 1.00 67.94 398 GLU A C 1
ATOM 2947 O O . GLU A 1 398 ? -35.683 -5.404 28.552 1.00 67.94 398 GLU A O 1
ATOM 2952 N N . LYS A 1 399 ? -34.976 -4.474 30.466 1.00 74.31 399 LYS A N 1
ATOM 2953 C CA . LYS A 1 399 ? -36.270 -3.968 30.937 1.00 74.31 399 LYS A CA 1
ATOM 2954 C C . LYS A 1 399 ? -36.077 -2.698 31.753 1.00 74.31 399 LYS A C 1
ATOM 2956 O O . LYS A 1 399 ? -35.027 -2.516 32.366 1.00 74.31 399 LYS A O 1
ATOM 2961 N N . ASP A 1 400 ? -37.106 -1.865 31.802 1.00 78.38 400 ASP A N 1
ATOM 2962 C CA . ASP A 1 400 ? -37.087 -0.671 32.639 1.00 78.38 400 ASP A CA 1
ATOM 2963 C C . ASP A 1 400 ? -36.971 -1.056 34.117 1.00 78.38 400 ASP A C 1
ATOM 2965 O O . ASP A 1 400 ? -37.693 -1.921 34.625 1.00 78.38 400 ASP A O 1
ATOM 2969 N N . GLY A 1 401 ? -36.013 -0.439 34.802 1.00 72.19 401 GLY A N 1
ATOM 2970 C CA . GLY A 1 401 ? -35.874 -0.503 36.247 1.00 72.19 401 GLY A CA 1
ATOM 2971 C C . GLY A 1 401 ? -36.612 0.651 36.920 1.00 72.19 401 GLY A C 1
ATOM 2972 O O . GLY A 1 401 ? -37.013 1.625 36.287 1.00 72.19 401 GLY A O 1
ATOM 2973 N N . LYS A 1 402 ? -36.745 0.582 38.248 1.00 71.69 402 LYS A N 1
ATOM 2974 C CA . LYS A 1 402 ? -37.394 1.642 39.037 1.00 71.69 402 LYS A CA 1
ATOM 2975 C C . LYS A 1 402 ? -36.692 3.005 38.908 1.00 71.69 402 LYS A C 1
ATOM 2977 O O . LYS A 1 402 ? -37.360 4.030 38.961 1.00 71.69 402 LYS A O 1
ATOM 2982 N N . TYR A 1 403 ? -35.370 3.003 38.722 1.00 66.00 403 TYR A N 1
ATOM 2983 C CA . TYR A 1 403 ? -34.537 4.215 38.717 1.00 66.00 403 TYR A CA 1
ATOM 2984 C C . TYR A 1 403 ? -33.715 4.411 37.438 1.00 66.00 403 TYR A C 1
ATOM 2986 O O . TYR A 1 403 ? -33.216 5.504 37.201 1.00 66.00 403 TYR A O 1
ATOM 2994 N N . ILE A 1 404 ? -33.574 3.372 36.610 1.00 72.75 404 ILE A N 1
ATOM 2995 C CA . ILE A 1 404 ? -32.852 3.444 35.337 1.00 72.75 404 ILE A CA 1
ATOM 2996 C C . ILE A 1 404 ? -33.763 2.865 34.254 1.00 72.75 404 ILE A C 1
ATOM 2998 O O . ILE A 1 404 ? -34.154 1.699 34.323 1.00 72.75 404 ILE A O 1
ATOM 3002 N N . GLN A 1 405 ? -34.132 3.705 33.292 1.00 81.56 405 GLN A N 1
ATOM 3003 C CA . GLN A 1 405 ? -35.032 3.402 32.178 1.00 81.56 405 GLN A CA 1
ATOM 3004 C C . GLN A 1 405 ? -34.201 3.107 30.918 1.00 81.56 405 GLN A C 1
ATOM 3006 O O . GLN A 1 405 ? -33.177 3.758 30.685 1.00 81.56 405 GLN A O 1
ATOM 3011 N N . LYS A 1 406 ? -34.607 2.119 30.110 1.00 77.12 406 LYS A N 1
ATOM 3012 C CA . LYS A 1 406 ? -33.812 1.585 28.980 1.00 77.12 406 LYS A CA 1
ATOM 3013 C C . LYS A 1 406 ? -33.770 2.494 27.752 1.00 77.12 406 LYS A C 1
ATOM 3015 O O . LYS A 1 406 ? -32.930 2.317 26.870 1.00 77.12 406 LYS A O 1
ATOM 3020 N N . ASP A 1 407 ? -34.725 3.407 27.658 1.00 79.00 407 ASP A N 1
ATOM 3021 C CA . ASP A 1 407 ? -34.899 4.381 26.584 1.00 79.00 407 ASP A CA 1
ATOM 3022 C C . ASP A 1 407 ? -34.297 5.751 26.924 1.00 79.00 407 ASP A C 1
ATOM 3024 O O . ASP A 1 407 ? -34.268 6.633 26.066 1.00 79.00 407 ASP A O 1
ATOM 3028 N N . LYS A 1 408 ? -33.775 5.915 28.143 1.00 76.88 408 LYS A N 1
ATOM 3029 C CA . LYS A 1 408 ? -33.163 7.152 28.622 1.00 76.88 408 LYS A CA 1
ATOM 3030 C C . LYS A 1 408 ? -31.645 7.073 28.632 1.00 76.88 408 LYS A C 1
ATOM 3032 O O . LYS A 1 408 ? -31.047 6.036 28.913 1.00 76.88 408 LYS A O 1
ATOM 3037 N N . THR A 1 409 ? -31.010 8.197 28.333 1.00 75.75 409 THR A N 1
ATOM 3038 C CA . THR A 1 409 ? -29.558 8.360 28.429 1.00 75.75 409 THR A CA 1
ATOM 3039 C C . THR A 1 409 ? -29.086 8.263 29.882 1.00 75.75 409 THR A C 1
ATOM 3041 O O . THR A 1 409 ? -29.852 8.465 30.828 1.00 75.75 409 THR A O 1
ATOM 3044 N N . THR A 1 410 ? -27.791 8.008 30.085 1.00 75.88 410 THR A N 1
ATOM 3045 C CA . THR A 1 410 ? -27.175 7.997 31.422 1.00 75.88 410 THR A CA 1
ATOM 3046 C C . THR A 1 410 ? -27.425 9.303 32.179 1.00 75.88 410 THR A C 1
ATOM 3048 O O . THR A 1 410 ? -27.733 9.265 33.364 1.00 75.88 410 THR A O 1
ATOM 3051 N N . ALA A 1 411 ? -27.360 10.451 31.496 1.00 77.38 411 ALA A N 1
ATOM 3052 C CA . ALA A 1 411 ? -27.614 11.760 32.097 1.00 77.38 411 ALA A CA 1
ATOM 3053 C C . ALA A 1 411 ? -29.076 11.924 32.542 1.00 77.38 411 ALA A C 1
ATOM 3055 O O . ALA A 1 411 ? -29.337 12.418 33.635 1.00 77.38 411 ALA A O 1
ATOM 3056 N N . GLU A 1 412 ? -30.034 11.470 31.732 1.00 80.94 412 GLU A N 1
ATOM 3057 C CA . GLU A 1 412 ? -31.457 11.516 32.085 1.00 80.94 412 GLU A CA 1
ATOM 3058 C C . GLU A 1 412 ? -31.799 10.581 33.251 1.00 80.94 412 GLU A C 1
ATOM 3060 O O . GLU A 1 412 ? -32.587 10.953 34.120 1.00 80.94 412 GLU A O 1
ATOM 3065 N N . ASN A 1 413 ? -31.195 9.391 33.294 1.00 84.50 413 ASN A N 1
ATOM 3066 C CA . ASN A 1 413 ? -31.360 8.451 34.403 1.00 84.50 413 ASN A CA 1
ATOM 3067 C C . ASN A 1 413 ? -30.705 8.969 35.695 1.00 84.50 413 ASN A C 1
ATOM 3069 O O . ASN A 1 413 ? -31.312 8.881 36.759 1.00 84.50 413 ASN A O 1
ATOM 3073 N N . LEU A 1 414 ? -29.514 9.575 35.613 1.00 82.69 414 LEU A N 1
ATOM 3074 C CA . LEU A 1 414 ? -28.861 10.221 36.756 1.00 82.69 414 LEU A CA 1
ATOM 3075 C C . LEU A 1 414 ? -29.678 11.402 37.280 1.00 82.69 414 LEU A C 1
ATOM 3077 O O . LEU A 1 414 ? -29.886 11.492 38.481 1.00 82.69 414 LEU A O 1
ATOM 3081 N N . ALA A 1 415 ? -30.212 12.253 36.403 1.00 81.81 415 ALA A N 1
ATOM 3082 C CA . ALA A 1 415 ? -31.076 13.360 36.810 1.00 81.81 415 ALA A CA 1
ATOM 3083 C C . ALA A 1 415 ? -32.389 12.878 37.456 1.00 81.81 415 ALA A C 1
ATOM 3085 O O . ALA A 1 415 ? -32.925 13.537 38.345 1.00 81.81 415 ALA A O 1
ATOM 3086 N N . ALA A 1 416 ? -32.935 11.740 37.014 1.00 81.44 416 ALA A N 1
ATOM 3087 C CA . ALA A 1 416 ? -34.103 11.128 37.644 1.00 81.44 416 ALA A CA 1
ATOM 3088 C C . ALA A 1 416 ? -33.776 10.551 39.031 1.00 81.44 416 ALA A C 1
ATOM 3090 O O . ALA A 1 416 ? -34.566 10.721 39.957 1.00 81.44 416 ALA A O 1
ATOM 3091 N N . LEU A 1 417 ? -32.614 9.908 39.181 1.00 82.12 417 LEU A N 1
ATOM 3092 C CA . LEU A 1 417 ? -32.125 9.412 40.467 1.00 82.12 417 LEU A CA 1
ATOM 3093 C C . LEU A 1 417 ? -31.843 10.561 41.445 1.00 82.12 417 LEU A C 1
ATOM 3095 O O . LEU A 1 417 ? -32.252 10.477 42.597 1.00 82.12 417 LEU A O 1
ATOM 3099 N N . ASP A 1 418 ? -31.208 11.635 40.977 1.00 81.00 418 ASP A N 1
ATOM 3100 C CA . ASP A 1 418 ? -30.893 12.839 41.756 1.00 81.00 418 ASP A CA 1
ATOM 3101 C C . ASP A 1 418 ? -32.169 13.485 42.314 1.00 81.00 418 ASP A C 1
ATOM 3103 O O . ASP A 1 418 ? -32.296 13.697 43.517 1.00 81.00 418 ASP A O 1
ATOM 3107 N N . LYS A 1 419 ? -33.202 13.627 41.470 1.00 79.25 419 LYS A N 1
ATOM 3108 C CA . LYS A 1 419 ? -34.537 14.073 41.902 1.00 79.25 419 LYS A CA 1
ATOM 3109 C C . LYS A 1 419 ? -35.168 13.179 42.967 1.00 79.25 419 LYS A C 1
ATOM 3111 O O . LYS A 1 419 ? -35.931 13.669 43.794 1.00 79.25 419 LYS A O 1
ATOM 3116 N N . GLU A 1 420 ? -34.928 11.874 42.927 1.00 76.38 420 GLU A N 1
ATOM 3117 C CA . GLU A 1 420 ? -35.508 10.947 43.900 1.00 76.38 420 GLU A CA 1
ATOM 3118 C C . GLU A 1 420 ? -34.717 10.919 45.217 1.00 76.38 420 GLU A C 1
ATOM 3120 O O . GLU A 1 420 ? -35.307 10.794 46.290 1.00 76.38 420 GLU A O 1
ATOM 3125 N N . ILE A 1 421 ? -33.396 11.107 45.155 1.00 73.69 421 ILE A N 1
ATOM 3126 C CA . ILE A 1 421 ? -32.541 11.342 46.326 1.00 73.69 421 ILE A CA 1
ATOM 3127 C C . ILE A 1 421 ? -32.940 12.654 47.016 1.00 73.69 421 ILE A C 1
ATOM 3129 O O . ILE A 1 421 ? -33.073 12.683 48.240 1.00 73.69 421 ILE A O 1
ATOM 3133 N N . ASP A 1 422 ? -33.238 13.705 46.249 1.00 71.25 422 ASP A N 1
ATOM 3134 C CA . ASP A 1 422 ? -33.747 14.971 46.783 1.00 71.25 422 ASP A CA 1
ATOM 3135 C C . ASP A 1 422 ? -35.065 14.797 47.559 1.00 71.25 422 ASP A C 1
ATOM 3137 O O . ASP A 1 422 ? -35.255 15.422 48.610 1.00 71.25 422 ASP A O 1
ATOM 3141 N N . LYS A 1 423 ? -35.957 13.897 47.115 1.00 67.44 423 LYS A N 1
ATOM 3142 C CA . LYS A 1 423 ? -37.198 13.566 47.846 1.00 67.44 423 LYS A CA 1
ATOM 3143 C C . LYS A 1 423 ? -36.933 12.867 49.179 1.00 67.44 423 LYS A C 1
ATOM 3145 O O . LYS A 1 423 ? -37.598 13.175 50.166 1.00 67.44 423 LYS A O 1
ATOM 3150 N N . LEU A 1 424 ? -35.937 11.979 49.251 1.00 64.06 424 LEU A N 1
ATOM 3151 C CA . LEU A 1 424 ? -35.519 11.357 50.519 1.00 64.06 424 LEU A CA 1
ATOM 3152 C C . LEU A 1 424 ? -34.987 12.394 51.524 1.00 64.06 424 LEU A C 1
ATOM 3154 O O . LEU A 1 424 ? -35.086 12.190 52.732 1.00 64.06 424 LEU A O 1
ATOM 3158 N N . GLY A 1 425 ? -34.457 13.520 51.038 1.00 58.81 425 GLY A N 1
ATOM 3159 C CA . GLY A 1 425 ? -33.995 14.632 51.868 1.00 58.81 425 GLY A CA 1
ATOM 3160 C C . GLY A 1 425 ? -35.079 15.617 52.327 1.00 58.81 425 GLY A C 1
ATOM 3161 O O . GLY A 1 425 ? -34.764 16.492 53.140 1.00 58.81 425 GLY A O 1
ATOM 3162 N N . THR A 1 426 ? -36.320 15.536 51.824 1.00 56.25 426 THR A N 1
ATOM 3163 C CA . THR A 1 426 ? -37.295 16.639 51.960 1.00 56.25 426 THR A CA 1
ATOM 3164 C C . THR A 1 426 ? -38.678 16.308 52.525 1.00 56.25 426 THR A C 1
ATOM 3166 O O . THR A 1 426 ? -39.360 17.256 52.899 1.00 56.25 426 THR A O 1
ATOM 3169 N N . GLU A 1 427 ? -39.089 15.052 52.734 1.00 58.84 427 GLU A N 1
ATOM 3170 C CA . GLU A 1 427 ? -40.431 14.786 53.294 1.00 58.84 427 GLU A CA 1
ATOM 3171 C C . GLU A 1 427 ? -40.423 13.904 54.554 1.00 58.84 427 GLU A C 1
ATOM 3173 O O . GLU A 1 427 ? -40.450 12.677 54.502 1.00 58.84 427 GLU A O 1
ATOM 3178 N N . SER A 1 428 ? -40.461 14.558 55.723 1.00 54.25 428 SER A N 1
ATOM 3179 C CA . SER A 1 428 ? -40.992 13.969 56.958 1.00 54.25 428 SER A CA 1
ATOM 3180 C C . SER A 1 428 ? -42.496 14.235 56.982 1.00 54.25 428 SER A C 1
ATOM 3182 O O . SER A 1 428 ? -42.935 15.256 57.508 1.00 54.25 428 SER A O 1
ATOM 3184 N N . ALA A 1 429 ? -43.301 13.357 56.388 1.00 56.56 429 ALA A N 1
ATOM 3185 C CA . ALA A 1 429 ? -44.755 13.506 56.394 1.00 56.56 429 ALA A CA 1
ATOM 3186 C C . ALA A 1 429 ? -45.333 13.254 57.803 1.00 56.56 429 ALA A C 1
ATOM 3188 O O . ALA A 1 429 ? -45.804 12.163 58.113 1.00 56.56 429 ALA A O 1
ATOM 3189 N N . VAL A 1 430 ? -45.301 14.269 58.671 1.00 61.00 430 VAL A N 1
ATOM 3190 C CA . VAL A 1 430 ? -46.141 14.333 59.876 1.00 61.00 430 VAL A CA 1
ATOM 3191 C C . VAL A 1 430 ? -47.390 15.165 59.585 1.00 61.00 430 VAL A C 1
ATOM 3193 O O . VAL A 1 430 ? -47.326 16.189 58.903 1.00 61.00 430 VAL A O 1
ATOM 3196 N N . ALA A 1 431 ? -48.548 14.693 60.054 1.00 62.22 431 ALA A N 1
ATOM 3197 C CA . ALA A 1 431 ? -49.848 15.285 59.726 1.00 62.22 431 ALA A CA 1
ATOM 3198 C C . ALA A 1 431 ? -50.015 16.707 60.297 1.00 62.22 431 ALA A C 1
ATOM 3200 O O . ALA A 1 431 ? -50.579 17.575 59.625 1.00 62.22 431 ALA A O 1
ATOM 3201 N N . GLU A 1 432 ? -49.462 16.950 61.489 1.00 68.75 432 GLU A N 1
ATOM 3202 C CA . GLU A 1 432 ? -49.512 18.216 62.224 1.00 68.75 432 GLU A CA 1
ATOM 3203 C C . GLU A 1 432 ? -48.165 18.510 62.902 1.00 68.75 432 GLU A C 1
ATOM 3205 O O . GLU A 1 432 ? -47.364 17.603 63.147 1.00 68.75 432 GLU A O 1
ATOM 3210 N N . ASP A 1 433 ? -47.922 19.782 63.222 1.00 73.88 433 ASP A N 1
ATOM 3211 C CA . ASP A 1 433 ? -46.727 20.211 63.945 1.00 73.88 433 ASP A CA 1
ATOM 3212 C C . ASP A 1 433 ? -46.753 19.730 65.401 1.00 73.88 433 ASP A C 1
ATOM 3214 O O . ASP A 1 433 ? -47.499 20.237 66.237 1.00 73.88 433 ASP A O 1
ATOM 3218 N N . GLY A 1 434 ? -45.862 18.802 65.740 1.00 72.62 434 GLY A N 1
ATOM 3219 C CA . GLY A 1 434 ? -45.600 18.390 67.114 1.00 72.62 434 GLY A CA 1
ATOM 3220 C C . GLY A 1 434 ? -44.673 19.355 67.862 1.00 72.62 434 GLY A C 1
ATOM 3221 O O . GLY A 1 434 ? -44.160 20.338 67.320 1.00 72.62 434 GLY A O 1
ATOM 3222 N N . LYS A 1 435 ? -44.418 19.068 69.144 1.00 75.56 435 LYS A N 1
ATOM 3223 C CA . LYS A 1 435 ? -43.484 19.850 69.980 1.00 75.56 435 LYS A CA 1
ATOM 3224 C C . LYS A 1 435 ? -42.029 19.753 69.492 1.00 75.56 435 LYS A C 1
ATOM 3226 O O . LYS A 1 435 ? -41.318 20.750 69.538 1.00 75.56 435 LYS A O 1
ATOM 3231 N N . TYR A 1 436 ? -41.618 18.581 69.000 1.00 71.62 436 TYR A N 1
ATOM 3232 C CA . TYR A 1 436 ? -40.241 18.295 68.565 1.00 71.62 436 TYR A CA 1
ATOM 3233 C C . TYR A 1 436 ? -40.121 17.883 67.090 1.00 71.62 436 TYR A C 1
ATOM 3235 O O . TYR A 1 436 ? -39.033 17.934 66.537 1.00 71.62 436 TYR A O 1
ATOM 3243 N N . VAL A 1 437 ? -41.224 17.500 66.441 1.00 76.19 437 VAL A N 1
ATOM 3244 C CA . VAL A 1 437 ? -41.251 17.132 65.018 1.00 76.19 437 VAL A CA 1
ATOM 3245 C C . VAL A 1 437 ? -42.187 18.100 64.309 1.00 76.19 437 VAL A C 1
ATOM 3247 O O . VAL A 1 437 ? -43.365 18.167 64.654 1.00 76.19 437 VAL A O 1
ATOM 3250 N N . LYS A 1 438 ? -41.662 18.882 63.369 1.00 78.44 438 LYS A N 1
ATOM 3251 C CA . LYS A 1 438 ? -42.395 19.902 62.614 1.00 78.44 438 LYS A CA 1
ATOM 3252 C C . LYS A 1 438 ? -42.542 19.489 61.154 1.00 78.44 438 LYS A C 1
ATOM 3254 O O . LYS A 1 438 ? -41.649 18.853 60.593 1.00 78.44 438 LYS A O 1
ATOM 3259 N N . LYS A 1 439 ? -43.670 19.844 60.547 1.00 74.44 439 LYS A N 1
ATOM 3260 C CA . LYS A 1 439 ? -44.049 19.464 59.180 1.00 74.44 439 LYS A CA 1
ATOM 3261 C C . LYS A 1 439 ? -43.198 20.155 58.115 1.00 74.44 439 LYS A C 1
ATOM 3263 O O . LYS A 1 439 ? -42.994 19.607 57.039 1.00 74.44 439 LYS A O 1
ATOM 3268 N N . ASP A 1 440 ? -42.703 21.349 58.420 1.00 69.62 440 ASP A N 1
ATOM 3269 C CA . ASP A 1 440 ? -41.885 22.197 57.550 1.00 69.62 440 ASP A CA 1
ATOM 3270 C C . ASP A 1 440 ? -40.371 21.985 57.733 1.00 69.62 440 ASP A C 1
ATOM 3272 O O . ASP A 1 440 ? -39.562 22.652 57.085 1.00 69.62 440 ASP A O 1
ATOM 3276 N N . LYS A 1 441 ? -39.975 21.059 58.613 1.00 69.81 441 LYS A N 1
ATOM 3277 C CA . LYS A 1 441 ? -38.576 20.770 58.936 1.00 69.81 441 LYS A CA 1
ATOM 3278 C C . LYS A 1 441 ? -38.115 19.467 58.302 1.00 69.81 441 LYS A C 1
ATOM 3280 O O . LYS A 1 441 ? -38.849 18.478 58.246 1.00 69.81 441 LYS A O 1
ATOM 3285 N N . LYS A 1 442 ? -36.865 19.457 57.831 1.00 72.44 442 LYS A N 1
ATOM 3286 C CA . LYS A 1 442 ? -36.265 18.254 57.234 1.00 72.44 442 LYS A CA 1
ATOM 3287 C C . LYS A 1 442 ? -36.117 17.162 58.295 1.00 72.44 442 LYS A C 1
ATOM 3289 O O . LYS A 1 442 ? -35.950 17.453 59.479 1.00 72.44 442 LYS A O 1
ATOM 3294 N N . VAL A 1 443 ? -36.098 15.897 57.867 1.00 71.00 443 VAL A N 1
ATOM 3295 C CA . VAL A 1 443 ? -35.976 14.723 58.758 1.00 71.00 443 VAL A CA 1
ATOM 3296 C C . VAL A 1 443 ? -34.815 14.874 59.756 1.00 71.00 443 VAL A C 1
ATOM 3298 O O . VAL A 1 443 ? -34.991 14.609 60.942 1.00 71.00 443 VAL A O 1
ATOM 3301 N N . GLY A 1 444 ? -33.653 15.368 59.310 1.00 71.44 444 GLY A N 1
ATOM 3302 C CA . GLY A 1 444 ? -32.487 15.583 60.181 1.00 71.44 444 GLY A CA 1
ATOM 3303 C C . GLY A 1 444 ? -32.676 16.673 61.247 1.00 71.44 444 GLY A C 1
ATOM 3304 O O . GLY A 1 444 ? -32.173 16.545 62.364 1.00 71.44 444 GLY A O 1
ATOM 3305 N N . GLU A 1 445 ? -33.443 17.721 60.947 1.00 74.69 445 GLU A N 1
ATOM 3306 C CA . GLU A 1 445 ? -33.750 18.790 61.907 1.00 74.69 445 GLU A CA 1
ATOM 3307 C C . GLU A 1 445 ? -34.723 18.290 62.985 1.00 74.69 445 GLU A C 1
ATOM 3309 O O . GLU A 1 445 ? -34.519 18.541 64.173 1.00 74.69 445 GLU A O 1
ATOM 3314 N N . ASN A 1 446 ? -35.727 17.504 62.584 1.00 78.69 446 ASN A N 1
ATOM 3315 C CA . ASN A 1 446 ? -36.674 16.868 63.502 1.00 78.69 446 ASN A CA 1
ATOM 3316 C C . ASN A 1 446 ? -36.004 15.831 64.416 1.00 78.69 446 ASN A C 1
ATOM 3318 O O . ASN A 1 446 ? -36.334 15.758 65.598 1.00 78.69 446 ASN A O 1
ATOM 3322 N N . LEU A 1 447 ? -35.032 15.064 63.906 1.00 78.44 447 LEU A N 1
ATOM 3323 C CA . LEU A 1 447 ? -34.258 14.119 64.720 1.00 78.44 447 LEU A CA 1
ATOM 3324 C C . LEU A 1 447 ? -33.471 14.838 65.825 1.00 78.44 447 LEU A C 1
ATOM 3326 O O . LEU A 1 447 ? -33.477 14.409 66.975 1.00 78.44 447 LEU A O 1
ATOM 3330 N N . THR A 1 448 ? -32.848 15.967 65.482 1.00 80.19 448 THR A N 1
ATOM 3331 C CA . THR A 1 448 ? -32.070 16.782 66.428 1.00 80.19 448 THR A CA 1
ATOM 3332 C C . THR A 1 448 ? -32.961 17.391 67.516 1.00 80.19 448 THR A C 1
ATOM 3334 O O . THR A 1 448 ? -32.601 17.434 68.691 1.00 80.19 448 THR A O 1
ATOM 3337 N N . ALA A 1 449 ? -34.157 17.850 67.143 1.00 79.75 449 ALA A N 1
ATOM 3338 C CA . ALA A 1 449 ? -35.128 18.378 68.095 1.00 79.75 449 ALA A CA 1
ATOM 3339 C C . ALA A 1 449 ? -35.717 17.289 69.012 1.00 79.75 449 ALA A C 1
ATOM 3341 O O . ALA A 1 449 ? -35.930 17.551 70.198 1.00 79.75 449 ALA A O 1
ATOM 3342 N N . LEU A 1 450 ? -35.943 16.072 68.503 1.00 81.94 450 LEU A N 1
ATOM 3343 C CA . LEU A 1 450 ? -36.386 14.931 69.309 1.00 81.94 450 LEU A CA 1
ATOM 3344 C C . LEU A 1 450 ? -35.323 14.508 70.333 1.00 81.94 450 LEU A C 1
ATOM 3346 O O . LEU A 1 450 ? -35.662 14.287 71.493 1.00 81.94 450 LEU A O 1
ATOM 3350 N N . ASP A 1 451 ? -34.053 14.459 69.932 1.00 83.44 451 ASP A N 1
ATOM 3351 C CA . ASP A 1 451 ? -32.920 14.131 70.810 1.00 83.44 451 ASP A CA 1
ATOM 3352 C C . ASP A 1 451 ? -32.791 15.119 71.985 1.00 83.44 451 ASP A C 1
ATOM 3354 O O . ASP A 1 451 ? -32.661 14.731 73.151 1.00 83.44 451 ASP A O 1
ATOM 3358 N N . LYS A 1 452 ? -32.972 16.416 71.701 1.00 81.12 452 LYS A N 1
ATOM 3359 C CA . LYS A 1 452 ? -33.055 17.453 72.737 1.00 81.12 452 LYS A CA 1
ATOM 3360 C C . LYS A 1 452 ? -34.247 17.237 73.677 1.00 81.12 452 LYS A C 1
ATOM 3362 O O . LYS A 1 452 ? -34.097 17.345 74.889 1.00 81.12 452 LYS A O 1
ATOM 3367 N N . GLY A 1 453 ? -35.417 16.894 73.136 1.00 80.50 453 GLY A N 1
ATOM 3368 C CA . GLY A 1 453 ? -36.610 16.606 73.937 1.00 80.50 453 GLY A CA 1
ATOM 3369 C C . GLY A 1 453 ? -36.459 15.396 74.861 1.00 80.50 453 GLY A C 1
ATOM 3370 O O . GLY A 1 453 ? -36.927 15.433 75.999 1.00 80.50 453 GLY A O 1
ATOM 3371 N N . ILE A 1 454 ? -35.774 14.346 74.402 1.00 79.62 454 ILE A N 1
ATOM 3372 C CA . ILE A 1 454 ? -35.432 13.175 75.220 1.00 79.62 454 ILE A CA 1
ATOM 3373 C C . ILE A 1 454 ? -34.462 13.577 76.337 1.00 79.62 454 ILE A C 1
ATOM 3375 O O . ILE A 1 454 ? -34.672 13.200 77.489 1.00 79.62 454 ILE A O 1
ATOM 3379 N N . SER A 1 455 ? -33.454 14.397 76.028 1.00 75.88 455 SER A N 1
ATOM 3380 C CA . SER A 1 455 ? -32.503 14.908 77.024 1.00 75.88 455 SER A CA 1
ATOM 3381 C C . SER A 1 455 ? -33.182 15.747 78.116 1.00 75.88 455 SER A C 1
ATOM 3383 O O . SER A 1 455 ? -32.898 15.564 79.300 1.00 75.88 455 SER A O 1
ATOM 3385 N N . ASP A 1 456 ? -34.130 16.614 77.751 1.00 75.44 456 ASP A N 1
ATOM 3386 C CA . ASP A 1 456 ? -34.903 17.418 78.709 1.00 75.44 456 ASP A CA 1
ATOM 3387 C C . ASP A 1 456 ? -35.770 16.538 79.636 1.00 75.44 456 ASP A C 1
ATOM 3389 O O . ASP A 1 456 ? -35.859 16.797 80.837 1.00 75.44 456 ASP A O 1
ATOM 3393 N N . LEU A 1 457 ? -36.378 15.467 79.105 1.00 72.88 457 LEU A N 1
ATOM 3394 C CA . LEU A 1 457 ? -37.189 14.523 79.885 1.00 72.88 457 LEU A CA 1
ATOM 3395 C C . LEU A 1 457 ? -36.338 13.729 80.891 1.00 72.88 457 LEU A C 1
ATOM 3397 O O . LEU A 1 457 ? -36.733 13.559 82.044 1.00 72.88 457 LEU A O 1
ATOM 3401 N N . VAL A 1 458 ? -35.158 13.272 80.461 1.00 72.00 458 VAL A N 1
ATOM 3402 C CA . VAL A 1 458 ? -34.203 12.545 81.312 1.00 72.00 458 VAL A CA 1
ATOM 3403 C C . VAL A 1 458 ? -33.704 13.433 82.454 1.00 72.00 458 VAL A C 1
ATOM 3405 O O . VAL A 1 458 ? -33.628 12.973 83.593 1.00 72.00 458 VAL A O 1
ATOM 3408 N N . ASN A 1 459 ? -33.442 14.715 82.187 1.00 65.00 459 ASN A N 1
ATOM 3409 C CA . ASN A 1 459 ? -33.026 15.667 83.217 1.00 65.00 459 ASN A CA 1
ATOM 3410 C C . ASN A 1 459 ? -34.162 16.000 84.205 1.00 65.00 459 ASN A C 1
ATOM 3412 O O . ASN A 1 459 ? -33.913 16.093 85.406 1.00 65.00 459 ASN A O 1
ATOM 3416 N N . GLY A 1 460 ? -35.416 16.091 83.743 1.00 62.50 460 GLY A N 1
ATOM 3417 C CA . GLY A 1 460 ? -36.581 16.342 84.605 1.00 62.50 460 GLY A CA 1
ATOM 3418 C C . GLY A 1 460 ? -36.913 15.207 85.588 1.00 62.50 460 GLY A C 1
ATOM 3419 O O . GLY A 1 460 ? -37.431 15.461 86.673 1.00 62.50 460 GLY A O 1
ATOM 3420 N N . MET A 1 461 ? -36.567 13.953 85.275 1.00 60.22 461 MET A N 1
ATOM 3421 C CA . MET A 1 461 ? -36.733 12.825 86.210 1.00 60.22 461 MET A CA 1
ATOM 3422 C C . MET A 1 461 ? -35.784 12.890 87.424 1.00 60.22 461 MET A C 1
ATOM 3424 O O . MET A 1 461 ? -36.037 12.225 88.429 1.00 60.22 461 MET A O 1
ATOM 3428 N N . GLY A 1 462 ? -34.718 13.697 87.362 1.00 56.31 462 GLY A N 1
ATOM 3429 C CA . GLY A 1 462 ? -33.780 13.904 88.469 1.00 56.31 462 GLY A CA 1
ATOM 3430 C C . GLY A 1 462 ? -34.324 14.763 89.620 1.00 56.31 462 GLY A C 1
ATOM 3431 O O . GLY A 1 462 ? -33.829 14.649 90.740 1.00 56.31 462 GLY A O 1
ATOM 3432 N N . GLU A 1 463 ? -35.360 15.577 89.385 1.00 54.78 463 GLU A N 1
ATOM 3433 C CA . GLU A 1 463 ? -35.901 16.530 90.372 1.00 54.78 463 GLU A CA 1
ATOM 3434 C C . GLU A 1 463 ? -37.037 15.964 91.252 1.00 54.78 463 GLU A C 1
ATOM 3436 O O . GLU A 1 463 ? -37.433 16.597 92.227 1.00 54.78 463 GLU A O 1
ATOM 3441 N N . LEU A 1 464 ? -37.503 14.728 91.026 1.00 54.41 464 LEU A N 1
ATOM 3442 C CA . LEU A 1 464 ? -38.540 14.074 91.853 1.00 54.41 464 LEU A CA 1
ATOM 3443 C C . LEU A 1 464 ? -38.037 13.565 93.231 1.00 54.41 464 LEU A C 1
ATOM 3445 O O . LEU A 1 464 ? -38.685 12.734 93.866 1.00 54.41 464 LEU A O 1
ATOM 3449 N N . SER A 1 465 ? -36.856 14.005 93.687 1.00 57.12 465 SER A N 1
ATOM 3450 C CA . SER A 1 465 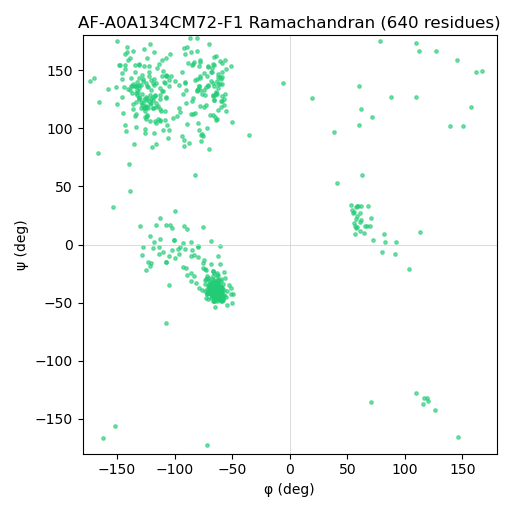? -36.129 13.421 94.828 1.00 57.12 465 SER A CA 1
ATOM 3451 C C . SER A 1 465 ? -36.178 14.231 96.134 1.00 57.12 465 SER A C 1
ATOM 3453 O O . SER A 1 465 ? -35.717 13.708 97.151 1.00 57.12 465 SER A O 1
ATOM 3455 N N . THR A 1 466 ? -36.677 15.471 96.165 1.00 53.34 466 THR A N 1
ATOM 3456 C CA . THR A 1 466 ? -36.519 16.339 97.358 1.00 53.34 466 THR A CA 1
ATOM 3457 C C . THR A 1 466 ? -37.803 16.687 98.113 1.00 53.34 466 THR A C 1
ATOM 3459 O O . THR A 1 466 ? -37.698 17.185 99.227 1.00 53.34 466 THR A O 1
ATOM 3462 N N . ASP A 1 467 ? -38.990 16.356 97.595 1.00 53.50 467 ASP A N 1
ATOM 3463 C CA . ASP A 1 467 ? -40.277 16.770 98.196 1.00 53.50 467 ASP A CA 1
ATOM 3464 C C . ASP A 1 467 ? -40.999 15.664 98.999 1.00 53.50 467 ASP A C 1
ATOM 3466 O O . ASP A 1 467 ? -42.181 15.769 99.315 1.00 53.50 467 ASP A O 1
ATOM 3470 N N . SER A 1 468 ? -40.315 14.559 99.330 1.00 57.25 468 SER A N 1
ATOM 3471 C CA . SER A 1 468 ? -40.941 13.378 99.971 1.00 57.25 468 SER A CA 1
ATOM 3472 C C . SER A 1 468 ? -40.230 12.854 101.227 1.00 57.25 468 SER A C 1
ATOM 3474 O O . SER A 1 468 ? -40.477 11.721 101.643 1.00 57.25 468 SER A O 1
ATOM 3476 N N . ALA A 1 469 ? -39.339 13.633 101.846 1.00 61.03 469 ALA A N 1
ATOM 3477 C CA . ALA A 1 469 ? -38.681 13.217 103.086 1.00 61.03 469 ALA A CA 1
ATOM 3478 C C . ALA A 1 469 ? -39.630 13.349 104.295 1.00 61.03 469 ALA A C 1
ATOM 3480 O O . ALA A 1 469 ? -40.233 14.399 104.517 1.00 61.03 469 ALA A O 1
ATOM 3481 N N . VAL A 1 470 ? -39.749 12.290 105.102 1.00 64.19 470 VAL A N 1
ATOM 3482 C CA . VAL A 1 470 ? -40.514 12.303 106.363 1.00 64.19 470 VAL A CA 1
ATOM 3483 C C . VAL A 1 470 ? -39.839 13.194 107.418 1.00 64.19 470 VAL A C 1
ATOM 3485 O O . VAL A 1 470 ? -38.617 13.332 107.439 1.00 64.19 470 VAL A O 1
ATOM 3488 N N . ALA A 1 471 ? -40.622 13.823 108.301 1.00 70.25 471 ALA A N 1
ATOM 3489 C CA . ALA A 1 471 ? -40.109 14.831 109.237 1.00 70.25 471 ALA A CA 1
ATOM 3490 C C . ALA A 1 471 ? -39.139 14.264 110.298 1.00 70.25 471 ALA A C 1
ATOM 3492 O O . ALA A 1 471 ? -38.171 14.946 110.658 1.00 70.25 471 ALA A O 1
ATOM 3493 N N . GLU A 1 472 ? -39.362 13.019 110.734 1.00 73.75 472 GLU A N 1
ATOM 3494 C CA . GLU A 1 472 ? -38.593 12.293 111.754 1.00 73.75 472 GLU A CA 1
ATOM 3495 C C . GLU A 1 472 ? -38.378 10.822 111.357 1.00 73.75 472 GLU A C 1
ATOM 3497 O O . GLU A 1 472 ? -39.103 10.275 110.522 1.00 73.75 472 GLU A O 1
ATOM 3502 N N . ASP A 1 473 ? -37.390 10.171 111.974 1.00 77.62 473 ASP A N 1
ATOM 3503 C CA . ASP A 1 473 ? -37.102 8.754 111.756 1.00 77.62 473 ASP A CA 1
ATOM 3504 C C . ASP A 1 473 ? -38.156 7.848 112.406 1.00 77.62 473 ASP A C 1
ATOM 3506 O O . ASP A 1 473 ? -38.295 7.789 113.627 1.00 77.62 473 ASP A O 1
ATOM 3510 N N . GLY A 1 474 ? -38.833 7.042 111.591 1.00 76.38 474 GLY A N 1
ATOM 3511 C CA . GLY A 1 474 ? -39.672 5.937 112.042 1.00 76.38 474 GLY A CA 1
ATOM 3512 C C . GLY A 1 474 ? -38.883 4.638 112.249 1.00 76.38 474 GLY A C 1
ATOM 3513 O O . GLY A 1 474 ? -37.683 4.540 111.978 1.00 76.38 474 GLY A O 1
ATOM 3514 N N . LYS A 1 475 ? -39.567 3.583 112.711 1.00 77.56 475 LYS A N 1
ATOM 3515 C CA . LYS A 1 475 ? -38.958 2.251 112.897 1.00 77.56 475 LYS A CA 1
ATOM 3516 C C . LYS A 1 475 ? -38.488 1.624 111.573 1.00 77.56 475 LYS A C 1
ATOM 3518 O O . LYS A 1 475 ? -37.438 0.991 111.557 1.00 77.56 475 LYS A O 1
ATOM 3523 N N . TYR A 1 476 ? -39.232 1.841 110.483 1.00 74.88 476 TYR A N 1
ATOM 3524 C CA . TYR A 1 476 ? -38.966 1.248 109.160 1.00 74.88 476 TYR A CA 1
ATOM 3525 C C . TYR A 1 476 ? -38.745 2.273 108.036 1.00 74.88 476 TYR A C 1
ATOM 3527 O O . TYR A 1 476 ? -38.164 1.927 107.016 1.00 74.88 476 TYR A O 1
ATOM 3535 N N . VAL A 1 477 ? -39.174 3.525 108.223 1.00 81.19 477 VAL A N 1
ATOM 3536 C CA . VAL A 1 477 ? -38.972 4.630 107.272 1.00 81.19 477 VAL A CA 1
ATOM 3537 C C . VAL A 1 477 ? -38.022 5.633 107.918 1.00 81.19 477 VAL A C 1
ATOM 3539 O O . VAL A 1 477 ? -38.287 6.077 109.032 1.00 81.19 477 VAL A O 1
ATOM 3542 N N . LYS A 1 478 ? -36.917 5.965 107.252 1.00 82.56 478 LYS A N 1
ATOM 3543 C CA . LYS A 1 478 ? -35.853 6.843 107.754 1.00 82.56 478 LYS A CA 1
ATOM 3544 C C . LYS A 1 478 ? -35.735 8.104 106.906 1.00 82.56 478 LYS A C 1
ATOM 3546 O O . LYS A 1 478 ? -35.835 8.039 105.680 1.00 82.56 478 LYS A O 1
ATOM 3551 N N . LYS A 1 479 ? -35.536 9.251 107.553 1.00 80.94 479 LYS A N 1
ATOM 3552 C CA . LYS A 1 479 ? -35.481 10.574 106.916 1.00 80.94 479 LYS A CA 1
ATOM 3553 C C . LYS A 1 479 ? -34.276 10.731 105.992 1.00 80.94 479 LYS A C 1
ATOM 3555 O O . LYS A 1 479 ? -34.355 11.437 104.994 1.00 80.94 479 LYS A O 1
ATOM 3560 N N . ASP A 1 480 ? -33.173 10.068 106.321 1.00 73.56 480 ASP A N 1
ATOM 3561 C CA . ASP A 1 480 ? -31.911 10.092 105.578 1.00 73.56 480 ASP A CA 1
ATOM 3562 C C . ASP A 1 480 ? -31.853 9.068 104.428 1.00 73.56 480 ASP A C 1
ATOM 3564 O O . ASP A 1 480 ? -30.833 8.961 103.743 1.00 73.56 480 ASP A O 1
ATOM 3568 N N . LYS A 1 481 ? -32.933 8.312 104.200 1.00 72.75 481 LYS A N 1
ATOM 3569 C CA . LYS A 1 481 ? -33.021 7.280 103.162 1.00 72.75 481 LYS A CA 1
ATOM 3570 C C . LYS A 1 481 ? -33.909 7.708 102.007 1.00 72.75 481 LYS A C 1
ATOM 3572 O O . LYS A 1 481 ? -34.931 8.371 102.187 1.00 72.75 481 LYS A O 1
ATOM 3577 N N . LYS A 1 482 ? -33.531 7.293 100.795 1.00 74.06 482 LYS A N 1
ATOM 3578 C CA . LYS A 1 482 ? -34.322 7.566 99.588 1.00 74.06 482 LYS A CA 1
ATOM 3579 C C . LYS A 1 482 ? -35.656 6.821 99.653 1.00 74.06 482 LYS A C 1
ATOM 3581 O O . LYS A 1 482 ? -35.762 5.760 100.269 1.00 74.06 482 LYS A O 1
ATOM 3586 N N . VAL A 1 483 ? -36.660 7.328 98.936 1.00 72.44 483 VAL A N 1
ATOM 3587 C CA . VAL A 1 483 ? -38.011 6.734 98.876 1.00 72.44 483 VAL A CA 1
ATOM 3588 C C . VAL A 1 483 ? -37.965 5.236 98.535 1.00 72.44 483 VAL A C 1
ATOM 3590 O O . VAL A 1 483 ? -38.626 4.440 99.196 1.00 72.44 483 VAL A O 1
ATOM 3593 N N . GLY A 1 484 ? -37.121 4.828 97.579 1.00 72.31 484 GLY A N 1
ATOM 3594 C CA . GLY A 1 484 ? -36.963 3.414 97.211 1.00 72.31 484 GLY A CA 1
ATOM 3595 C C . GLY A 1 484 ? -36.380 2.528 98.322 1.00 72.31 484 GLY A C 1
ATOM 3596 O O . GLY A 1 484 ? -36.780 1.373 98.470 1.00 72.31 484 GLY A O 1
ATOM 3597 N N . GLU A 1 485 ? -35.479 3.062 99.150 1.00 76.75 485 GLU A N 1
ATOM 3598 C CA . GLU A 1 485 ? -34.888 2.324 100.275 1.00 76.75 485 GLU A CA 1
ATOM 3599 C C . GLU A 1 485 ? -35.911 2.134 101.403 1.00 76.75 485 GLU A C 1
ATOM 3601 O O . GLU A 1 485 ? -36.054 1.035 101.940 1.00 76.75 485 GLU A O 1
ATOM 3606 N N . ASN A 1 486 ? -36.684 3.181 101.704 1.00 82.12 486 ASN A N 1
ATOM 3607 C CA . ASN A 1 486 ? -37.760 3.133 102.694 1.00 82.12 486 ASN A CA 1
ATOM 3608 C C . ASN A 1 486 ? -38.901 2.193 102.279 1.00 82.12 486 ASN A C 1
ATOM 3610 O O . ASN A 1 486 ? -39.419 1.449 103.112 1.00 82.12 486 ASN A O 1
ATOM 3614 N N . LEU A 1 487 ? -39.263 2.175 100.992 1.00 81.44 487 LEU A N 1
ATOM 3615 C CA . LEU A 1 487 ? -40.300 1.277 100.481 1.00 81.44 487 LEU A CA 1
ATOM 3616 C C . LEU A 1 487 ? -39.871 -0.194 100.578 1.00 81.44 487 LEU A C 1
ATOM 3618 O O . LEU A 1 487 ? -40.658 -1.042 100.988 1.00 81.44 487 LEU A O 1
ATOM 3622 N N . THR A 1 488 ? -38.596 -0.482 100.306 1.00 82.75 488 THR A N 1
ATOM 3623 C CA . THR A 1 488 ? -38.028 -1.832 100.453 1.00 82.75 488 THR A CA 1
ATOM 3624 C C . THR A 1 488 ? -38.035 -2.305 101.912 1.00 82.75 488 THR A C 1
ATOM 3626 O O . THR A 1 488 ? -38.277 -3.481 102.189 1.00 82.75 488 THR A O 1
ATOM 3629 N N . ALA A 1 489 ? -37.763 -1.409 102.866 1.00 83.38 489 ALA A N 1
ATOM 3630 C CA . ALA A 1 489 ? -37.809 -1.737 104.290 1.00 83.38 489 ALA A CA 1
ATOM 3631 C C . ALA A 1 489 ? -39.239 -2.040 104.772 1.00 83.38 489 ALA A C 1
ATOM 3633 O O . ALA A 1 489 ? -39.439 -2.969 105.556 1.00 83.38 489 ALA A O 1
ATOM 3634 N N . LEU A 1 490 ? -40.230 -1.293 104.275 1.00 84.75 490 LEU A N 1
ATOM 3635 C CA . LEU A 1 490 ? -41.639 -1.517 104.594 1.00 84.75 490 LEU A CA 1
ATOM 3636 C C . LEU A 1 490 ? -42.159 -2.842 104.007 1.00 84.75 490 LEU A C 1
ATOM 3638 O O . LEU A 1 490 ? -42.829 -3.593 104.713 1.00 84.75 490 LEU A O 1
ATOM 3642 N N . ASP A 1 491 ? -41.798 -3.162 102.761 1.00 87.81 491 ASP A N 1
ATOM 3643 C CA . ASP A 1 491 ? -42.226 -4.385 102.064 1.00 87.81 491 ASP A CA 1
ATOM 3644 C C . ASP A 1 491 ? -41.786 -5.665 102.800 1.00 87.81 491 ASP A C 1
ATOM 3646 O O . ASP A 1 491 ? -42.591 -6.559 103.075 1.00 87.81 491 ASP A O 1
ATOM 3650 N N . LYS A 1 492 ? -40.530 -5.704 103.269 1.00 85.88 492 LYS A N 1
ATOM 3651 C CA . LYS A 1 492 ? -40.012 -6.817 104.085 1.00 85.88 492 LYS A CA 1
ATOM 3652 C C . LYS A 1 492 ? -40.798 -7.025 105.382 1.00 85.88 492 LYS A C 1
ATOM 3654 O O . LYS A 1 492 ? -41.014 -8.165 105.791 1.00 85.88 492 LYS A O 1
ATOM 3659 N N . GLN A 1 493 ? -41.229 -5.945 106.037 1.00 88.94 493 GLN A N 1
ATOM 3660 C CA . GLN A 1 493 ? -42.008 -6.050 107.272 1.00 88.94 493 GLN A CA 1
ATOM 3661 C C . GLN A 1 493 ? -43.431 -6.558 107.006 1.00 88.94 493 GLN A C 1
ATOM 3663 O O . GLN A 1 493 ? -43.950 -7.354 107.789 1.00 88.94 493 GLN A O 1
ATOM 3668 N N . VAL A 1 494 ? -44.057 -6.138 105.903 1.00 85.38 494 VAL A N 1
ATOM 3669 C CA . VAL A 1 494 ? -45.383 -6.635 105.502 1.00 85.38 494 VAL A CA 1
ATOM 3670 C C . VAL A 1 494 ? -45.331 -8.139 105.224 1.00 85.38 494 VAL A C 1
ATOM 3672 O O . VAL A 1 494 ? -46.201 -8.877 105.689 1.00 85.38 494 VAL A O 1
ATOM 3675 N N . GLN A 1 495 ? -44.279 -8.613 104.553 1.00 84.94 495 GLN A N 1
ATOM 3676 C CA . GLN A 1 495 ? -44.087 -10.039 104.294 1.00 84.94 495 GLN A CA 1
ATOM 3677 C C . GLN A 1 495 ? -43.893 -10.855 105.587 1.00 84.94 495 GLN A C 1
ATOM 3679 O O . GLN A 1 495 ? -44.475 -11.932 105.722 1.00 84.94 495 GLN A O 1
ATOM 3684 N N . ALA A 1 496 ? -43.134 -10.336 106.559 1.00 84.88 496 ALA A N 1
ATOM 3685 C CA . ALA A 1 496 ? -42.956 -10.982 107.863 1.00 84.88 496 ALA A CA 1
ATOM 3686 C C . ALA A 1 496 ? -44.281 -11.091 108.641 1.00 84.88 496 ALA A C 1
ATOM 3688 O O . ALA A 1 496 ? -44.636 -12.174 109.110 1.00 84.88 496 ALA A O 1
ATOM 3689 N N . ASN A 1 497 ? -45.060 -10.005 108.692 1.00 85.94 497 ASN A N 1
ATOM 3690 C CA . ASN A 1 497 ? -46.364 -9.993 109.359 1.00 85.94 497 ASN A CA 1
ATOM 3691 C C . ASN A 1 497 ? -47.349 -10.988 108.717 1.00 85.94 497 ASN A C 1
ATOM 3693 O O . ASN A 1 497 ? -48.092 -11.664 109.427 1.00 85.94 497 ASN A O 1
ATOM 3697 N N . ALA A 1 498 ? -47.350 -11.113 107.385 1.00 82.94 498 ALA A N 1
ATOM 3698 C CA . ALA A 1 498 ? -48.195 -12.083 106.688 1.00 82.94 498 ALA A CA 1
ATOM 3699 C C . ALA A 1 498 ? -47.862 -13.537 107.083 1.00 82.94 498 ALA A C 1
ATOM 3701 O O . ALA A 1 498 ? -48.770 -14.352 107.260 1.00 82.94 498 ALA A O 1
ATOM 3702 N N . GLY A 1 499 ? -46.576 -13.853 107.278 1.00 85.06 499 GLY A N 1
ATOM 3703 C CA . GLY A 1 499 ? -46.128 -15.165 107.753 1.00 85.06 499 GLY A CA 1
ATOM 3704 C C . GLY A 1 499 ? -46.574 -15.476 109.186 1.00 85.06 499 GLY A C 1
ATOM 3705 O O . GLY A 1 499 ? -47.101 -16.559 109.447 1.00 85.06 499 GLY A O 1
ATOM 3706 N N . GLU A 1 500 ? -46.425 -14.518 110.105 1.00 86.12 500 GLU A N 1
ATOM 3707 C CA . GLU A 1 500 ? -46.847 -14.670 111.507 1.00 86.12 500 GLU A CA 1
ATOM 3708 C C . GLU A 1 500 ? -48.368 -14.857 111.640 1.00 86.12 500 GLU A C 1
ATOM 3710 O O . GLU A 1 500 ? -48.830 -15.723 112.388 1.00 86.12 500 GLU A O 1
ATOM 3715 N N . ILE A 1 501 ? -49.158 -14.115 110.854 1.00 84.75 501 ILE A N 1
ATOM 3716 C CA . ILE A 1 501 ? -50.621 -14.258 110.817 1.00 84.75 501 ILE A CA 1
ATOM 3717 C C . ILE A 1 501 ? -51.023 -15.648 110.296 1.00 84.75 501 ILE A C 1
ATOM 3719 O O . ILE A 1 501 ? -51.915 -16.280 110.864 1.00 84.75 501 ILE A O 1
ATOM 3723 N N . GLY A 1 502 ? -50.343 -16.168 109.269 1.00 82.88 502 GLY A N 1
ATOM 3724 C CA . GLY A 1 502 ? -50.590 -17.520 108.759 1.00 82.88 502 GLY A CA 1
ATOM 3725 C C . GLY A 1 502 ? -50.342 -18.617 109.803 1.00 82.88 502 GLY A C 1
ATOM 3726 O O . GLY A 1 502 ? -51.125 -19.563 109.914 1.00 82.88 502 GLY A O 1
ATOM 3727 N N . ALA A 1 503 ? -49.294 -18.478 110.621 1.00 79.94 503 ALA A N 1
ATOM 3728 C CA . ALA A 1 503 ? -49.005 -19.417 111.706 1.00 79.94 503 ALA A CA 1
ATOM 3729 C C . ALA A 1 503 ? -50.079 -19.387 112.811 1.00 79.94 503 ALA A C 1
ATOM 3731 O O . ALA A 1 503 ? -50.484 -20.442 113.308 1.00 79.94 503 ALA A O 1
ATOM 3732 N N . LEU A 1 504 ? -50.586 -18.197 113.153 1.00 83.12 504 LEU A N 1
ATOM 3733 C CA . LEU A 1 504 ? -51.648 -18.028 114.148 1.00 83.12 504 LEU A CA 1
ATOM 3734 C C . LEU A 1 504 ? -52.957 -18.709 113.715 1.00 83.12 504 LEU A C 1
ATOM 3736 O O . LEU A 1 504 ? -53.571 -19.423 114.509 1.00 83.12 504 LEU A O 1
ATOM 3740 N N . VAL A 1 505 ? -53.356 -18.545 112.448 1.00 83.88 505 VAL A N 1
ATOM 3741 C CA . VAL A 1 505 ? -54.577 -19.158 111.892 1.00 83.88 505 VAL A CA 1
ATOM 3742 C C . VAL A 1 505 ? -54.524 -20.688 111.976 1.00 83.88 505 VAL A C 1
ATOM 3744 O O . VAL A 1 505 ? -55.492 -21.318 112.404 1.00 83.88 505 VAL A O 1
ATOM 3747 N N . ASN A 1 506 ? -53.380 -21.293 111.646 1.00 81.44 506 ASN A N 1
ATOM 3748 C CA . ASN A 1 506 ? -53.204 -22.744 111.754 1.00 81.44 506 ASN A CA 1
ATOM 3749 C C . ASN A 1 506 ? -53.291 -23.233 113.212 1.00 81.44 506 ASN A C 1
ATOM 3751 O O . ASN A 1 506 ? -53.923 -24.255 113.488 1.00 81.44 506 ASN A O 1
ATOM 3755 N N . GLY A 1 507 ? -52.707 -22.488 114.158 1.00 84.69 507 GLY A N 1
ATOM 3756 C CA . GLY A 1 507 ? -52.795 -22.798 115.588 1.00 84.69 507 GLY A CA 1
ATOM 3757 C C . GLY A 1 507 ? -54.229 -22.749 116.131 1.00 84.69 507 GLY A C 1
ATOM 3758 O O . GLY A 1 507 ? -54.621 -23.610 116.919 1.00 84.69 507 GLY A O 1
ATOM 3759 N N . MET A 1 508 ? -55.040 -21.794 115.665 1.00 83.38 508 MET A N 1
ATOM 3760 C CA . MET A 1 508 ? -56.451 -21.684 116.054 1.00 83.38 508 MET A CA 1
ATOM 3761 C C . MET A 1 508 ? -57.284 -22.894 115.603 1.00 83.38 508 MET A C 1
ATOM 3763 O O . MET A 1 508 ? -58.113 -23.377 116.373 1.00 83.38 508 MET A O 1
ATOM 3767 N N . GLY A 1 509 ? -57.035 -23.435 114.404 1.00 83.56 509 GLY A N 1
ATOM 3768 C CA . GLY A 1 509 ? -57.725 -24.639 113.922 1.00 83.56 509 GLY A CA 1
ATOM 3769 C C . GLY A 1 509 ? -57.421 -25.892 114.755 1.00 83.56 509 GLY A C 1
ATOM 3770 O O . GLY A 1 509 ? -58.315 -26.690 115.040 1.00 83.56 509 GLY A O 1
ATOM 3771 N N . ALA A 1 510 ? -56.173 -26.049 115.209 1.00 84.38 510 ALA A N 1
ATOM 3772 C CA . ALA A 1 510 ? -55.788 -27.162 116.079 1.00 84.38 510 ALA A CA 1
ATOM 3773 C C . ALA A 1 510 ? -56.461 -27.082 117.463 1.00 84.38 510 ALA A C 1
ATOM 3775 O O . ALA A 1 510 ? -56.879 -28.106 118.011 1.00 84.38 510 ALA A O 1
ATOM 3776 N N . LEU A 1 511 ? -56.601 -25.870 118.015 1.00 86.94 511 LEU A N 1
ATOM 3777 C CA . LEU A 1 511 ? -57.270 -25.651 119.297 1.00 86.94 511 LEU A CA 1
ATOM 3778 C C . LEU A 1 511 ? -58.766 -25.985 119.228 1.00 86.94 511 LEU A C 1
ATOM 3780 O O . LEU A 1 511 ? -59.261 -26.670 120.121 1.00 86.94 511 LEU A O 1
ATOM 3784 N N . ASP A 1 512 ? -59.465 -25.566 118.170 1.00 87.81 512 ASP A N 1
ATOM 3785 C CA . ASP A 1 512 ? -60.892 -25.870 117.981 1.00 87.81 512 ASP A CA 1
ATOM 3786 C C . ASP A 1 512 ? -61.150 -27.387 117.967 1.00 87.81 512 ASP A C 1
ATOM 3788 O O . ASP A 1 512 ? -61.979 -27.899 118.723 1.00 87.81 512 ASP A O 1
ATOM 3792 N N . SER A 1 513 ? -60.343 -28.137 117.206 1.00 88.38 513 SER A N 1
ATOM 3793 C CA . SER A 1 513 ? -60.436 -29.600 117.159 1.00 88.38 513 SER A CA 1
ATOM 3794 C C . SER A 1 513 ? -60.234 -30.244 118.535 1.00 88.38 513 SER A C 1
ATOM 3796 O O . SER A 1 513 ? -60.970 -31.159 118.915 1.00 88.38 513 SER A O 1
ATOM 3798 N N . ARG A 1 514 ? -59.258 -29.756 119.309 1.00 90.00 514 ARG A N 1
ATOM 3799 C CA . ARG A 1 514 ? -58.971 -30.272 120.651 1.00 90.00 514 ARG A CA 1
ATOM 3800 C C . ARG A 1 514 ? -60.101 -29.975 121.637 1.00 90.00 514 ARG A C 1
ATOM 3802 O O . ARG A 1 514 ? -60.475 -30.858 122.406 1.00 90.00 514 ARG A O 1
ATOM 3809 N N . VAL A 1 515 ? -60.686 -28.777 121.585 1.00 90.12 515 VAL A N 1
ATOM 3810 C CA . VAL A 1 515 ? -61.844 -28.406 122.417 1.00 90.12 515 VAL A CA 1
ATOM 3811 C C . VAL A 1 515 ? -63.032 -29.323 122.130 1.00 90.12 515 VAL A C 1
ATOM 3813 O O . VAL A 1 515 ? -63.656 -29.810 123.073 1.00 90.12 515 VAL A O 1
ATOM 3816 N N . ASN A 1 516 ? -63.302 -29.634 120.858 1.00 91.88 516 ASN A N 1
ATOM 3817 C CA . ASN A 1 516 ? -64.398 -30.535 120.500 1.00 91.88 516 ASN A CA 1
ATOM 3818 C C . ASN A 1 516 ? -64.206 -31.939 121.117 1.00 91.88 516 ASN A C 1
ATOM 3820 O O . ASN A 1 516 ? -65.125 -32.488 121.728 1.00 91.88 516 ASN A O 1
ATOM 3824 N N . LYS A 1 517 ? -62.981 -32.481 121.056 1.00 91.31 517 LYS A N 1
ATOM 3825 C CA . LYS A 1 517 ? -62.613 -33.800 121.612 1.00 91.31 517 LYS A CA 1
ATOM 3826 C C . LYS A 1 517 ? -62.687 -33.873 123.139 1.00 91.31 517 LYS A C 1
ATOM 3828 O O . LYS A 1 517 ? -63.174 -34.868 123.681 1.00 91.31 517 LYS A O 1
ATOM 3833 N N . VAL A 1 518 ? -62.226 -32.827 123.827 1.00 89.69 518 VAL A N 1
ATOM 3834 C CA . VAL A 1 518 ? -62.310 -32.702 125.294 1.00 89.69 518 VAL A CA 1
ATOM 3835 C C . VAL A 1 518 ? -63.765 -32.539 125.745 1.00 89.69 518 VAL A C 1
ATOM 3837 O O . VAL A 1 518 ? -64.177 -33.139 126.739 1.00 89.69 518 VAL A O 1
ATOM 3840 N N . GLY A 1 519 ? -64.578 -31.788 124.997 1.00 90.38 519 GLY A N 1
ATOM 3841 C CA . GLY A 1 519 ? -66.015 -31.665 125.257 1.00 90.38 519 GLY A CA 1
ATOM 3842 C C . GLY A 1 519 ? -66.732 -33.017 125.198 1.00 90.38 519 GLY A C 1
ATOM 3843 O O . GLY A 1 519 ? -67.461 -33.369 126.126 1.00 90.38 519 GLY A O 1
ATOM 3844 N N . ALA A 1 520 ? -66.455 -33.814 124.161 1.00 93.25 520 ALA A N 1
ATOM 3845 C CA . ALA A 1 520 ? -67.046 -35.141 123.987 1.00 93.25 520 ALA A CA 1
ATOM 3846 C C . ALA A 1 520 ? -66.684 -36.097 125.138 1.00 93.25 520 ALA A C 1
ATOM 3848 O O . ALA A 1 520 ? -67.562 -36.748 125.703 1.00 93.25 520 ALA A O 1
ATOM 3849 N N . GLY A 1 521 ? -65.412 -36.147 125.552 1.00 93.31 521 GLY A N 1
ATOM 3850 C CA . GLY A 1 521 ? -65.006 -37.018 126.661 1.00 93.31 521 GLY A CA 1
ATOM 3851 C C . GLY A 1 521 ? -65.531 -36.563 128.027 1.00 93.31 521 GLY A C 1
ATOM 3852 O O . GLY A 1 521 ? -65.843 -37.402 128.870 1.00 93.31 521 GLY A O 1
ATOM 3853 N N . SER A 1 522 ? -65.701 -35.252 128.237 1.00 91.25 522 SER A N 1
ATOM 3854 C CA . SER A 1 522 ? -66.284 -34.720 129.475 1.00 91.25 522 SER A CA 1
ATOM 3855 C C . SER A 1 522 ? -67.753 -35.126 129.585 1.00 91.25 522 SER A C 1
ATOM 3857 O O . SER A 1 522 ? -68.194 -35.564 130.646 1.00 91.25 522 SER A O 1
ATOM 3859 N N . ALA A 1 523 ? -68.491 -35.062 128.470 1.00 91.81 523 ALA A N 1
ATOM 3860 C CA . ALA A 1 523 ? -69.859 -35.563 128.391 1.00 91.81 523 ALA A CA 1
ATOM 3861 C C . ALA A 1 523 ? -69.934 -37.082 128.637 1.00 91.81 523 ALA A C 1
ATOM 3863 O O . ALA A 1 523 ? -70.813 -37.538 129.363 1.00 91.81 523 ALA A O 1
ATOM 3864 N N . ALA A 1 524 ? -68.981 -37.859 128.105 1.00 93.69 524 ALA A N 1
ATOM 3865 C CA . ALA A 1 524 ? -68.925 -39.305 128.322 1.00 93.69 524 ALA A CA 1
ATOM 3866 C C . ALA A 1 524 ? -68.690 -39.664 129.801 1.00 93.69 524 ALA A C 1
ATOM 3868 O O . ALA A 1 524 ? -69.366 -40.541 130.335 1.00 93.69 524 ALA A O 1
ATOM 3869 N N . LEU A 1 525 ? -67.769 -38.968 130.481 1.00 91.06 525 LEU A N 1
ATOM 3870 C CA . LEU A 1 525 ? -67.498 -39.154 131.913 1.00 91.06 525 LEU A CA 1
ATOM 3871 C C . LEU A 1 525 ? -68.694 -38.770 132.789 1.00 91.06 525 LEU A C 1
ATOM 3873 O O . LEU A 1 525 ? -68.947 -39.428 133.796 1.00 91.06 525 LEU A O 1
ATOM 3877 N N . ALA A 1 526 ? -69.425 -37.719 132.414 1.00 90.94 526 ALA A N 1
ATOM 3878 C CA . ALA A 1 526 ? -70.606 -37.265 133.145 1.00 90.94 526 ALA A CA 1
ATOM 3879 C C . ALA A 1 526 ? -71.771 -38.268 133.088 1.00 90.94 526 ALA A C 1
ATOM 3881 O O . ALA A 1 526 ? -72.614 -38.259 133.978 1.00 90.94 526 ALA A O 1
ATOM 3882 N N . ALA A 1 527 ? -71.804 -39.145 132.080 1.00 91.62 527 ALA A N 1
ATOM 3883 C CA . ALA A 1 527 ? -72.811 -40.197 131.951 1.00 91.62 527 ALA A CA 1
ATOM 3884 C C . ALA A 1 527 ? -72.544 -41.432 132.842 1.00 91.62 527 ALA A C 1
ATOM 3886 O O . ALA A 1 527 ? -73.322 -42.385 132.817 1.00 91.62 527 ALA A O 1
ATOM 3887 N N . LEU A 1 528 ? -71.449 -41.456 133.614 1.00 91.50 528 LEU A N 1
ATOM 3888 C CA . LEU A 1 528 ? -71.115 -42.574 134.497 1.00 91.50 528 LEU A CA 1
ATOM 3889 C C . LEU A 1 528 ? -71.871 -42.473 135.832 1.00 91.50 528 LEU A C 1
ATOM 3891 O O . LEU A 1 528 ? -71.581 -41.603 136.653 1.00 91.50 528 LEU A O 1
ATOM 3895 N N . HIS A 1 529 ? -72.787 -43.415 136.078 1.00 88.62 529 HIS A N 1
ATOM 3896 C CA . HIS A 1 529 ? -73.583 -43.487 137.306 1.00 88.62 529 HIS A CA 1
ATOM 3897 C C . HIS A 1 529 ? -73.438 -44.858 137.995 1.00 88.62 529 HIS A C 1
ATOM 3899 O O . HIS A 1 529 ? -73.657 -45.880 137.343 1.00 88.62 529 HIS A O 1
ATOM 3905 N N . PRO A 1 530 ? -73.080 -44.909 139.291 1.00 88.44 530 PRO A N 1
ATOM 3906 C CA . PRO A 1 530 ? -73.027 -46.156 140.052 1.00 88.44 530 PRO A CA 1
ATOM 3907 C C . PRO A 1 530 ? -74.423 -46.625 140.489 1.00 88.44 530 PRO A C 1
ATOM 3909 O O . PRO A 1 530 ? -75.341 -45.814 140.614 1.00 88.44 530 PRO A O 1
ATOM 3912 N N . LEU A 1 531 ? -74.564 -47.926 140.763 1.00 82.19 531 LEU A N 1
ATOM 3913 C CA . LEU A 1 531 ? -75.750 -48.482 141.426 1.00 82.19 531 LEU A CA 1
ATOM 3914 C C . LEU A 1 531 ? -75.671 -48.268 142.950 1.00 82.19 531 LEU A C 1
ATOM 3916 O O . LEU A 1 531 ? -74.615 -47.917 143.488 1.00 82.19 531 LEU A O 1
ATOM 3920 N N . ASP A 1 532 ? -76.800 -48.466 143.636 1.00 80.44 532 ASP A N 1
ATOM 3921 C CA . ASP A 1 532 ? -76.903 -48.347 145.095 1.00 80.44 532 ASP A CA 1
ATOM 3922 C C . ASP A 1 532 ? -75.983 -49.335 145.840 1.00 80.44 532 ASP A C 1
ATOM 3924 O O . ASP A 1 532 ? -75.571 -50.364 145.307 1.00 80.44 532 ASP A O 1
ATOM 3928 N N . PHE A 1 533 ? -75.660 -49.021 147.100 1.00 80.50 533 PHE A N 1
ATOM 3929 C CA . PHE A 1 533 ? -74.762 -49.833 147.927 1.00 80.50 533 PHE A CA 1
ATOM 3930 C C . PHE A 1 533 ? -75.333 -51.226 148.230 1.00 80.50 533 PHE A C 1
ATOM 3932 O O . PHE A 1 533 ? -76.428 -51.342 148.786 1.00 80.50 533 PHE A O 1
ATOM 3939 N N . ASP A 1 534 ? -74.525 -52.258 147.976 1.00 77.44 534 ASP A N 1
ATOM 3940 C CA . ASP A 1 534 ? -74.731 -53.625 148.452 1.00 77.44 534 ASP A CA 1
ATOM 3941 C C . ASP A 1 534 ? -73.542 -54.047 149.350 1.00 77.44 534 ASP A C 1
ATOM 3943 O O . ASP A 1 534 ? -72.384 -53.898 148.941 1.00 77.44 534 ASP A O 1
ATOM 3947 N N . PRO A 1 535 ? -73.774 -54.529 150.589 1.00 74.06 535 PRO A N 1
ATOM 3948 C CA . PRO A 1 535 ? -72.699 -54.933 151.495 1.00 74.06 535 PRO A CA 1
ATOM 3949 C C . PRO A 1 535 ? -71.890 -56.154 151.029 1.00 74.06 535 PRO A C 1
ATOM 3951 O O . PRO A 1 535 ? -70.729 -56.260 151.440 1.00 74.06 535 PRO A O 1
ATOM 3954 N N . GLU A 1 536 ? -72.458 -57.036 150.198 1.00 76.25 536 GLU A N 1
ATOM 3955 C CA . GLU A 1 536 ? -71.748 -58.196 149.633 1.00 76.25 536 GLU A CA 1
ATOM 3956 C C . GLU A 1 536 ? -70.991 -57.818 148.342 1.00 76.25 536 GLU A C 1
ATOM 3958 O O . GLU A 1 536 ? -69.887 -58.311 148.113 1.00 76.25 536 GLU A O 1
ATOM 3963 N N . ASP A 1 537 ? -71.510 -56.854 147.566 1.00 82.00 537 ASP A N 1
ATOM 3964 C CA . ASP A 1 537 ? -70.952 -56.412 146.278 1.00 82.00 537 ASP A CA 1
ATOM 3965 C C . ASP A 1 537 ? -70.560 -54.921 146.285 1.00 82.00 537 ASP A C 1
ATOM 3967 O O . ASP A 1 537 ? -71.273 -54.025 145.832 1.00 82.00 537 ASP A O 1
ATOM 3971 N N . LYS A 1 538 ? -69.353 -54.637 146.785 1.00 85.38 538 LYS A N 1
ATOM 3972 C CA . LYS A 1 538 ? -68.868 -53.258 147.003 1.00 85.38 538 LYS A CA 1
ATOM 3973 C C . LYS A 1 538 ? -68.346 -52.539 145.754 1.00 85.38 538 LYS A C 1
ATOM 3975 O O . LYS A 1 538 ? -68.082 -51.336 145.815 1.00 85.38 538 LYS A O 1
ATOM 3980 N N . TRP A 1 539 ? -68.161 -53.249 144.641 1.00 89.31 539 TRP A N 1
ATOM 3981 C CA . TRP A 1 539 ? -67.623 -52.712 143.385 1.00 89.31 539 TRP A CA 1
ATOM 3982 C C . TRP A 1 539 ? -68.719 -52.517 142.339 1.00 89.31 539 TRP A C 1
ATOM 3984 O O . TRP A 1 539 ? -69.543 -53.393 142.118 1.00 89.31 539 TRP A O 1
ATOM 3994 N N . ASN A 1 540 ? -68.683 -51.379 141.651 1.00 88.19 540 ASN A N 1
ATOM 3995 C CA . ASN A 1 540 ? -69.613 -51.000 140.596 1.00 88.19 540 ASN A CA 1
ATOM 3996 C C . ASN A 1 540 ? -68.835 -50.513 139.375 1.00 88.19 540 ASN A C 1
ATOM 3998 O O . ASN A 1 540 ? -67.895 -49.734 139.513 1.00 88.19 540 ASN A O 1
ATOM 4002 N N . PHE A 1 541 ? -69.246 -50.923 138.180 1.00 92.12 541 PHE A N 1
ATOM 4003 C CA . PHE A 1 541 ? -68.638 -50.479 136.928 1.00 92.12 541 PHE A CA 1
ATOM 4004 C C . PHE A 1 541 ? -69.708 -49.866 136.031 1.00 92.12 541 PHE A C 1
ATOM 4006 O O . PHE A 1 541 ? -70.800 -50.417 135.910 1.00 92.12 541 PHE A O 1
ATOM 4013 N N . ALA A 1 542 ? -69.396 -48.738 135.397 1.00 91.75 542 ALA A N 1
ATOM 4014 C CA . ALA A 1 542 ? -70.285 -48.066 134.455 1.00 91.75 542 ALA A CA 1
ATOM 4015 C C . ALA A 1 542 ? -69.538 -47.725 133.164 1.00 91.75 542 ALA A C 1
ATOM 4017 O O . ALA A 1 542 ? -68.321 -47.533 133.170 1.00 91.75 542 ALA A O 1
ATOM 4018 N N . ALA A 1 543 ? -70.279 -47.614 132.066 1.00 93.38 543 ALA A N 1
ATOM 4019 C CA . ALA A 1 543 ? -69.780 -47.106 130.798 1.00 93.38 543 ALA A CA 1
ATOM 4020 C C . ALA A 1 543 ? -70.691 -45.976 130.307 1.00 93.38 543 ALA A C 1
ATOM 4022 O O . ALA A 1 543 ? -71.906 -46.034 130.486 1.00 93.38 543 ALA A O 1
ATOM 4023 N N . GLY A 1 544 ? -70.098 -44.952 129.704 1.00 91.38 544 GLY A N 1
ATOM 4024 C CA . GLY A 1 544 ? -70.785 -43.766 129.206 1.00 91.38 544 GLY A CA 1
ATOM 4025 C C . GLY A 1 544 ? -70.303 -43.409 127.806 1.00 91.38 544 GLY A C 1
ATOM 4026 O O . GLY A 1 544 ? -69.184 -43.739 127.423 1.00 91.38 544 GLY A O 1
ATOM 4027 N N . TYR A 1 545 ? -71.134 -42.729 127.028 1.00 93.62 545 TYR A N 1
ATOM 4028 C CA . TYR A 1 545 ? -70.784 -42.215 125.705 1.00 93.62 545 TYR A CA 1
ATOM 4029 C C . TYR A 1 545 ? -71.115 -40.727 125.648 1.00 93.62 545 TYR A C 1
ATOM 4031 O O . TYR A 1 545 ? -72.124 -40.291 126.203 1.00 93.62 545 TYR A O 1
ATOM 4039 N N . GLY A 1 546 ? -70.255 -39.952 124.997 1.00 92.88 546 GLY A N 1
ATOM 4040 C CA . GLY A 1 546 ? -70.395 -38.512 124.873 1.00 92.88 546 GLY A CA 1
ATOM 4041 C C . GLY A 1 546 ? -70.058 -38.046 123.468 1.00 92.88 546 GLY A C 1
ATOM 4042 O O . GLY A 1 546 ? -69.060 -38.462 122.880 1.00 92.88 546 GLY A O 1
ATOM 4043 N N . HIS A 1 547 ? -70.892 -37.149 122.955 1.00 92.44 547 HIS A N 1
ATOM 4044 C CA . HIS A 1 547 ? -70.724 -36.509 121.660 1.00 92.44 547 HIS A CA 1
ATOM 4045 C C . HIS A 1 547 ? -70.699 -34.992 121.841 1.00 92.44 547 HIS A C 1
ATOM 4047 O O . HIS A 1 547 ? -71.540 -34.435 122.550 1.00 92.44 547 HIS A O 1
ATOM 4053 N N . TYR A 1 548 ? -69.773 -34.308 121.172 1.00 92.19 548 TYR A N 1
ATOM 4054 C CA . TYR A 1 548 ? -69.756 -32.848 121.129 1.00 92.19 548 TYR A CA 1
ATOM 4055 C C . TYR A 1 548 ? -69.148 -32.349 119.816 1.00 92.19 548 TYR A C 1
ATOM 4057 O O . TYR A 1 548 ? -68.004 -32.661 119.492 1.00 92.19 548 TYR A O 1
ATOM 4065 N N . LYS A 1 549 ? -69.932 -31.572 119.053 1.00 87.62 549 LYS A N 1
ATOM 4066 C CA . LYS A 1 549 ? -69.544 -30.937 117.777 1.00 87.62 549 LYS A CA 1
ATOM 4067 C C . LYS A 1 549 ? -68.704 -31.833 116.847 1.00 87.62 549 LYS A C 1
ATOM 4069 O O . LYS A 1 549 ? -67.645 -31.432 116.374 1.00 87.62 549 LYS A O 1
ATOM 4074 N N . GLY A 1 550 ? -69.194 -33.042 116.563 1.00 87.50 550 GLY A N 1
ATOM 4075 C CA . GLY A 1 550 ? -68.557 -33.956 115.604 1.00 87.50 550 GLY A CA 1
ATOM 4076 C C . GLY A 1 550 ? -67.399 -34.790 116.163 1.00 87.50 550 GLY A C 1
ATOM 4077 O O . GLY A 1 550 ? -66.795 -35.540 115.403 1.00 87.50 550 GLY A O 1
ATOM 4078 N N . ALA A 1 551 ? -67.087 -34.674 117.458 1.00 91.62 551 ALA A N 1
ATOM 4079 C CA . ALA A 1 551 ? -66.174 -35.572 118.155 1.00 91.62 551 ALA A CA 1
ATOM 4080 C C . ALA A 1 551 ? -66.944 -36.519 119.084 1.00 91.62 551 ALA A C 1
ATOM 4082 O O . ALA A 1 551 ? -67.927 -36.127 119.716 1.00 91.62 551 ALA A O 1
ATOM 4083 N N . ASP A 1 552 ? -66.440 -37.745 119.195 1.00 92.44 552 ASP A N 1
ATOM 4084 C CA . ASP A 1 552 ? -67.047 -38.841 119.942 1.00 92.44 552 ASP A CA 1
ATOM 4085 C C . ASP A 1 552 ? -66.064 -39.397 120.968 1.00 92.44 552 ASP A C 1
ATOM 4087 O O . ASP A 1 552 ? -64.877 -39.558 120.680 1.00 92.44 552 ASP A O 1
ATOM 4091 N N . ALA A 1 553 ? -66.554 -39.714 122.163 1.00 94.12 553 ALA A N 1
ATOM 4092 C CA . ALA A 1 553 ? -65.765 -40.337 123.213 1.00 94.12 553 ALA A CA 1
ATOM 4093 C C . ALA A 1 553 ? -66.590 -41.355 123.998 1.00 94.12 553 ALA A C 1
ATOM 4095 O O . ALA A 1 553 ? -67.801 -41.216 124.172 1.00 94.12 553 ALA A O 1
ATOM 4096 N N . VAL A 1 554 ? -65.904 -42.360 124.526 1.00 93.44 554 VAL A N 1
ATOM 4097 C CA . VAL A 1 554 ? -66.467 -43.367 125.425 1.00 93.44 554 VAL A CA 1
ATOM 4098 C C . VAL A 1 554 ? -65.746 -43.266 126.758 1.00 93.44 554 VAL A C 1
ATOM 4100 O O . VAL A 1 554 ? -64.543 -43.025 126.798 1.00 93.44 554 VAL A O 1
ATOM 4103 N N . ALA A 1 555 ? -66.467 -43.452 127.851 1.00 94.75 555 ALA A N 1
ATOM 4104 C CA . ALA A 1 555 ? -65.933 -43.456 129.196 1.00 94.75 555 ALA A CA 1
ATOM 4105 C C . ALA A 1 555 ? -66.237 -44.767 129.908 1.00 94.75 555 ALA A C 1
ATOM 4107 O O . ALA A 1 555 ? -67.280 -45.378 129.686 1.00 94.75 555 ALA A O 1
ATOM 4108 N N . ILE A 1 556 ? -65.331 -45.173 130.789 1.00 93.75 556 ILE A N 1
ATOM 4109 C CA . ILE A 1 556 ? -65.513 -46.307 131.691 1.00 93.75 556 ILE A CA 1
ATOM 4110 C C . ILE A 1 556 ? -65.140 -45.840 133.094 1.00 93.75 556 ILE A C 1
ATOM 4112 O O . ILE A 1 556 ? -64.119 -45.174 133.275 1.00 93.75 556 ILE A O 1
ATOM 4116 N N . GLY A 1 557 ? -65.971 -46.179 134.075 1.00 93.75 557 GLY A N 1
ATOM 4117 C CA . GLY A 1 557 ? -65.761 -45.850 135.478 1.00 93.75 557 GLY A CA 1
ATOM 4118 C C . GLY A 1 557 ? -65.882 -47.061 136.382 1.00 93.75 557 GLY A C 1
ATOM 4119 O O . GLY A 1 557 ? -66.696 -47.948 136.135 1.00 93.75 557 GLY A O 1
ATOM 4120 N N . ALA A 1 558 ? -65.084 -47.064 137.441 1.00 93.94 558 ALA A N 1
ATOM 4121 C CA . ALA A 1 558 ? -65.172 -47.984 138.558 1.00 93.94 558 ALA A CA 1
ATOM 4122 C C . ALA A 1 558 ? -65.473 -47.197 139.838 1.00 93.94 558 ALA A C 1
ATOM 4124 O O . ALA A 1 558 ? -64.897 -46.138 140.098 1.00 93.94 558 ALA A O 1
ATOM 4125 N N . PHE A 1 559 ? -66.373 -47.732 140.647 1.00 93.56 559 PHE A N 1
ATOM 4126 C CA . PHE A 1 559 ? -66.873 -47.117 141.864 1.00 93.56 559 PHE A CA 1
ATOM 4127 C C . PHE A 1 559 ? -66.808 -48.150 142.985 1.00 93.56 559 PHE A C 1
ATOM 4129 O O . PHE A 1 559 ? -67.324 -49.258 142.845 1.00 93.56 559 PHE A O 1
ATOM 4136 N N . TYR A 1 560 ? -66.174 -47.800 144.097 1.00 91.88 560 TYR A N 1
ATOM 4137 C CA . TYR A 1 560 ? -66.040 -48.656 145.269 1.00 91.88 560 TYR A CA 1
ATOM 4138 C C . TYR A 1 560 ? -66.749 -48.026 146.462 1.00 91.88 560 TYR A C 1
ATOM 4140 O O . TYR A 1 560 ? -66.472 -46.878 146.814 1.00 91.88 560 TYR A O 1
ATOM 4148 N N . HIS A 1 561 ? -67.629 -48.788 147.107 1.00 90.06 561 HIS A N 1
ATOM 4149 C CA . HIS A 1 561 ? -68.352 -48.377 148.305 1.00 90.06 561 HIS A CA 1
ATOM 4150 C C . HIS A 1 561 ? -67.860 -49.167 149.525 1.00 90.06 561 HIS A C 1
ATOM 4152 O O . HIS A 1 561 ? -68.294 -50.300 149.737 1.00 90.06 561 HIS A O 1
ATOM 4158 N N . PRO A 1 562 ? -66.958 -48.613 150.360 1.00 83.94 562 PRO A N 1
ATOM 4159 C CA . PRO A 1 562 ? -66.537 -49.285 151.589 1.00 83.94 562 PRO A CA 1
ATOM 4160 C C . PRO A 1 562 ? -67.714 -49.604 152.528 1.00 83.94 562 PRO A C 1
ATOM 4162 O O . PRO A 1 562 ? -67.731 -50.676 153.147 1.00 83.94 562 PRO A O 1
ATOM 4165 N N . ASP A 1 563 ? -68.669 -48.671 152.612 1.00 79.56 563 ASP A N 1
ATOM 4166 C CA . ASP A 1 563 ? -69.911 -48.724 153.385 1.00 79.56 563 ASP A CA 1
ATOM 4167 C C . ASP A 1 563 ? -71.017 -47.898 152.687 1.00 79.56 563 ASP A C 1
ATOM 4169 O O . ASP A 1 563 ? -70.762 -47.221 151.690 1.00 79.56 563 ASP A O 1
ATOM 4173 N N . GLU A 1 564 ? -72.244 -47.927 153.214 1.00 78.50 564 GLU A N 1
ATOM 4174 C CA . GLU A 1 564 ? -73.418 -47.251 152.631 1.00 78.50 564 GLU A CA 1
ATOM 4175 C C . GLU A 1 564 ? -73.297 -45.718 152.511 1.00 78.50 564 GLU A C 1
ATOM 4177 O O . GLU A 1 564 ? -74.060 -45.085 151.769 1.00 78.50 564 GLU A O 1
ATOM 4182 N N . ASN A 1 565 ? -72.346 -45.119 153.234 1.00 83.06 565 ASN A N 1
ATOM 4183 C CA . ASN A 1 565 ? -72.163 -43.679 153.366 1.00 83.06 565 ASN A CA 1
ATOM 4184 C C . ASN A 1 565 ? -70.915 -43.162 152.655 1.00 83.06 565 ASN A C 1
ATOM 4186 O O . ASN A 1 565 ? -70.733 -41.948 152.609 1.00 83.06 565 ASN A O 1
ATOM 4190 N N . LYS A 1 566 ? -70.061 -44.031 152.106 1.00 88.19 566 LYS A N 1
ATOM 4191 C CA . LYS A 1 566 ? -68.798 -43.644 151.466 1.00 88.19 566 LYS A CA 1
ATOM 4192 C C . LYS A 1 566 ? -68.688 -44.258 150.080 1.00 88.19 566 LYS A C 1
ATOM 4194 O O . LYS A 1 566 ? -68.939 -45.444 149.906 1.00 88.19 566 LYS A O 1
ATOM 4199 N N . MET A 1 567 ? -68.233 -43.472 149.111 1.00 89.38 567 MET A N 1
ATOM 4200 C CA . MET A 1 567 ? -67.918 -43.950 147.765 1.00 89.38 567 MET A CA 1
ATOM 4201 C C . MET A 1 567 ? -66.613 -43.327 147.282 1.00 89.38 567 MET A C 1
ATOM 4203 O O . MET A 1 567 ? -66.403 -42.125 147.427 1.00 89.38 567 MET A O 1
ATOM 4207 N N . VAL A 1 568 ? -65.766 -44.141 146.665 1.00 92.50 568 VAL A N 1
ATOM 4208 C CA . VAL A 1 568 ? -64.616 -43.702 145.873 1.00 92.50 568 VAL A CA 1
ATOM 4209 C C . VAL A 1 568 ? -64.905 -44.021 144.411 1.00 92.50 568 VAL A C 1
ATOM 4211 O O . VAL A 1 568 ? -65.311 -45.138 144.102 1.00 92.50 568 VAL A O 1
ATOM 4214 N N . SER A 1 569 ? -64.700 -43.063 143.513 1.00 92.19 569 SER A N 1
ATOM 4215 C CA . SER A 1 569 ? -64.890 -43.231 142.074 1.00 92.19 569 SER A CA 1
ATOM 4216 C C . SER A 1 569 ? -63.616 -42.921 141.302 1.00 92.19 569 SER A C 1
ATOM 4218 O O . SER A 1 569 ? -62.845 -42.031 141.666 1.00 92.19 569 SER A O 1
ATOM 4220 N N . ILE A 1 570 ? -63.404 -43.659 140.217 1.00 93.56 570 ILE A N 1
ATOM 4221 C CA . ILE A 1 570 ? -62.382 -43.378 139.215 1.00 93.56 570 ILE A CA 1
ATOM 4222 C C . ILE A 1 570 ? -62.953 -43.675 137.834 1.00 93.56 570 ILE A C 1
ATOM 4224 O O . ILE A 1 570 ? -63.576 -44.713 137.625 1.00 93.56 570 ILE A O 1
ATOM 4228 N N . GLY A 1 571 ? -62.750 -42.774 136.885 1.00 91.88 571 GLY A N 1
ATOM 4229 C CA . GLY A 1 571 ? -63.221 -42.940 135.519 1.00 91.88 571 GLY A CA 1
ATOM 4230 C C . GLY A 1 571 ? -62.241 -42.380 134.510 1.00 91.88 571 GLY A C 1
ATOM 4231 O O . GLY A 1 571 ? -61.456 -41.485 134.811 1.00 91.88 571 GLY A O 1
ATOM 4232 N N . GLY A 1 572 ? -62.276 -42.914 133.296 1.00 92.81 572 GLY A N 1
ATOM 4233 C CA . GLY A 1 572 ? -61.490 -42.399 132.182 1.00 92.81 572 GLY A CA 1
ATOM 4234 C C . GLY A 1 572 ? -62.302 -42.371 130.897 1.00 92.81 572 GLY A C 1
ATOM 4235 O O . GLY A 1 572 ? -63.109 -43.272 130.673 1.00 92.81 572 GLY A O 1
ATOM 4236 N N . SER A 1 573 ? -62.092 -41.346 130.066 1.00 92.88 573 SER A N 1
ATOM 4237 C CA . SER A 1 573 ? -62.640 -41.276 128.708 1.00 92.88 573 SER A CA 1
ATOM 4238 C C . SER A 1 573 ? -61.561 -41.430 127.651 1.00 92.88 573 SER A C 1
ATOM 4240 O O . SER A 1 573 ? -60.492 -40.825 127.754 1.00 92.88 573 SER A O 1
ATOM 4242 N N . PHE A 1 574 ? -61.895 -42.173 126.603 1.00 89.31 574 PHE A N 1
ATOM 4243 C CA . PHE A 1 574 ? -61.018 -42.562 125.509 1.00 89.31 574 PHE A CA 1
ATOM 4244 C C . PHE A 1 574 ? -61.801 -42.559 124.183 1.00 89.31 574 PHE A C 1
ATOM 4246 O O . PHE A 1 574 ? -63.032 -42.548 124.167 1.00 89.31 574 PHE A O 1
ATOM 4253 N N . GLY A 1 575 ? -61.094 -42.571 123.051 1.00 77.56 575 GLY A N 1
ATOM 4254 C CA . GLY A 1 575 ? -61.696 -42.690 121.712 1.00 77.56 575 GLY A CA 1
ATOM 4255 C C . GLY A 1 575 ? -61.775 -41.392 120.895 1.00 77.56 575 GLY A C 1
ATOM 4256 O O . GLY A 1 575 ? -61.763 -41.473 119.673 1.00 77.56 575 GLY A O 1
ATOM 4257 N N . SER A 1 576 ? -61.725 -40.208 121.522 1.00 77.44 576 SER A N 1
ATOM 4258 C CA . SER A 1 576 ? -61.711 -38.909 120.812 1.00 77.44 576 SER A CA 1
ATOM 4259 C C . SER A 1 576 ? -60.310 -38.441 120.381 1.00 77.44 576 SER A C 1
ATOM 4261 O O . SER A 1 576 ? -60.172 -37.468 119.640 1.00 77.44 576 SER A O 1
ATOM 4263 N N . GLY A 1 577 ? -59.251 -39.116 120.840 1.00 80.25 577 GLY A N 1
ATOM 4264 C CA . GLY A 1 577 ? -57.849 -38.728 120.635 1.00 80.25 577 GLY A CA 1
ATOM 4265 C C . GLY A 1 577 ? -57.265 -37.832 121.736 1.00 80.25 577 GLY A C 1
ATOM 4266 O O . GLY A 1 577 ? -56.057 -37.632 121.755 1.00 80.25 577 GLY A O 1
ATOM 4267 N N . GLU A 1 578 ? -58.088 -37.347 122.672 1.00 85.75 578 GLU A N 1
ATOM 4268 C CA . GLU A 1 578 ? -57.659 -36.665 123.902 1.00 85.75 578 GLU A CA 1
ATOM 4269 C C . GLU A 1 578 ? -58.217 -37.445 125.100 1.00 85.75 578 GLU A C 1
ATOM 4271 O O . GLU A 1 578 ? -59.421 -37.432 125.359 1.00 85.75 578 GLU A O 1
ATOM 4276 N N . ASN A 1 579 ? -57.353 -38.171 125.810 1.00 89.25 579 ASN A N 1
ATOM 4277 C CA . ASN A 1 579 ? -57.782 -39.010 126.928 1.00 89.25 579 ASN A CA 1
ATOM 4278 C C . ASN A 1 579 ? -57.929 -38.172 128.201 1.00 89.25 579 ASN A C 1
ATOM 4280 O O . ASN A 1 579 ? -57.100 -37.306 128.479 1.00 89.25 579 ASN A O 1
ATOM 4284 N N . MET A 1 580 ? -58.951 -38.462 129.004 1.00 90.19 580 MET A N 1
ATOM 4285 C CA . MET A 1 580 ? -59.184 -37.780 130.281 1.00 90.19 580 MET A CA 1
ATOM 4286 C C . MET A 1 580 ? -59.416 -38.781 131.399 1.00 90.19 580 MET A C 1
ATOM 4288 O O . MET A 1 580 ? -59.847 -39.904 131.151 1.00 90.19 580 MET A O 1
ATOM 4292 N N . ILE A 1 581 ? -59.131 -38.354 132.629 1.00 90.75 581 ILE A N 1
ATOM 4293 C CA . ILE A 1 581 ? -59.291 -39.143 133.852 1.00 90.75 581 ILE A CA 1
ATOM 4294 C C . ILE A 1 581 ? -60.003 -38.273 134.889 1.00 90.75 581 ILE A C 1
ATOM 4296 O O . ILE A 1 581 ? -59.659 -37.103 135.054 1.00 90.75 581 ILE A O 1
ATOM 4300 N N . ASN A 1 582 ? -60.972 -38.846 135.600 1.00 90.06 582 ASN A N 1
ATOM 4301 C CA . ASN A 1 582 ? -61.569 -38.262 136.791 1.00 90.06 582 ASN A CA 1
ATOM 4302 C C . ASN A 1 582 ? -61.416 -39.208 137.993 1.00 90.06 582 ASN A C 1
ATOM 4304 O O . ASN A 1 582 ? -61.293 -40.424 137.849 1.00 90.06 582 ASN A O 1
ATOM 4308 N N . ALA A 1 583 ? -61.395 -38.629 139.188 1.00 91.38 583 ALA A N 1
ATOM 4309 C CA . ALA A 1 583 ? -61.441 -39.359 140.444 1.00 91.38 583 ALA A CA 1
ATOM 4310 C C . ALA A 1 583 ? -62.219 -38.527 141.464 1.00 91.38 583 ALA A C 1
ATOM 4312 O O . ALA A 1 583 ? -62.106 -37.299 141.478 1.00 91.38 583 ALA A O 1
ATOM 4313 N N . GLY A 1 584 ? -63.010 -39.182 142.304 1.00 88.44 584 GLY A N 1
ATOM 4314 C CA . GLY A 1 584 ? -63.868 -38.513 143.272 1.00 88.44 584 GLY A CA 1
ATOM 4315 C C . GLY A 1 584 ? -64.044 -39.326 144.543 1.00 88.44 584 GLY A C 1
ATOM 4316 O O . GLY A 1 584 ? -63.926 -40.549 144.547 1.00 88.44 584 GLY A O 1
ATOM 4317 N N . ILE A 1 585 ? -64.340 -38.635 145.640 1.00 88.75 585 ILE A N 1
ATOM 4318 C CA . ILE A 1 585 ? -64.754 -39.262 146.892 1.00 88.75 585 ILE A CA 1
ATOM 4319 C C . ILE A 1 585 ? -66.048 -38.587 147.331 1.00 88.75 585 ILE A C 1
ATOM 4321 O O . ILE A 1 585 ? -66.130 -37.362 147.365 1.00 88.75 585 ILE A O 1
ATOM 4325 N N . SER A 1 586 ? -67.060 -39.386 147.645 1.00 85.81 586 SER A N 1
ATOM 4326 C CA . SER A 1 586 ? -68.369 -38.925 148.101 1.00 85.81 586 SER A CA 1
ATOM 4327 C C . SER A 1 586 ? -68.673 -39.486 149.484 1.00 85.81 586 SER A C 1
ATOM 4329 O O . SER A 1 586 ? -68.369 -40.645 149.771 1.00 85.81 586 SER A O 1
ATOM 4331 N N . PHE A 1 587 ? -69.297 -38.667 150.331 1.00 85.31 587 PHE A N 1
ATOM 4332 C CA . PHE A 1 587 ? -69.701 -39.033 151.687 1.00 85.31 587 PHE A CA 1
ATOM 4333 C C . PHE A 1 587 ? -71.139 -38.569 151.949 1.00 85.31 587 PHE A C 1
ATOM 4335 O O . PHE A 1 587 ? -71.491 -37.440 151.608 1.00 85.31 587 PHE A O 1
ATOM 4342 N N . LYS A 1 588 ? -71.963 -39.412 152.576 1.00 78.62 588 LYS A N 1
ATOM 4343 C CA . LYS A 1 588 ? -73.309 -39.056 153.055 1.00 78.62 588 LYS A CA 1
ATOM 4344 C C . LYS A 1 588 ? -73.226 -38.556 154.507 1.00 78.62 588 LYS A C 1
ATOM 4346 O O . LYS A 1 588 ? -72.488 -39.124 155.308 1.00 78.62 588 LYS A O 1
ATOM 4351 N N . ILE A 1 589 ? -73.971 -37.501 154.856 1.00 68.00 589 ILE A N 1
ATOM 4352 C CA . ILE A 1 589 ? -73.977 -36.875 156.196 1.00 68.00 589 ILE A CA 1
ATOM 4353 C C . ILE A 1 589 ? -75.427 -36.803 156.717 1.00 68.00 589 ILE A C 1
ATOM 4355 O O . ILE A 1 589 ? -76.253 -36.122 156.116 1.00 68.00 589 ILE A O 1
ATOM 4359 N N . GLY A 1 590 ? -75.735 -37.486 157.833 1.00 63.44 590 GLY A N 1
ATOM 4360 C CA . GLY A 1 590 ? -77.043 -37.462 158.521 1.00 63.44 590 GLY A CA 1
ATOM 4361 C C . GLY A 1 590 ? -77.251 -38.645 159.491 1.00 63.44 590 GLY A C 1
ATOM 4362 O O . GLY A 1 590 ? -76.712 -39.723 159.259 1.00 63.44 590 GLY A O 1
ATOM 4363 N N . GLN A 1 591 ? -78.006 -38.469 160.590 1.00 54.66 591 GLN A N 1
ATOM 4364 C CA . GLN A 1 591 ? -78.330 -39.552 161.543 1.00 54.66 591 GLN A CA 1
ATOM 4365 C C . GLN A 1 591 ? -79.434 -40.457 160.965 1.00 54.66 591 GLN A C 1
ATOM 4367 O O . GLN A 1 591 ? -80.618 -40.153 161.084 1.00 54.66 591 GLN A O 1
ATOM 4372 N N . GLY A 1 592 ? -79.057 -41.558 160.310 1.00 55.81 592 GLY A N 1
ATOM 4373 C CA . GLY A 1 592 ? -80.003 -42.566 159.823 1.00 55.81 592 GLY A CA 1
ATOM 4374 C C . GLY A 1 592 ? -80.736 -43.251 160.982 1.00 55.81 592 GLY A C 1
ATOM 4375 O O . GLY A 1 592 ? -80.151 -44.049 161.705 1.00 55.81 592 GLY A O 1
ATOM 4376 N N . THR A 1 593 ? -82.021 -42.941 161.164 1.00 48.91 593 THR A N 1
ATOM 4377 C CA . THR A 1 593 ? -82.892 -43.441 162.248 1.00 48.91 593 THR A CA 1
ATOM 4378 C C . THR A 1 593 ? -83.662 -44.717 161.889 1.00 48.91 593 THR A C 1
ATOM 4380 O O . THR A 1 593 ? -84.626 -45.067 162.568 1.00 48.91 593 THR A O 1
ATOM 4383 N N . SER A 1 594 ? -83.271 -45.438 160.833 1.00 52.66 594 SER A N 1
ATOM 4384 C CA . SER A 1 594 ? -83.981 -46.659 160.441 1.00 52.66 594 SER A CA 1
ATOM 4385 C C . SER A 1 594 ? -83.656 -47.807 161.410 1.00 52.66 594 SER A C 1
ATOM 4387 O O . SER A 1 594 ? -82.498 -48.227 161.468 1.00 52.66 594 SER A O 1
ATOM 4389 N N . PRO A 1 595 ? -84.643 -48.379 162.133 1.00 53.91 595 PRO A N 1
ATOM 4390 C CA . PRO A 1 595 ? -84.422 -49.463 163.098 1.00 53.91 595 PRO A CA 1
ATOM 4391 C C . PRO A 1 595 ? -84.006 -50.798 162.446 1.00 53.91 595 PRO A C 1
ATOM 4393 O O . PRO A 1 595 ? -83.831 -51.797 163.141 1.00 53.91 595 PRO A O 1
ATOM 4396 N N . TYR A 1 596 ? -83.833 -50.817 161.120 1.00 56.75 596 TYR A N 1
ATOM 4397 C CA . TYR A 1 596 ? -83.393 -51.968 160.328 1.00 56.75 596 TYR A CA 1
ATOM 4398 C C . TYR A 1 596 ? -81.999 -51.778 159.706 1.00 56.75 596 TYR A C 1
ATOM 4400 O O . TYR A 1 596 ? -81.547 -52.637 158.947 1.00 56.75 596 TYR A O 1
ATOM 4408 N N . ALA A 1 597 ? -81.315 -50.670 160.016 1.00 52.22 597 ALA A N 1
ATOM 4409 C CA . ALA A 1 597 ? -79.949 -50.419 159.568 1.00 52.22 597 ALA A CA 1
ATOM 4410 C C . ALA A 1 597 ? -79.005 -51.535 160.062 1.00 52.22 597 ALA A C 1
ATOM 4412 O O . ALA A 1 597 ? -78.927 -51.814 161.258 1.00 52.22 597 ALA A O 1
ATOM 4413 N N . GLY A 1 598 ? -78.311 -52.194 159.129 1.00 56.88 598 GLY A N 1
ATOM 4414 C CA . GLY A 1 598 ? -77.360 -53.276 159.413 1.00 56.88 598 GLY A CA 1
ATOM 4415 C C . GLY A 1 598 ? -77.923 -54.703 159.378 1.00 56.88 598 GLY A C 1
ATOM 4416 O O . GLY A 1 598 ? -77.170 -55.642 159.625 1.00 56.88 598 GLY A O 1
ATOM 4417 N N . VAL A 1 599 ? -79.208 -54.898 159.055 1.00 58.81 599 VAL A N 1
ATOM 4418 C CA . VAL A 1 599 ? -79.790 -56.240 158.871 1.00 58.81 599 VAL A CA 1
ATOM 4419 C C . VAL A 1 599 ? -79.785 -56.597 157.386 1.00 58.81 599 VAL A C 1
ATOM 4421 O O . VAL A 1 599 ? -80.446 -55.935 156.586 1.00 58.81 599 VAL A O 1
ATOM 4424 N N . SER A 1 600 ? -79.059 -57.648 156.994 1.00 60.53 600 SER A N 1
ATOM 4425 C CA . SER A 1 600 ? -79.046 -58.082 155.590 1.00 60.53 600 SER A CA 1
ATOM 4426 C C . SER A 1 600 ? -80.416 -58.634 155.173 1.00 60.53 600 SER A C 1
ATOM 4428 O O . SER A 1 600 ? -81.156 -59.184 155.996 1.00 60.53 600 SER A O 1
ATOM 4430 N N . LYS A 1 601 ? -80.767 -58.544 153.880 1.00 59.91 601 LYS A N 1
ATOM 4431 C CA . LYS A 1 601 ? -82.027 -59.119 153.360 1.00 59.91 601 LYS A CA 1
ATOM 4432 C C . LYS A 1 601 ? -82.180 -60.604 153.731 1.00 59.91 601 LYS A C 1
ATOM 4434 O O . LYS A 1 601 ? -83.284 -61.041 154.048 1.00 59.91 601 LYS A O 1
ATOM 4439 N N . ALA A 1 602 ? -81.077 -61.355 153.776 1.00 59.28 602 ALA A N 1
ATOM 4440 C CA . ALA A 1 602 ? -81.065 -62.756 154.199 1.00 59.28 602 ALA A CA 1
ATOM 4441 C C . ALA A 1 602 ? -81.390 -62.935 155.698 1.00 59.28 602 ALA A C 1
ATOM 4443 O O . ALA A 1 602 ? -82.141 -63.839 156.070 1.00 59.28 602 ALA A O 1
ATOM 4444 N N . GLN A 1 603 ? -80.879 -62.053 156.564 1.00 61.66 603 GLN A N 1
ATOM 4445 C CA . GLN A 1 603 ? -81.177 -62.064 158.002 1.00 61.66 603 GLN A CA 1
ATOM 4446 C C . GLN A 1 603 ? -82.627 -61.665 158.304 1.00 61.66 603 GLN A C 1
ATOM 4448 O O . GLN A 1 603 ? -83.230 -62.193 159.242 1.00 61.66 603 GLN A O 1
ATOM 4453 N N . LEU A 1 604 ? -83.207 -60.769 157.499 1.00 64.25 604 LEU A N 1
ATOM 4454 C CA . LEU A 1 604 ? -84.617 -60.396 157.605 1.00 64.25 604 LEU A CA 1
ATOM 4455 C C . LEU A 1 604 ? -85.532 -61.569 157.205 1.00 64.25 604 LEU A C 1
ATOM 4457 O O . LEU A 1 604 ? -86.495 -61.860 157.912 1.00 64.25 604 LEU A O 1
ATOM 4461 N N . ALA A 1 605 ? -85.175 -62.308 156.146 1.00 63.84 605 ALA A N 1
ATOM 4462 C CA . ALA A 1 605 ? -85.916 -63.488 155.694 1.00 63.84 605 ALA A CA 1
ATOM 4463 C C . ALA A 1 605 ? -85.930 -64.627 156.738 1.00 63.84 605 ALA A C 1
ATOM 4465 O O . ALA A 1 605 ? -86.984 -65.197 157.010 1.00 63.84 605 ALA A O 1
ATOM 4466 N N . GLN A 1 606 ? -84.798 -64.913 157.399 1.00 66.12 606 GLN A N 1
ATOM 4467 C CA . GLN A 1 606 ? -84.737 -65.940 158.456 1.00 66.12 606 GLN A CA 1
ATOM 4468 C C . GLN A 1 606 ? -85.605 -65.618 159.684 1.00 66.12 606 GLN A C 1
ATOM 4470 O O . GLN A 1 606 ? -86.129 -66.534 160.323 1.00 66.12 606 GLN A O 1
ATOM 4475 N N . ARG A 1 607 ? -85.755 -64.334 160.046 1.00 70.25 607 ARG A N 1
ATOM 4476 C CA . ARG A 1 607 ? -86.613 -63.922 161.172 1.00 70.25 607 ARG A CA 1
ATOM 4477 C C . ARG A 1 607 ? -88.097 -64.098 160.864 1.00 70.25 607 ARG A C 1
ATOM 4479 O O . ARG A 1 607 ? -88.834 -64.488 161.764 1.00 70.25 607 ARG A O 1
ATOM 4486 N N . ILE A 1 608 ? -88.502 -63.861 159.617 1.00 71.81 608 ILE A N 1
ATOM 4487 C CA . ILE A 1 608 ? -89.887 -64.039 159.167 1.00 71.81 608 ILE A CA 1
ATOM 4488 C C . ILE A 1 608 ? -90.269 -65.527 159.209 1.00 71.81 608 ILE A C 1
ATOM 4490 O O . ILE A 1 608 ? -91.243 -65.877 159.868 1.00 71.81 608 ILE A O 1
ATOM 4494 N N . SER A 1 609 ? -89.441 -66.430 158.663 1.00 69.56 609 SER A N 1
ATOM 4495 C CA . SER A 1 609 ? -89.739 -67.876 158.708 1.00 69.56 609 SER A CA 1
ATOM 4496 C C . SER A 1 609 ? -89.834 -68.445 160.129 1.00 69.56 609 SER A C 1
ATOM 4498 O O . SER A 1 609 ? -90.636 -69.339 160.383 1.00 69.56 609 SER A O 1
ATOM 4500 N N . ARG A 1 610 ? -89.041 -67.928 161.081 1.00 70.75 610 ARG A N 1
ATOM 4501 C CA . ARG A 1 610 ? -89.104 -68.353 162.491 1.00 70.75 610 ARG A CA 1
ATOM 4502 C C . ARG A 1 610 ? -90.370 -67.849 163.200 1.00 70.75 610 ARG A C 1
ATOM 4504 O O . ARG A 1 610 ? -90.826 -68.492 164.141 1.00 70.75 610 ARG A O 1
ATOM 4511 N N . GLN A 1 611 ? -90.929 -66.714 162.775 1.00 71.06 611 GLN A N 1
ATOM 4512 C CA . GLN A 1 611 ? -92.197 -66.200 163.303 1.00 71.06 611 GLN A CA 1
ATOM 4513 C C . GLN A 1 611 ? -93.398 -67.010 162.799 1.00 71.06 611 GLN A C 1
ATOM 4515 O O . GLN A 1 611 ? -94.270 -67.327 163.608 1.00 71.06 611 GLN A O 1
ATOM 4520 N N . ASP A 1 612 ? -93.406 -67.425 161.529 1.00 75.81 612 ASP A N 1
ATOM 4521 C CA . ASP A 1 612 ? -94.488 -68.247 160.960 1.00 75.81 612 ASP A CA 1
ATOM 4522 C C . ASP A 1 612 ? -94.659 -69.590 161.702 1.00 75.81 612 ASP A C 1
ATOM 4524 O O . ASP A 1 612 ? -95.778 -70.049 161.940 1.00 75.81 612 ASP A O 1
ATOM 4528 N N . GLU A 1 613 ? -93.556 -70.210 162.138 1.00 73.75 613 GLU A N 1
ATOM 4529 C CA . GLU A 1 613 ? -93.569 -71.497 162.853 1.00 73.75 613 GLU A CA 1
ATOM 4530 C C . GLU A 1 613 ? -94.129 -71.388 164.286 1.00 73.75 613 GLU A C 1
ATOM 4532 O O . GLU A 1 613 ? -94.809 -72.297 164.771 1.00 73.75 613 GLU A O 1
ATOM 4537 N N . ILE A 1 614 ? -93.874 -70.257 164.958 1.00 77.06 614 ILE A N 1
ATOM 4538 C CA . ILE A 1 614 ? -94.378 -69.964 166.310 1.00 77.06 614 ILE A CA 1
ATOM 4539 C C . ILE A 1 614 ? -95.884 -69.677 166.270 1.00 77.06 614 ILE A C 1
ATOM 4541 O O . ILE A 1 614 ? -96.621 -70.197 167.107 1.00 77.06 614 ILE A O 1
ATOM 4545 N N . ILE A 1 615 ? -96.344 -68.902 165.282 1.00 74.75 615 ILE A N 1
ATOM 4546 C CA . ILE A 1 615 ? -97.765 -68.563 165.112 1.00 74.75 615 ILE A CA 1
ATOM 4547 C C . ILE A 1 615 ? -98.590 -69.829 164.828 1.00 74.75 615 ILE A C 1
ATOM 4549 O O . ILE A 1 615 ? -99.632 -70.033 165.447 1.00 74.75 615 ILE A O 1
ATOM 4553 N N . ARG A 1 616 ? -98.083 -70.751 163.993 1.00 74.94 616 ARG A N 1
ATOM 4554 C CA . ARG A 1 616 ? -98.787 -72.008 163.680 1.00 74.94 616 ARG A CA 1
ATOM 4555 C C . ARG A 1 616 ? -98.996 -72.911 164.903 1.00 74.94 616 ARG A C 1
ATOM 4557 O O . ARG A 1 616 ? -100.056 -73.515 165.034 1.00 74.94 616 ARG A O 1
ATOM 4564 N N . ARG A 1 617 ? -98.013 -72.997 165.813 1.00 72.88 617 ARG A N 1
ATOM 4565 C CA . ARG A 1 617 ? -98.154 -73.766 167.070 1.00 72.88 617 ARG A CA 1
ATOM 4566 C C . ARG A 1 617 ? -99.187 -73.158 168.019 1.00 72.88 617 ARG A C 1
ATOM 4568 O O . ARG A 1 617 ? -99.896 -73.904 168.688 1.00 72.88 617 ARG A O 1
ATOM 4575 N N . GLN A 1 618 ? -99.279 -71.829 168.071 1.00 76.38 618 GLN A N 1
ATOM 4576 C CA . GLN A 1 618 ? -100.264 -71.142 168.913 1.00 76.38 618 GLN A CA 1
ATOM 4577 C C . GLN A 1 618 ? -101.702 -71.361 168.419 1.00 76.38 618 GLN A C 1
ATOM 4579 O O . GLN A 1 618 ? -102.602 -71.533 169.242 1.00 76.38 618 GLN A O 1
ATOM 4584 N N . ASP A 1 619 ? -101.922 -71.422 167.102 1.00 76.50 619 ASP A N 1
ATOM 4585 C CA . ASP A 1 619 ? -103.248 -71.697 166.531 1.00 76.50 619 ASP A CA 1
ATOM 4586 C C . ASP A 1 619 ? -103.738 -73.134 166.814 1.00 76.50 619 ASP A C 1
ATOM 4588 O O . ASP A 1 619 ? -104.923 -73.336 167.097 1.00 76.50 619 ASP A O 1
ATOM 4592 N N . GLU A 1 620 ? -102.844 -74.132 166.803 1.00 77.44 620 GLU A N 1
ATOM 4593 C CA . GLU A 1 620 ? -103.174 -75.533 167.129 1.00 77.44 620 GLU A CA 1
ATOM 4594 C C . GLU A 1 620 ? -103.556 -75.717 168.613 1.00 77.44 620 GLU A C 1
ATOM 4596 O O . GLU A 1 620 ? -104.567 -76.361 168.914 1.00 77.44 620 GLU A O 1
ATOM 4601 N N . GLU A 1 621 ? -102.811 -75.105 169.546 1.00 73.44 621 GLU A N 1
ATOM 4602 C CA . GLU A 1 621 ? -103.148 -75.121 170.982 1.00 73.44 621 GLU A CA 1
ATOM 4603 C C . GLU A 1 621 ? -104.485 -74.420 171.268 1.00 73.44 621 GLU A C 1
ATOM 4605 O O . GLU A 1 621 ? -105.306 -74.926 172.042 1.00 73.44 621 GLU A O 1
ATOM 4610 N N . LEU A 1 622 ? -104.750 -73.286 170.608 1.00 72.94 622 LEU A N 1
ATOM 4611 C CA . LEU A 1 622 ? -105.999 -72.541 170.768 1.00 72.94 622 LEU A CA 1
ATOM 4612 C C . LEU A 1 622 ? -107.215 -73.327 170.241 1.00 72.94 622 LEU A C 1
ATOM 4614 O O . LEU A 1 622 ? -108.305 -73.255 170.819 1.00 72.94 622 LEU A O 1
ATOM 4618 N N . ALA A 1 623 ? -107.048 -74.095 169.159 1.00 73.81 623 ALA A N 1
ATOM 4619 C CA . ALA A 1 623 ? -108.096 -74.951 168.605 1.00 73.81 623 ALA A CA 1
ATOM 4620 C C . ALA A 1 623 ? -108.430 -76.135 169.531 1.00 73.81 623 ALA A C 1
ATOM 4622 O O . ALA A 1 623 ? -109.611 -76.415 169.763 1.00 73.81 623 ALA A O 1
ATOM 4623 N N . ALA A 1 624 ? -107.412 -76.776 170.117 1.00 73.00 624 ALA A N 1
ATOM 4624 C CA . ALA A 1 624 ? -107.584 -77.872 171.071 1.00 73.00 624 ALA A CA 1
ATOM 4625 C C . ALA A 1 624 ? -108.286 -77.414 172.364 1.00 73.00 624 ALA A C 1
ATOM 4627 O O . ALA A 1 624 ? -109.233 -78.062 172.818 1.00 73.00 624 ALA A O 1
ATOM 4628 N N . GLN A 1 625 ? -107.903 -76.250 172.907 1.00 72.00 625 GLN A N 1
ATOM 4629 C CA . GLN A 1 625 ? -108.568 -75.661 174.077 1.00 72.00 625 GLN A CA 1
ATOM 4630 C C . GLN A 1 625 ? -110.047 -75.334 173.804 1.00 72.00 625 GLN A C 1
ATOM 4632 O O . GLN A 1 625 ? -110.909 -75.592 174.645 1.00 72.00 625 GLN A O 1
ATOM 4637 N N . LYS A 1 626 ? -110.378 -74.821 172.609 1.00 75.69 626 LYS A N 1
ATOM 4638 C CA . LYS A 1 626 ? -111.773 -74.538 172.219 1.00 75.69 626 LYS A CA 1
ATOM 4639 C C . LYS A 1 626 ? -112.628 -75.797 172.047 1.00 75.69 626 LYS A C 1
ATOM 4641 O O . LYS A 1 626 ? -113.840 -75.711 172.242 1.00 75.69 626 LYS A O 1
ATOM 4646 N N . ALA A 1 627 ? -112.040 -76.928 171.656 1.00 73.38 627 ALA A N 1
ATOM 4647 C CA . ALA A 1 627 ? -112.753 -78.200 171.529 1.00 73.38 627 ALA A CA 1
ATOM 4648 C C . ALA A 1 627 ? -113.090 -78.793 172.907 1.00 73.38 627 ALA A C 1
ATOM 4650 O O . ALA A 1 627 ? -114.250 -79.117 173.153 1.00 73.38 627 ALA A O 1
ATOM 4651 N N . GLN A 1 628 ? -112.124 -78.811 173.835 1.00 72.94 628 GLN A N 1
ATOM 4652 C CA . GLN A 1 628 ? -112.344 -79.284 175.210 1.00 72.94 628 GLN A CA 1
ATOM 4653 C C . GLN A 1 628 ? -113.408 -78.467 175.958 1.00 72.94 628 GLN A C 1
ATOM 4655 O O . GLN A 1 628 ? -114.249 -79.035 176.651 1.00 72.94 628 GLN A O 1
ATOM 4660 N N . ILE A 1 629 ? -113.430 -77.138 175.790 1.00 72.62 629 ILE A N 1
ATOM 4661 C CA . ILE A 1 629 ? -114.463 -76.281 176.402 1.00 72.62 629 ILE A CA 1
ATOM 4662 C C . ILE A 1 629 ? -115.864 -76.614 175.861 1.00 72.62 629 ILE A C 1
ATOM 4664 O O . ILE A 1 629 ? -116.837 -76.575 176.613 1.00 72.62 629 ILE A O 1
ATOM 4668 N N . ARG A 1 630 ? -115.978 -76.958 174.572 1.00 71.19 630 ARG A N 1
ATOM 4669 C CA . ARG A 1 630 ? -117.260 -77.298 173.934 1.00 71.19 630 ARG A CA 1
ATOM 4670 C C . ARG A 1 630 ? -117.802 -78.641 174.421 1.00 71.19 630 ARG A C 1
ATOM 4672 O O . ARG A 1 630 ? -118.982 -78.733 174.734 1.00 71.19 630 ARG A O 1
ATOM 4679 N N . GLU A 1 631 ? -116.928 -79.633 174.552 1.00 72.81 631 GLU A N 1
ATOM 4680 C CA . GLU A 1 631 ? -117.285 -80.971 175.032 1.00 72.81 631 GLU A CA 1
ATOM 4681 C C . GLU A 1 631 ? -117.720 -80.953 176.509 1.00 72.81 631 GLU A C 1
ATOM 4683 O O . GLU A 1 631 ? -118.715 -81.576 176.876 1.00 72.81 631 GLU A O 1
ATOM 4688 N N . ILE A 1 632 ? -117.051 -80.153 177.353 1.00 71.62 632 ILE A N 1
ATOM 4689 C CA . ILE A 1 632 ? -117.462 -79.949 178.753 1.00 71.62 632 ILE A CA 1
ATOM 4690 C C . ILE A 1 632 ? -118.822 -79.239 178.836 1.00 71.62 632 ILE A C 1
ATOM 4692 O O . ILE A 1 632 ? -119.645 -79.613 179.668 1.00 71.62 632 ILE A O 1
ATOM 4696 N N . LEU A 1 633 ? -119.087 -78.244 177.978 1.00 66.88 633 LEU A N 1
ATOM 4697 C CA . LEU A 1 633 ? -120.386 -77.560 177.922 1.00 66.88 633 LEU A CA 1
ATOM 4698 C C . LEU A 1 633 ? -121.522 -78.506 177.499 1.00 66.88 633 LEU A C 1
ATOM 4700 O O . LEU A 1 633 ? -122.579 -78.489 178.130 1.00 66.88 633 LEU A O 1
ATOM 4704 N N . GLU A 1 634 ? -121.298 -79.364 176.499 1.00 70.88 634 GLU A N 1
ATOM 4705 C CA . GLU A 1 634 ? -122.287 -80.357 176.048 1.00 70.88 634 GLU A CA 1
ATOM 4706 C C . GLU A 1 634 ? -122.564 -81.433 177.113 1.00 70.88 634 GLU A C 1
ATOM 4708 O O . GLU A 1 634 ? -123.724 -81.780 177.350 1.00 70.88 634 GLU A O 1
ATOM 4713 N N . GLN A 1 635 ? -121.540 -81.911 177.831 1.00 67.75 635 GLN A N 1
ATOM 4714 C CA . GLN A 1 635 ? -121.732 -82.847 178.951 1.00 67.75 635 GLN A CA 1
ATOM 4715 C C . GLN A 1 635 ? -122.526 -82.219 180.113 1.00 67.75 635 GLN A C 1
ATOM 4717 O O . GLN A 1 635 ? -123.324 -82.900 180.764 1.00 67.75 635 GLN A O 1
ATOM 4722 N N . LEU A 1 636 ? -122.357 -80.913 180.354 1.00 59.81 636 LEU A N 1
ATOM 4723 C CA . LEU A 1 636 ? -123.086 -80.159 181.382 1.00 59.81 636 LEU A CA 1
ATOM 4724 C C . LEU A 1 636 ? -124.562 -79.918 181.009 1.00 59.81 636 LEU A C 1
ATOM 4726 O O . LEU A 1 636 ? -125.412 -79.834 181.899 1.00 59.81 636 LEU A O 1
ATOM 4730 N N . GLU A 1 637 ? -124.883 -79.827 179.714 1.00 62.59 637 GLU A N 1
ATOM 4731 C CA . GLU A 1 637 ? -126.265 -79.745 179.221 1.00 62.59 637 GLU A CA 1
ATOM 4732 C C . GLU A 1 637 ? -126.974 -81.107 179.188 1.00 62.59 637 GLU A C 1
ATOM 4734 O O . GLU A 1 637 ? -128.160 -81.175 179.523 1.00 62.59 637 GLU A O 1
ATOM 4739 N N . ALA A 1 638 ? -126.273 -82.193 178.848 1.00 60.66 638 ALA A N 1
ATOM 4740 C CA . ALA A 1 638 ? -126.867 -83.529 178.754 1.00 60.66 638 ALA A CA 1
ATOM 4741 C C . ALA A 1 638 ? -127.266 -84.117 180.124 1.00 60.66 638 ALA A C 1
ATOM 4743 O O . ALA A 1 638 ? -128.331 -84.720 180.234 1.00 60.66 638 ALA A O 1
ATOM 4744 N N . MET A 1 639 ? -126.493 -83.878 181.193 1.00 56.12 639 MET A N 1
ATOM 4745 C CA . MET A 1 639 ? -126.871 -84.314 182.553 1.00 56.12 639 MET A CA 1
ATOM 4746 C C . MET A 1 639 ? -127.993 -83.481 183.196 1.00 56.12 639 MET A C 1
ATOM 4748 O O . MET A 1 639 ? -128.555 -83.895 184.201 1.00 56.12 639 MET A O 1
ATOM 4752 N N . LYS A 1 640 ? -128.351 -82.310 182.647 1.00 57.50 640 LYS A N 1
ATOM 4753 C CA . LYS A 1 640 ? -129.482 -81.499 183.144 1.00 57.50 640 LYS A CA 1
ATOM 4754 C C . LYS A 1 640 ? -130.845 -81.921 182.570 1.00 57.50 640 LYS A C 1
ATOM 4756 O O . LYS A 1 640 ? -131.853 -81.336 182.966 1.00 57.50 640 LYS A O 1
ATOM 4761 N N . LYS A 1 641 ? -130.900 -82.878 181.631 1.00 58.06 641 LYS A N 1
ATOM 4762 C CA . LYS A 1 641 ? -132.126 -83.271 180.902 1.00 58.06 641 LYS A CA 1
ATOM 4763 C C . LYS A 1 641 ? -132.539 -84.752 181.033 1.00 58.06 641 LYS A C 1
ATOM 4765 O O . LYS A 1 641 ? -133.506 -85.139 180.380 1.00 58.06 641 LYS A O 1
ATOM 4770 N N . ALA A 1 642 ? -131.890 -85.545 181.888 1.00 47.03 642 ALA A N 1
ATOM 4771 C CA . ALA A 1 642 ? -132.308 -86.892 182.306 1.00 47.03 642 ALA A CA 1
ATOM 4772 C C . ALA A 1 642 ? -132.104 -87.029 183.818 1.00 47.03 642 ALA A C 1
ATOM 4774 O O . ALA A 1 642 ? -132.933 -87.714 184.458 1.00 47.03 642 ALA A O 1
#